Protein 4LQK (pdb70)

GO terms:
  GO:0039722 symbiont-mediated suppression of host toll-like receptor signaling pathway (P, IDA)
  GO:0140311 protein sequestering activity (F, IDA)
  GO:0031234 extrinsic component of cytoplasmic side of plasma membrane (C, IC)

InterPro domains:
  IPR022819 Poxvirus Bcl-2-like [PF06227] (22-182)
  IPR043018 Poxvirus domain superfamily [G3DSA:1.10.437.20] (79-224)

Solvent-accessible surface area: 25494 Å² total

Radius of gyration: 28.83 Å; Cα contacts (8 Å, |Δi|>4): 687; chains: 4; bounding box: 84×76×53 Å

Organism: Vaccinia virus (strain Western Reserve) (NCBI:txid10254)

Secondary structure (DSSP, 8-state):
-HHHHHHHHHHTTTT--SHHHHH--THHHHHHHHS-HHHIIIIII-TTSTTHHHHHHHHH----S-HHHHHHHHHHHHHHHHHTT-GGG--HHHHHHHHS-HHHHHHHHHHHHHHHTTS-SS-------/-HHHHHHHHHHHTTT--SHHHHH--THHHHHHHHS-HHHIIIIII-TTSTTHHHHHHHHH----S-HHHHHHHHHHHHHHHHHTT-GGG--HHHHHHHHS-HHHHHHHHHHHHHHHTTSSSS------TTT-/-HHHHHHHHHHHTTT--SHHHHH--THHHHHHHHS-HHHIIIIII-TTSTTHHHHHHHHH----S-HHHHHHHHHHHHHHHHTTT-TTT--HHHHHHHHS-HHHHHHHHHHHHHHHTTS-SS-------/-HHHHHHHHHHTTTT--SHHHHH--THHHHHHHHS-HHHIIIIII-TTSTTHHHHHHHHH----S-HHHHHHHHHHHHHHHHHTT-TTT--HHHHHHHHS-HHHHHHHHHHHHHHHTTSSSS------TTT-

Foldseek 3Di:
DLLVVLLCCLLPVQDDDDDLSVQLLLLVVLCVVPPDLCCCCVPVQNLVDPCNLVSLCVVVVVLQVAVSNVSNNSSVSCNVCVVVVNSVSSCSSNCSSVRRDPQNSQQQVVLSVCVVVVVDPHSDRDGDD/DLLVVLLCCLLPVQDDDDDLNVQLLLLVVLCVVPPDLCCCCCPVQNLVDPCNLVSLCVVPVVLAQCVSNVSNSSSVSCNVCVVVPNSVSSCSSVCSSVSRDPQQSVQQVVQSVCVSVVVDPGRDRDHPPVSD/DLLVVLLCCLLPVLDDDDDLNVQLLLLVVLCVVPPDLCCCCVPVQNLVDPCNLVSLCVVVVVLAACVSNVSNNSSVSCNVCVVVVNSVSSCSSVVSSVSRDPQQSVQQVVQSVCVVVPVDPHSDRDDPD/DLLVVLLCLLLPVQPDDDDLNVQLLLLVVLCVVPPDLCCCQCPVLNLVDPCNLVSLCVVPVVQQVAVSNVSNSSSVVNNVCVVVVNSVSSCSSNCSSVRRDPLNSVQQVVQSVCVSVPNDPHSDRDHPPPSD

Sequence (522 aa):
SFKLILAEYIRHRNTISGNIYSALTLDDLAIIKQYGDIDLLFNEKLKVDSDSGLFDFVNFVKDICCCDSRIVVALSSLVSKHWELTNKKYRCALAEHISSDSIPISELSRLRYNLSSKYLRGHTESIEDKFDYSFKLILAEYIRHRNTISGNIYSALTLDDLAIKQYGDIDLLFNEKLKVDSDSGLFDFVNNFVKDICCDSRIVVALSSLVSKHWELTNKKYRCALAEHISSDSIPISELSRLRYNLSKYLRGHTESIIEDKFDYFEDSFKLILAEYIRHRRNTISGNIYSALTLDDLAIKQYGDIDLLFNEKLKVDSDSGLFDFVNFVKDICCCDSRIVVALSSLVSKHWELTNKKYRCALAEHISDSIPIISELSSRLRYNLSKYLRRGHTESIEDKFDYSFKLILAEYIRHRRNTISGNIYSALTLDDLAIKQYGDIDLLFNEKLKVDSDSGLFDFVNNFVKDICCDSRIVVALSSLVSKHWELTNNKKYRCALAEHISSDSIPISELSRLRYNLSKYLRGHTESIEDKFDYFED

Nearest PDB structures (foldseek):
  4lqk-assembly2_A  TM=1.005E+00  e=3.841E-17  Vaccinia virus WR
  4m0s-assembly1_A  TM=9.980E-01  e=2.088E-14  Vaccinia virus Ankara
  4lqk-assembly2_A  TM=1.002E+00  e=1.478E-16  Vaccinia virus WR
  4m0s-assembly1_A  TM=9.999E-01  e=6.114E-15  Vaccinia virus Ankara
  4fp4-assembly1_B  TM=1.713E-01  e=4.931E+00  Pyrobaculum calidifontis JCM 11548

B-factor: mean 31.17, std 9.57, range [12.99, 76.85]

Structure (mmCIF, N/CA/C/O backbone):
data_4LQK
#
_entry.id   4LQK
#
_cell.length_a   107.114
_cell.length_b   107.633
_cell.length_c   137.899
_cell.angle_alpha   90.00
_cell.angle_beta   90.00
_cell.angle_gamma   90.00
#
_symmetry.space_group_name_H-M   'C 2 2 21'
#
loop_
_entity.id
_entity.type
_entity.pdbx_description
1 polymer 'Protein A46'
2 non-polymer 'SODIUM ION'
3 non-polymer 'BROMIDE ION'
4 water water
#
loop_
_atom_site.group_PDB
_atom_site.id
_atom_site.type_symbol
_atom_site.label_atom_id
_atom_site.label_alt_id
_atom_site.label_comp_id
_atom_site.label_asym_id
_atom_site.label_entity_id
_atom_site.label_seq_id
_atom_site.pdbx_PDB_ins_code
_atom_site.Cartn_x
_atom_site.Cartn_y
_atom_site.Cartn_z
_atom_site.occupancy
_atom_site.B_iso_or_equiv
_atom_site.auth_seq_id
_atom_site.auth_comp_id
_atom_site.auth_asym_id
_atom_site.auth_atom_id
_atom_site.pdbx_PDB_model_num
ATOM 1 N N . SER A 1 4 ? 42.160 28.058 47.424 1.00 44.76 90 SER C N 1
ATOM 2 C CA . SER A 1 4 ? 42.634 27.104 46.377 1.00 42.78 90 SER C CA 1
ATOM 3 C C . SER A 1 4 ? 41.615 25.985 46.180 1.00 38.62 90 SER C C 1
ATOM 4 O O . SER A 1 4 ? 41.218 25.684 45.056 1.00 37.50 90 SER C O 1
ATOM 7 N N . PHE A 1 5 ? 41.206 25.356 47.271 1.00 33.10 91 PHE C N 1
ATOM 8 C CA . PHE A 1 5 ? 40.043 24.503 47.208 1.00 32.87 91 PHE C CA 1
ATOM 9 C C . PHE A 1 5 ? 38.766 25.327 46.913 1.00 31.23 91 PHE C C 1
ATOM 10 O O . PHE A 1 5 ? 37.900 24.885 46.164 1.00 28.60 91 PHE C O 1
ATOM 18 N N . LYS A 1 6 ? 38.652 26.509 47.512 1.00 31.90 92 LYS C N 1
ATOM 19 C CA . LYS A 1 6 ? 37.589 27.455 47.167 1.00 34.68 92 LYS C CA 1
ATOM 20 C C . LYS A 1 6 ? 37.490 27.642 45.665 1.00 31.89 92 LYS C C 1
ATOM 21 O O . LYS A 1 6 ? 36.403 27.597 45.099 1.00 29.44 92 LYS C O 1
ATOM 27 N N . LEU A 1 7 ? 38.643 27.861 45.044 1.00 31.95 93 LEU C N 1
ATOM 28 C CA . LEU A 1 7 ? 38.733 28.130 43.610 1.00 33.31 93 LEU C CA 1
ATOM 29 C C . LEU A 1 7 ? 38.362 26.910 42.783 1.00 31.77 93 LEU C C 1
ATOM 30 O O . LEU A 1 7 ? 37.800 27.052 41.693 1.00 30.92 93 LEU C O 1
ATOM 35 N N . ILE A 1 8 ? 38.667 25.718 43.292 1.00 29.67 94 ILE C N 1
ATOM 36 C CA . ILE A 1 8 ? 38.241 24.472 42.638 1.00 29.84 94 ILE C CA 1
ATOM 37 C C . ILE A 1 8 ? 36.726 24.389 42.633 1.00 27.34 94 ILE C C 1
ATOM 38 O O . ILE A 1 8 ? 36.116 24.079 41.603 1.00 26.01 94 ILE C O 1
ATOM 43 N N . LEU A 1 9 ? 36.122 24.681 43.784 1.00 25.94 95 LEU C N 1
ATOM 44 C CA . LEU A 1 9 ? 34.673 24.661 43.902 1.00 24.35 95 LEU C CA 1
ATOM 45 C C . LEU A 1 9 ? 34.079 25.677 42.956 1.00 23.48 95 LEU C C 1
ATOM 46 O O . LEU A 1 9 ? 33.121 25.382 42.256 1.00 23.29 95 LEU C O 1
ATOM 51 N N . ALA A 1 10 ? 34.658 26.866 42.912 1.00 24.55 96 ALA C N 1
ATOM 52 C CA . ALA A 1 10 ? 34.124 27.931 42.053 1.00 25.29 96 ALA C CA 1
ATOM 53 C C . ALA A 1 10 ? 34.172 27.505 40.600 1.00 25.72 96 ALA C C 1
ATOM 54 O O . ALA A 1 10 ? 33.212 27.675 39.849 1.00 25.28 96 ALA C O 1
ATOM 56 N N . GLU A 1 11 ? 35.303 26.934 40.216 1.00 25.40 97 GLU C N 1
ATOM 57 C CA . GLU A 1 11 ? 35.507 26.515 38.850 1.00 27.73 97 GLU C CA 1
ATOM 58 C C . GLU A 1 11 ? 34.492 25.434 38.490 1.00 25.46 97 GLU C C 1
ATOM 59 O O . GLU A 1 11 ? 33.871 25.495 37.432 1.00 24.11 97 GLU C O 1
ATOM 65 N N . TYR A 1 12 ? 34.300 24.471 39.395 1.00 24.31 98 TYR C N 1
ATOM 66 C CA . TYR A 1 12 ? 33.311 23.407 39.200 1.00 22.33 98 TYR C CA 1
ATOM 67 C C . TYR A 1 12 ? 31.905 23.928 39.004 1.00 21.83 98 TYR C C 1
ATOM 68 O O . TYR A 1 12 ? 31.186 23.475 38.103 1.00 21.47 98 TYR C O 1
ATOM 77 N N . ILE A 1 13 ? 31.481 24.858 39.862 1.00 21.66 99 ILE C N 1
ATOM 78 C CA . ILE A 1 13 ? 30.118 25.384 39.778 1.00 21.56 99 ILE C CA 1
ATOM 79 C C . ILE A 1 13 ? 29.995 26.208 38.508 1.00 22.63 99 ILE C C 1
ATOM 80 O O . ILE A 1 13 ? 29.041 26.057 37.774 1.00 24.15 99 ILE C O 1
ATOM 85 N N . ARG A 1 14 ? 30.966 27.068 38.265 1.00 24.35 100 ARG C N 1
ATOM 86 C CA . ARG A 1 14 ? 30.951 27.963 37.104 1.00 27.39 100 ARG C CA 1
ATOM 87 C C . ARG A 1 14 ? 30.862 27.166 35.795 1.00 26.94 100 ARG C C 1
ATOM 88 O O . ARG A 1 14 ? 30.025 27.460 34.936 1.00 28.67 100 ARG C O 1
ATOM 96 N N . HIS A 1 15 ? 31.670 26.118 35.673 1.00 26.73 101 HIS C N 1
ATOM 97 C CA . HIS A 1 15 ? 31.811 25.403 34.401 1.00 27.74 101 HIS C CA 1
ATOM 98 C C . HIS A 1 15 ? 31.358 23.945 34.417 1.00 28.88 101 HIS C C 1
ATOM 99 O O . HIS A 1 15 ? 31.812 23.157 33.586 1.00 28.63 101 HIS C O 1
ATOM 106 N N . ARG A 1 16 ? 30.449 23.596 35.331 1.00 27.52 102 ARG C N 1
ATOM 107 C CA . ARG A 1 16 ? 29.920 22.235 35.441 1.00 26.83 102 ARG C CA 1
ATOM 108 C C . ARG A 1 16 ? 29.619 21.597 34.077 1.00 27.34 102 ARG C C 1
ATOM 109 O O . ARG A 1 16 ? 29.918 20.435 33.841 1.00 28.25 102 ARG C O 1
ATOM 117 N N . ASN A 1 17 ? 28.995 22.354 33.197 1.00 27.32 103 ASN C N 1
ATOM 118 C CA . ASN A 1 17 ? 28.553 21.787 31.930 1.00 30.16 103 ASN C CA 1
ATOM 119 C C . ASN A 1 17 ? 29.668 21.206 31.017 1.00 29.49 103 ASN C C 1
ATOM 120 O O . ASN A 1 17 ? 29.441 20.219 30.325 1.00 30.02 103 ASN C O 1
ATOM 125 N N . THR A 1 18 ? 30.853 21.811 31.033 1.00 29.81 104 THR C N 1
ATOM 126 C CA . THR A 1 18 ? 31.951 21.449 30.111 1.00 31.31 104 THR C CA 1
ATOM 127 C C . THR A 1 18 ? 33.235 21.002 30.793 1.00 31.53 104 THR C C 1
ATOM 128 O O . THR A 1 18 ? 34.146 20.521 30.142 1.00 33.32 104 THR C O 1
ATOM 132 N N . ILE A 1 19 ? 33.329 21.158 32.103 1.00 30.74 105 ILE C N 1
ATOM 133 C CA . ILE A 1 19 ? 34.614 21.005 32.758 1.00 31.21 105 ILE C CA 1
ATOM 134 C C . ILE A 1 19 ? 35.114 19.541 32.756 1.00 31.22 105 ILE C C 1
ATOM 135 O O . ILE A 1 19 ? 34.325 18.592 32.778 1.00 31.19 105 ILE C O 1
ATOM 140 N N . SER A 1 20 ? 36.433 19.379 32.742 1.00 30.41 106 SER C N 1
ATOM 141 C CA . SER A 1 20 ? 37.059 18.059 32.661 1.00 31.16 106 SER C CA 1
ATOM 142 C C . SER A 1 20 ? 38.129 17.902 33.699 1.00 27.78 106 SER C C 1
ATOM 143 O O . SER A 1 20 ? 38.844 18.847 33.992 1.00 28.87 106 SER C O 1
ATOM 146 N N . GLY A 1 21 ? 38.262 16.689 34.219 1.00 25.84 107 GLY C N 1
ATOM 147 C CA . GLY A 1 21 ? 39.311 16.378 35.185 1.00 24.71 107 GLY C CA 1
ATOM 148 C C . GLY A 1 21 ? 38.752 15.512 36.290 1.00 23.65 107 GLY C C 1
ATOM 149 O O . GLY A 1 21 ? 37.561 15.610 36.628 1.00 23.54 107 GLY C O 1
ATOM 150 N N . ASN A 1 22 ? 39.602 14.662 36.853 1.00 22.71 108 ASN C N 1
ATOM 151 C CA . ASN A 1 22 ? 39.133 13.700 37.829 1.00 22.65 108 ASN C CA 1
ATOM 152 C C . ASN A 1 22 ? 38.454 14.346 39.035 1.00 23.12 108 ASN C C 1
ATOM 153 O O . ASN A 1 22 ? 37.409 13.882 39.466 1.00 23.70 108 ASN C O 1
ATOM 158 N N . ILE A 1 23 ? 39.055 15.405 39.574 1.00 23.69 109 ILE C N 1
ATOM 159 C CA . ILE A 1 23 ? 38.494 16.073 40.746 1.00 24.14 109 ILE C CA 1
ATOM 160 C C . ILE A 1 23 ? 37.055 16.552 40.491 1.00 24.47 109 ILE C C 1
ATOM 161 O O . ILE A 1 23 ? 36.221 16.450 41.372 1.00 22.28 109 ILE C O 1
ATOM 166 N N . TYR A 1 24 ? 36.770 17.012 39.269 1.00 25.06 110 TYR C N 1
ATOM 167 C CA . TYR A 1 24 ? 35.436 17.458 38.890 1.00 25.82 110 TYR C CA 1
ATOM 168 C C . TYR A 1 24 ? 34.453 16.305 38.702 1.00 26.47 110 TYR C C 1
ATOM 169 O O . TYR A 1 24 ? 33.310 16.416 39.141 1.00 25.19 110 TYR C O 1
ATOM 178 N N . SER A 1 25 ? 34.877 15.213 38.060 1.00 27.32 111 SER C N 1
ATOM 179 C CA . SER A 1 25 ? 34.060 14.002 38.001 1.00 28.56 111 SER C CA 1
ATOM 180 C C . SER A 1 25 ? 33.720 13.516 39.406 1.00 25.18 111 SER C C 1
ATOM 181 O O . SER A 1 25 ? 32.608 13.123 39.658 1.00 25.30 111 SER C O 1
ATOM 184 N N . ALA A 1 26 ? 34.688 13.534 40.302 1.00 24.73 112 ALA C N 1
ATOM 185 C CA . ALA A 1 26 ? 34.432 13.191 41.699 1.00 24.94 112 ALA C CA 1
ATOM 186 C C . ALA A 1 26 ? 33.269 14.035 42.250 1.00 24.24 112 ALA C C 1
ATOM 187 O O . ALA A 1 26 ? 32.291 13.499 42.776 1.00 23.95 112 ALA C O 1
ATOM 189 N N . LEU A 1 27 ? 33.366 15.351 42.091 1.00 24.94 113 LEU C N 1
ATOM 190 C CA . LEU A 1 27 ? 32.343 16.276 42.618 1.00 24.18 113 LEU C CA 1
ATOM 191 C C . LEU A 1 27 ? 30.943 16.045 42.020 1.00 23.98 113 LEU C C 1
ATOM 192 O O . LEU A 1 27 ? 29.929 16.297 42.678 1.00 21.40 113 LEU C O 1
ATOM 205 N N . THR A 1 29 ? 29.652 13.201 41.47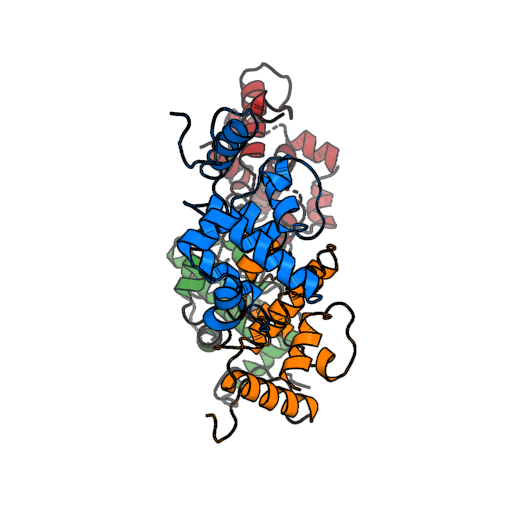2 1.00 23.07 115 THR C N 1
ATOM 206 C CA . THR A 1 29 ? 29.010 12.116 42.236 1.00 23.61 115 THR C CA 1
ATOM 207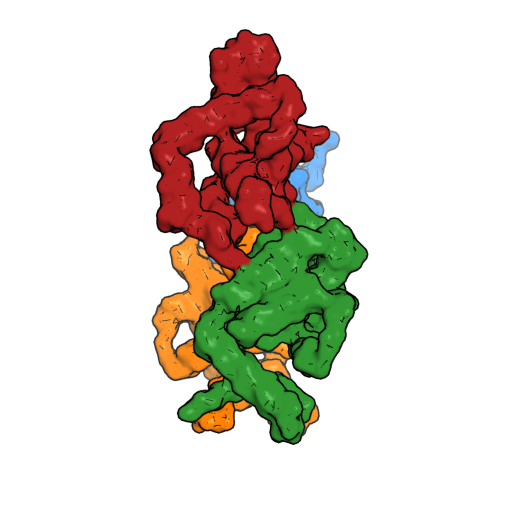 C C . THR A 1 29 ? 28.102 12.637 43.356 1.00 25.14 115 THR C C 1
ATOM 208 O O . THR A 1 29 ? 27.246 11.893 43.847 1.00 26.15 115 THR C O 1
ATOM 212 N N . LEU A 1 30 ? 28.287 13.893 43.760 1.00 24.79 116 LEU C N 1
ATOM 213 C CA . LEU A 1 30 ? 27.411 14.524 44.748 1.00 24.51 116 LEU C CA 1
ATOM 214 C C . LEU A 1 30 ? 25.976 14.704 44.256 1.00 24.73 116 LEU C C 1
ATOM 215 O O . LEU A 1 30 ? 25.068 14.841 45.077 1.00 24.74 116 LEU C O 1
ATOM 220 N N . ASP A 1 31 ? 25.757 14.706 42.937 1.00 24.96 117 ASP C N 1
ATOM 221 C CA . ASP A 1 31 ? 24.392 14.739 42.383 1.00 26.40 117 ASP C CA 1
ATOM 222 C C . ASP A 1 31 ? 23.442 13.739 43.037 1.00 27.56 117 ASP C C 1
ATOM 223 O O . ASP A 1 31 ? 22.274 14.047 43.263 1.00 26.60 117 ASP C O 1
ATOM 228 N N . ASP A 1 32 ? 23.959 12.551 43.326 1.00 30.06 118 ASP C N 1
ATOM 229 C CA . ASP A 1 32 ? 23.193 11.475 43.947 1.00 34.03 118 ASP C CA 1
ATOM 230 C C . ASP A 1 32 ? 22.573 11.881 45.274 1.00 32.63 118 ASP C C 1
ATOM 231 O O . ASP A 1 32 ? 21.453 11.474 45.595 1.00 31.85 118 ASP C O 1
ATOM 236 N N . LEU A 1 33 ? 23.294 12.688 46.047 1.00 32.92 119 LEU C N 1
ATOM 237 C CA . LEU A 1 33 ? 22.763 13.184 47.315 1.00 32.19 119 LEU C CA 1
ATOM 238 C C . LEU A 1 33 ? 21.597 14.112 47.087 1.00 30.47 119 LEU C C 1
ATOM 239 O O . LEU A 1 33 ? 20.591 14.041 47.791 1.00 31.01 119 LEU C O 1
ATOM 244 N N . ALA A 1 34 ? 21.741 15.000 46.106 1.00 29.13 120 ALA C N 1
ATOM 245 C CA . ALA A 1 34 ? 20.673 15.930 45.759 1.00 27.21 120 ALA C CA 1
ATOM 246 C C . ALA A 1 34 ? 19.449 15.190 45.235 1.00 27.10 120 ALA C C 1
ATOM 247 O O . ALA A 1 34 ? 18.324 15.551 45.564 1.00 25.92 120 ALA C O 1
ATOM 249 N N . ILE A 1 35 ? 19.677 14.163 44.415 1.00 27.82 121 ILE C N 1
ATOM 250 C CA A ILE A 1 35 ? 18.598 13.323 43.868 0.05 28.16 121 ILE C CA 1
ATOM 251 C CA B ILE A 1 35 ? 18.576 13.356 43.867 0.95 27.99 121 ILE C CA 1
ATOM 252 C C . ILE A 1 35 ? 17.839 12.627 44.995 1.00 28.25 121 ILE C C 1
ATOM 253 O O . ILE A 1 35 ? 16.614 12.653 45.049 1.00 28.79 121 ILE C O 1
ATOM 262 N N . LYS A 1 36 ? 18.585 12.006 45.899 1.00 29.35 122 LYS C N 1
ATOM 263 C CA . LYS A 1 36 ? 17.996 11.345 47.052 1.00 31.48 122 LYS C CA 1
ATOM 264 C C . LYS A 1 36 ? 17.175 12.317 47.870 1.00 30.22 122 LYS C C 1
ATOM 265 O O . LYS A 1 36 ? 16.074 12.004 48.264 1.00 29.71 122 LYS C O 1
ATOM 271 N N . GLN A 1 37 ? 17.702 13.519 48.069 1.00 30.82 123 GLN C N 1
ATOM 272 C CA . GLN A 1 37 ? 17.059 14.521 48.909 1.00 29.96 123 GLN C CA 1
ATOM 273 C C . GLN A 1 37 ? 15.782 15.088 48.300 1.00 30.41 123 GLN C C 1
ATOM 274 O O . GLN A 1 37 ? 14.778 15.225 48.989 1.00 30.15 123 GLN C O 1
ATOM 280 N N . TYR A 1 38 ? 15.818 15.453 47.021 1.00 30.22 124 TYR C N 1
ATOM 281 C CA . TYR A 1 38 ? 14.676 16.145 46.416 1.00 29.35 124 TYR C CA 1
ATOM 282 C C . TYR A 1 38 ? 13.891 15.297 45.439 1.00 31.88 124 TYR C C 1
ATOM 283 O O . TYR A 1 38 ? 12.799 15.682 45.052 1.00 33.20 124 TYR C O 1
ATOM 292 N N . GLY A 1 39 ? 14.426 14.146 45.040 1.00 34.80 125 GLY C N 1
ATOM 293 C CA . GLY A 1 39 ? 13.807 13.366 43.969 1.00 36.57 125 GLY C CA 1
ATOM 294 C C . GLY A 1 39 ? 14.090 13.966 42.603 1.00 40.45 125 GLY C C 1
ATOM 295 O O . GLY A 1 39 ? 15.198 13.838 42.079 1.00 44.17 125 GLY C O 1
ATOM 296 N N . ASP A 1 40 ? 13.100 14.639 42.030 1.00 42.71 126 ASP C N 1
ATOM 297 C CA . ASP A 1 40 ? 13.213 15.177 40.670 1.00 43.49 126 ASP C CA 1
ATOM 298 C C . ASP A 1 40 ? 13.767 16.606 40.687 1.00 39.76 126 ASP C C 1
ATOM 299 O O . ASP A 1 40 ? 13.088 17.537 41.100 1.00 39.33 126 ASP C O 1
ATOM 304 N N . ILE A 1 41 ? 14.993 16.765 40.209 1.00 38.57 127 ILE C N 1
ATOM 305 C CA . ILE A 1 41 ? 15.675 18.052 40.238 1.00 38.38 127 ILE C CA 1
ATOM 306 C C . ILE A 1 41 ? 15.025 19.031 39.247 1.00 38.04 127 ILE C C 1
ATOM 307 O O . ILE A 1 41 ? 14.888 20.212 39.543 1.00 35.71 127 ILE C O 1
ATOM 312 N N . ASP A 1 42 ? 14.604 18.536 38.087 1.00 39.18 128 ASP C N 1
ATOM 313 C CA . ASP A 1 42 ? 13.923 19.379 37.106 1.00 42.38 128 ASP C CA 1
ATOM 314 C C . ASP A 1 42 ? 12.679 20.013 37.687 1.00 39.23 128 ASP C C 1
ATOM 315 O O . ASP A 1 42 ? 12.398 21.167 37.428 1.00 38.09 128 ASP C O 1
ATOM 320 N N . LEU A 1 43 ? 11.938 19.236 38.463 1.00 38.86 129 LEU C N 1
ATOM 321 C CA . LEU A 1 43 ? 10.709 19.701 39.092 1.00 39.05 129 LEU C CA 1
ATOM 322 C C . LEU A 1 43 ? 11.037 20.778 40.121 1.00 35.99 129 LEU C C 1
ATOM 323 O O . LEU A 1 43 ? 10.391 21.826 40.176 1.00 35.03 129 LEU C O 1
ATOM 328 N N . LEU A 1 44 ? 12.044 20.514 40.943 1.00 32.34 130 LEU C N 1
ATOM 329 C CA . LEU A 1 44 ? 12.513 21.497 41.914 1.00 33.30 130 LEU C CA 1
ATOM 330 C C . LEU A 1 44 ? 12.905 22.809 41.217 1.00 30.44 130 LEU C C 1
ATOM 331 O O . LEU A 1 44 ? 12.539 23.889 41.672 1.00 32.33 130 LEU C O 1
ATOM 336 N N . PHE A 1 45 ? 13.644 22.701 40.122 1.00 28.63 131 PHE C N 1
ATOM 337 C CA . PHE A 1 45 ? 14.145 23.876 39.416 1.00 29.42 131 PHE C CA 1
ATOM 338 C C . PHE A 1 45 ? 13.040 24.580 38.648 1.00 29.56 131 PHE C C 1
ATOM 339 O O . PHE A 1 45 ? 12.898 25.790 38.744 1.00 29.70 131 PHE C O 1
ATOM 347 N N . ASN A 1 46 ? 12.253 23.825 37.892 1.00 32.51 132 ASN C N 1
ATOM 348 C CA . ASN A 1 46 ? 11.222 24.420 37.044 1.00 35.58 132 ASN C CA 1
ATOM 349 C C . ASN A 1 46 ? 9.964 24.858 37.803 1.00 38.61 132 ASN C C 1
ATOM 350 O O . ASN A 1 46 ? 9.435 25.933 37.528 1.00 40.28 132 ASN C O 1
ATOM 355 N N . GLU A 1 47 ? 9.500 24.049 38.755 1.00 40.63 133 GLU C N 1
ATOM 356 C CA . GLU A 1 47 ? 8.215 24.294 39.421 1.00 43.64 133 GLU C CA 1
ATOM 357 C C . GLU A 1 47 ? 8.323 24.987 40.774 1.00 40.99 133 GLU C C 1
ATOM 358 O O . GLU A 1 47 ? 7.514 25.858 41.074 1.00 41.99 133 GLU C O 1
ATOM 364 N N . LYS A 1 48 ? 9.294 24.598 41.599 1.00 38.81 134 LYS C N 1
ATOM 365 C CA . LYS A 1 48 ? 9.394 25.161 42.945 1.00 38.88 134 LYS C CA 1
ATOM 366 C C . LYS A 1 48 ? 10.189 26.458 42.943 1.00 34.77 134 LYS C C 1
ATOM 367 O O . LYS A 1 48 ? 9.696 27.475 43.404 1.00 35.80 134 LYS C O 1
ATOM 373 N N . LEU A 1 49 ? 11.423 26.425 42.436 1.00 30.26 135 LEU C N 1
ATOM 374 C CA . LEU A 1 49 ? 12.301 27.598 42.509 1.00 28.65 135 LEU C CA 1
ATOM 375 C C . LEU A 1 49 ? 12.137 28.571 41.338 1.00 27.95 135 LEU C C 1
ATOM 376 O O . LEU A 1 49 ? 12.491 29.742 41.462 1.00 28.68 135 LEU C O 1
ATOM 381 N N . LYS A 1 50 ? 11.578 28.088 40.233 1.00 29.41 136 LYS C N 1
ATOM 382 C CA . LYS A 1 50 ? 11.450 28.858 38.977 1.00 31.24 136 LYS C CA 1
ATOM 383 C C . LYS A 1 50 ? 12.777 29.481 38.586 1.00 28.35 136 LYS C C 1
ATOM 384 O O . LYS A 1 50 ? 12.885 30.708 38.452 1.00 29.13 136 LYS C O 1
ATOM 390 N N . VAL A 1 51 ? 13.781 28.636 38.389 1.00 27.18 137 VAL C N 1
ATOM 391 C CA . VAL A 1 51 ? 15.138 29.115 38.165 1.00 25.84 137 VAL C CA 1
ATOM 392 C C . VAL A 1 51 ? 15.285 29.870 36.847 1.00 26.42 137 VAL C C 1
ATOM 393 O O . VAL A 1 51 ? 16.217 30.631 36.700 1.00 26.08 137 VAL C O 1
ATOM 397 N N . ASP A 1 52 ? 14.390 29.652 35.892 1.00 27.47 138 ASP C N 1
ATOM 398 C CA . ASP A 1 52 ? 14.416 30.432 34.639 1.00 29.81 138 ASP C CA 1
ATOM 399 C C . ASP A 1 52 ? 13.793 31.838 34.745 1.00 28.46 138 ASP C C 1
ATOM 400 O O . ASP A 1 52 ? 13.867 32.602 33.798 1.00 30.98 138 ASP C O 1
ATOM 405 N N . SER A 1 53 ? 13.185 32.188 35.872 1.00 26.60 139 SER C N 1
ATOM 406 C CA . SER A 1 53 ? 12.604 33.512 36.029 1.00 25.22 139 SER C CA 1
ATOM 407 C C . SER A 1 53 ? 13.722 34.548 36.131 1.00 26.20 139 SER C C 1
ATOM 408 O O . SER A 1 53 ? 14.889 34.194 36.331 1.00 24.98 139 SER C O 1
ATOM 411 N N . ASP A 1 54 ? 13.354 35.824 36.021 1.00 26.23 140 ASP C N 1
ATOM 412 C CA . ASP A 1 54 ? 14.299 36.925 36.120 1.00 26.60 140 ASP C CA 1
ATOM 413 C C . ASP A 1 54 ? 14.965 37.017 37.480 1.00 26.51 140 ASP C C 1
ATOM 414 O O . ASP A 1 54 ? 16.028 37.640 37.611 1.00 23.65 140 ASP C O 1
ATOM 419 N N . SER A 1 55 ? 14.321 36.438 38.497 1.00 25.27 141 SER C N 1
ATOM 420 C CA . SER A 1 55 ? 14.889 36.420 39.844 1.00 25.66 141 SER C CA 1
ATOM 421 C C . SER A 1 55 ? 15.488 35.064 40.222 1.00 24.98 141 SER C C 1
ATOM 422 O O . SER A 1 55 ? 15.870 34.846 41.366 1.00 25.35 141 SER C O 1
ATOM 425 N N . GLY A 1 56 ? 15.616 34.174 39.242 1.00 24.98 142 GLY C N 1
ATOM 426 C CA . GLY A 1 56 ? 16.022 32.798 39.488 1.00 24.46 142 GLY C CA 1
ATOM 427 C C . GLY A 1 56 ? 17.323 32.610 40.240 1.00 23.46 142 GLY C C 1
ATOM 428 O O . GLY A 1 56 ? 17.435 31.671 41.017 1.00 22.93 142 GLY C O 1
ATOM 429 N N . LEU A 1 57 ? 18.315 33.464 39.970 1.00 21.45 143 LEU C N 1
ATOM 430 C CA . LEU A 1 57 ? 19.594 33.425 40.669 1.00 21.22 143 LEU C CA 1
ATOM 431 C C . LEU A 1 57 ? 19.427 33.717 42.153 1.00 21.19 143 LEU C C 1
ATOM 432 O O . LEU A 1 57 ? 19.976 33.010 42.993 1.00 19.71 143 LEU C O 1
ATOM 437 N N . PHE A 1 58 ? 18.659 34.751 42.456 1.00 21.09 144 PHE C N 1
ATOM 438 C CA . PHE A 1 58 ? 18.446 35.170 43.838 1.00 22.64 144 PHE C CA 1
ATOM 439 C C . PHE A 1 58 ? 17.530 34.224 44.591 1.00 21.96 144 PHE C C 1
ATOM 440 O O . PHE A 1 58 ? 17.737 33.994 45.774 1.00 22.10 144 PHE C O 1
ATOM 448 N N . ASP A 1 59 ? 16.556 33.643 43.901 1.00 22.83 145 ASP C N 1
ATOM 449 C CA . ASP A 1 59 ? 15.664 32.676 44.533 1.00 24.34 145 ASP C CA 1
ATOM 450 C C . ASP A 1 59 ? 16.382 31.347 44.797 1.00 24.98 145 ASP C C 1
ATOM 451 O O . ASP A 1 59 ? 16.097 30.659 45.799 1.00 24.72 145 ASP C O 1
ATOM 456 N N . PHE A 1 60 ? 17.333 30.999 43.923 1.00 22.12 146 PHE C N 1
ATOM 457 C CA . PHE A 1 60 ? 18.148 29.826 44.158 1.00 22.20 146 PHE C CA 1
ATOM 458 C C . PHE A 1 60 ? 19.072 29.989 45.372 1.00 21.58 146 PHE C C 1
ATOM 459 O O . PHE A 1 60 ? 19.125 29.115 46.261 1.00 20.73 146 PHE C O 1
ATOM 467 N N . VAL A 1 61 ? 19.801 31.100 45.411 1.00 21.54 147 VAL C N 1
ATOM 468 C CA . VAL A 1 61 ? 20.729 31.354 46.494 1.00 20.84 147 VAL C CA 1
ATOM 469 C C . VAL A 1 61 ? 19.935 31.466 47.812 1.00 22.91 147 VAL C C 1
ATOM 470 O O . VAL A 1 61 ? 20.385 30.979 48.848 1.00 20.27 147 VAL C O 1
ATOM 474 N N . ASN A 1 62 ? 18.753 32.084 47.760 1.00 22.45 148 ASN C N 1
ATOM 475 C CA . ASN A 1 62 ? 17.916 32.175 48.947 1.00 24.59 148 ASN C CA 1
ATOM 476 C C . ASN A 1 62 ? 17.496 30.793 49.443 1.00 23.61 148 ASN C C 1
ATOM 477 O O . ASN A 1 62 ? 17.384 30.597 50.631 1.00 25.09 148 ASN C O 1
ATOM 482 N N . PHE A 1 63 ? 17.267 29.849 48.529 1.00 23.40 149 PHE C N 1
ATOM 483 C CA . PHE A 1 63 ? 16.903 28.487 48.873 1.00 24.38 149 PHE C CA 1
ATOM 484 C C . PHE A 1 63 ? 18.027 27.749 49.600 1.00 24.97 149 PHE C C 1
ATOM 485 O O . PHE A 1 63 ? 17.762 27.040 50.576 1.00 24.15 149 PHE C O 1
ATOM 493 N N . VAL A 1 64 ? 19.264 27.911 49.125 1.00 24.22 150 VAL C N 1
ATOM 494 C CA . VAL A 1 64 ? 20.407 27.204 49.686 1.00 25.32 150 VAL C CA 1
ATOM 495 C C . VAL A 1 64 ? 21.129 27.944 50.816 1.00 25.22 150 VAL C C 1
ATOM 496 O O . VAL A 1 64 ? 21.987 27.348 51.464 1.00 23.74 150 VAL C O 1
ATOM 500 N N . LYS A 1 65 ? 20.794 29.203 51.073 1.00 25.84 151 LYS C N 1
ATOM 501 C CA . LYS A 1 65 ? 21.612 30.026 51.966 1.00 29.19 151 LYS C CA 1
ATOM 502 C C . LYS A 1 65 ? 21.777 29.473 53.392 1.00 30.75 151 LYS C C 1
ATOM 503 O O . LYS A 1 65 ? 22.817 29.659 53.992 1.00 31.40 151 LYS C O 1
ATOM 509 N N . ASP A 1 66 ? 20.746 28.837 53.940 1.00 30.92 152 ASP C N 1
ATOM 510 C CA . ASP A 1 66 ? 20.830 28.292 55.300 1.00 32.38 152 ASP C CA 1
ATOM 511 C C . ASP A 1 66 ? 21.378 26.882 55.300 1.00 32.08 152 ASP C C 1
ATOM 512 O O . ASP A 1 66 ? 22.003 26.453 56.258 1.00 32.64 152 ASP C O 1
ATOM 525 N N . ILE A 1 68 ? 23.823 25.643 53.655 1.00 37.98 154 ILE C N 1
ATOM 526 C CA . ILE A 1 68 ? 25.269 25.527 53.468 1.00 42.57 154 ILE C CA 1
ATOM 527 C C . ILE A 1 68 ? 25.958 24.871 54.657 1.00 49.97 154 ILE C C 1
ATOM 528 O O . ILE A 1 68 ? 26.691 23.881 54.508 1.00 54.20 154 ILE C O 1
ATOM 533 N N . CYS A 1 69 ? 25.729 25.447 55.835 1.00 51.07 155 CYS C N 1
ATOM 534 C CA A CYS A 1 69 ? 26.358 24.971 57.067 0.45 51.24 155 CYS C CA 1
ATOM 535 C CA B CYS A 1 69 ? 26.354 24.978 57.066 0.55 53.09 155 CYS C CA 1
ATOM 536 C C . CYS A 1 69 ? 25.796 23.624 57.517 1.00 54.22 155 CYS C C 1
ATOM 537 O O . CYS A 1 69 ? 26.414 22.936 58.319 1.00 58.41 155 CYS C O 1
ATOM 542 N N . CYS A 1 70 ? 24.613 23.249 57.018 1.00 55.47 156 CYS C N 1
ATOM 543 C CA . CYS A 1 70 ? 24.103 21.885 57.214 1.00 55.70 156 CYS C CA 1
ATOM 544 C C . CYS A 1 70 ? 24.970 20.916 56.355 1.00 53.95 156 CYS C C 1
ATOM 545 O O . CYS A 1 70 ? 25.666 20.060 56.902 1.00 52.12 156 CYS C O 1
ATOM 548 N N . ASP A 1 71 ? 24.930 21.075 55.022 1.00 47.75 157 ASP C N 1
ATOM 549 C CA . ASP A 1 71 ? 25.614 20.166 54.074 1.00 42.64 157 ASP C CA 1
ATOM 550 C C . ASP A 1 71 ? 26.057 20.911 52.803 1.00 38.32 157 ASP C C 1
ATOM 551 O O . ASP A 1 71 ? 25.271 21.101 51.886 1.00 37.42 157 ASP C O 1
ATOM 556 N N . SER A 1 72 ? 27.316 21.340 52.753 1.00 32.69 158 SER C N 1
ATOM 557 C CA . SER A 1 72 ? 27.873 21.911 51.540 1.00 31.84 158 SER C CA 1
ATOM 558 C C . SER A 1 72 ? 27.880 20.944 50.347 1.00 30.49 158 SER C C 1
ATOM 559 O O . SER A 1 72 ? 27.905 21.405 49.195 1.00 31.65 158 SER C O 1
ATOM 562 N N . ARG A 1 73 ? 27.884 19.630 50.613 1.00 26.18 159 ARG C N 1
ATOM 563 C CA . ARG A 1 73 ? 27.819 18.637 49.537 1.00 24.99 159 ARG C CA 1
ATOM 564 C C . ARG A 1 73 ? 26.573 18.875 48.713 1.00 24.35 159 ARG C C 1
ATOM 565 O O . ARG A 1 73 ? 26.620 18.900 47.492 1.00 23.86 159 ARG C O 1
ATOM 573 N N . ILE A 1 74 ? 25.455 19.073 49.403 1.00 24.85 160 ILE C N 1
ATOM 574 C CA . ILE A 1 74 ? 24.176 19.302 48.763 1.00 25.82 160 ILE C CA 1
ATOM 575 C C . ILE A 1 74 ? 24.176 20.621 47.987 1.00 24.08 160 ILE C C 1
ATOM 576 O O . ILE A 1 74 ? 23.661 20.687 46.873 1.00 22.19 160 ILE C O 1
ATOM 581 N N . VAL A 1 75 ? 24.729 21.665 48.589 1.00 21.83 161 VAL C N 1
ATOM 582 C CA . VAL A 1 75 ? 24.723 22.980 47.983 1.00 22.04 161 VAL C CA 1
ATOM 583 C C . VAL A 1 75 ? 25.640 23.020 46.763 1.00 21.32 161 VAL C C 1
ATOM 584 O O . VAL A 1 75 ? 25.297 23.628 45.759 1.00 20.80 161 VAL C O 1
ATOM 588 N N . VAL A 1 76 ? 26.808 22.401 46.874 1.00 21.48 162 VAL C N 1
ATOM 589 C CA . VAL A 1 76 ? 27.721 22.275 45.732 1.00 21.36 162 VAL C CA 1
ATOM 590 C C . VAL A 1 76 ? 27.069 21.489 44.601 1.00 21.08 162 VAL C C 1
ATOM 591 O O . VAL A 1 76 ? 27.111 21.930 43.455 1.00 21.30 162 VAL C O 1
ATOM 595 N N . ALA A 1 77 ? 26.421 20.371 44.921 1.00 19.82 163 ALA C N 1
ATOM 596 C CA . ALA A 1 77 ? 25.714 19.592 43.910 1.00 20.49 163 ALA C CA 1
ATOM 597 C C . ALA A 1 77 ? 24.606 20.405 43.249 1.00 21.06 163 ALA C C 1
ATOM 598 O O . ALA A 1 77 ? 24.579 20.529 42.015 1.00 19.56 163 ALA C O 1
ATOM 600 N N . LEU A 1 78 ? 23.707 20.983 44.056 1.00 20.54 164 LEU C N 1
ATOM 601 C CA . LEU A 1 78 ? 22.629 21.818 43.506 1.00 21.37 164 LEU C CA 1
ATOM 602 C C . LEU A 1 78 ? 23.138 23.027 42.720 1.00 20.57 164 LEU C C 1
ATOM 603 O O . LEU A 1 78 ? 22.603 23.335 41.658 1.00 21.51 164 LEU C O 1
ATOM 608 N N . SER A 1 79 ? 24.159 23.713 43.227 1.00 20.30 165 SER C N 1
ATOM 609 C CA . SER A 1 79 ? 24.689 24.883 42.525 1.00 20.44 165 SER C CA 1
ATOM 610 C C . SER A 1 79 ? 25.271 24.486 41.160 1.00 21.50 165 SER C C 1
ATOM 611 O O . SER A 1 79 ? 25.057 25.172 40.168 1.00 20.56 165 SER C O 1
ATOM 614 N N . SER A 1 80 ? 26.018 23.398 41.116 1.00 21.66 166 SER C N 1
ATOM 615 C CA . SER A 1 80 ? 26.597 22.968 39.831 1.00 24.57 166 SER C CA 1
ATOM 616 C C . SER A 1 80 ? 25.496 22.558 38.833 1.00 24.42 166 SER C C 1
ATOM 617 O O . SER A 1 80 ? 25.600 22.856 37.651 1.00 24.70 166 SER C O 1
ATOM 620 N N . LEU A 1 81 ? 24.443 21.896 39.310 1.00 23.68 167 LEU C N 1
ATOM 621 C CA . LEU A 1 81 ? 23.337 21.479 38.442 1.00 23.92 167 LEU C CA 1
ATOM 622 C C . LEU A 1 81 ? 22.503 22.641 37.907 1.00 24.49 167 LEU C C 1
ATOM 623 O O . LEU A 1 81 ? 22.064 22.601 36.751 1.00 25.84 167 LEU C O 1
ATOM 628 N N . VAL A 1 82 ? 22.255 23.660 38.738 1.00 23.21 168 VAL C N 1
ATOM 629 C CA . VAL A 1 82 ? 21.540 24.838 38.270 1.00 22.22 168 VAL C CA 1
ATOM 630 C C . VAL A 1 82 ? 22.447 25.674 37.364 1.00 22.40 168 VAL C C 1
ATOM 631 O O . VAL A 1 82 ? 21.972 26.268 36.411 1.00 22.64 168 VAL C O 1
ATOM 635 N N . SER A 1 83 ? 23.735 25.722 37.661 1.00 25.29 169 SER C N 1
ATOM 636 C CA . SER A 1 83 ? 24.687 26.371 36.767 1.00 26.73 169 SER C CA 1
ATOM 637 C C . SER A 1 83 ? 24.669 25.686 35.390 1.00 26.53 169 SER C C 1
ATOM 638 O O . SER A 1 83 ? 24.642 26.360 34.359 1.00 27.17 169 SER C O 1
ATOM 641 N N . LYS A 1 84 ? 24.663 24.362 35.371 1.00 26.96 170 LYS C N 1
ATOM 642 C CA . LYS A 1 84 ? 24.583 23.649 34.092 1.00 28.70 170 LYS C CA 1
ATOM 643 C C . LYS A 1 84 ? 23.284 23.973 33.361 1.00 29.13 170 LYS C C 1
ATOM 644 O O . LYS A 1 84 ? 23.276 24.166 32.131 1.00 29.35 170 LYS C O 1
ATOM 650 N N . HIS A 1 85 ? 22.190 24.043 34.116 1.00 27.44 171 HIS C N 1
ATOM 651 C CA . HIS A 1 85 ? 20.907 24.383 33.538 1.00 30.07 171 HIS C CA 1
ATOM 652 C C . HIS A 1 85 ? 20.942 25.775 32.912 1.00 29.19 171 HIS C C 1
ATOM 653 O O . HIS A 1 85 ? 20.503 25.958 31.786 1.00 29.51 171 HIS C O 1
ATOM 660 N N . TRP A 1 86 ? 21.488 26.743 33.639 1.00 27.97 172 TRP C N 1
ATOM 661 C CA . TRP A 1 86 ? 21.561 28.109 33.155 1.00 26.89 172 TRP C CA 1
ATOM 662 C C . TRP A 1 86 ? 22.492 28.275 31.940 1.00 28.99 172 TRP C C 1
ATOM 663 O O . TRP A 1 86 ? 22.182 29.037 31.013 1.00 29.85 172 TRP C O 1
ATOM 674 N N . GLU A 1 87 ? 23.614 27.567 31.942 1.00 30.80 173 GLU C N 1
ATOM 675 C CA . GLU A 1 87 ? 24.512 27.569 30.797 1.00 34.50 173 GLU C CA 1
ATOM 676 C C . GLU A 1 87 ? 23.810 27.019 29.566 1.00 35.48 173 GLU C C 1
ATOM 677 O O . GLU A 1 87 ? 23.959 27.563 28.487 1.00 39.94 173 GLU C O 1
ATOM 683 N N . LEU A 1 88 ? 23.037 25.952 29.739 1.00 37.00 174 LEU C N 1
ATOM 684 C CA . LEU A 1 88 ? 22.231 25.382 28.669 1.00 38.41 174 LEU C CA 1
ATOM 685 C C . LEU A 1 88 ? 20.986 26.217 28.310 1.00 42.13 174 LEU C C 1
ATOM 686 O O . LEU A 1 88 ? 20.236 25.826 27.419 1.00 42.31 174 LEU C O 1
ATOM 691 N N . THR A 1 89 ? 20.752 27.338 28.997 1.00 42.01 175 THR C N 1
ATOM 692 C CA . THR A 1 89 ? 19.697 28.281 28.595 1.00 41.32 175 THR C CA 1
ATOM 693 C C . THR A 1 89 ? 20.261 29.703 28.419 1.00 41.25 175 THR C C 1
ATOM 694 O O . THR A 1 89 ? 19.557 30.683 28.629 1.00 45.65 175 THR C O 1
ATOM 698 N N . ASN A 1 90 ? 21.526 29.801 28.006 1.00 42.64 176 ASN C N 1
ATOM 699 C CA . ASN A 1 90 ? 22.215 31.082 27.762 1.00 43.03 176 ASN C CA 1
ATOM 700 C C . ASN A 1 90 ? 22.157 32.095 28.903 1.00 40.52 176 ASN C C 1
ATOM 701 O O . ASN A 1 90 ? 21.982 33.301 28.678 1.00 36.88 176 ASN C O 1
ATOM 706 N N . LYS A 1 91 ? 22.344 31.619 30.123 1.00 35.73 177 LYS C N 1
ATOM 707 C CA . LYS A 1 91 ? 22.493 32.523 31.240 1.00 34.17 177 LYS C CA 1
ATOM 708 C C . LYS A 1 91 ? 23.800 32.236 31.953 1.00 34.47 177 LYS C C 1
ATOM 709 O O . LYS A 1 91 ? 23.837 32.084 33.179 1.00 31.94 177 LYS C O 1
ATOM 715 N N . LYS A 1 92 ? 24.885 32.197 31.178 1.00 31.13 178 LYS C N 1
ATOM 716 C CA . LYS A 1 92 ? 26.194 31.894 31.729 1.00 31.01 178 LYS C CA 1
ATOM 717 C C . LYS A 1 92 ? 26.580 32.932 32.785 1.00 28.44 178 LYS C C 1
ATOM 718 O O . LYS A 1 92 ? 27.296 32.630 33.740 1.00 26.72 178 LYS C O 1
ATOM 724 N N . TYR A 1 93 ? 26.111 34.160 32.616 1.00 25.97 179 TYR C N 1
ATOM 725 C CA . TYR A 1 93 ? 26.404 35.203 33.597 1.00 24.59 179 TYR C CA 1
ATOM 726 C C . TYR A 1 93 ? 25.947 34.803 34.998 1.00 22.12 179 TYR C C 1
ATOM 727 O O . TYR A 1 93 ? 26.576 35.173 35.965 1.00 23.84 179 TYR C O 1
ATOM 736 N N . ARG A 1 94 ? 24.865 34.049 35.088 1.00 24.16 180 ARG C N 1
ATOM 737 C CA . ARG A 1 94 ? 24.360 33.540 36.381 1.00 24.53 180 ARG C CA 1
ATOM 738 C C . ARG A 1 94 ? 25.281 32.482 36.972 1.00 23.64 180 ARG C C 1
ATOM 739 O O . ARG A 1 94 ? 25.488 32.463 38.177 1.00 23.96 180 ARG C O 1
ATOM 747 N N . CYS A 1 95 ? 25.823 31.607 36.125 1.00 23.51 181 CYS C N 1
ATOM 748 C CA . CYS A 1 95 ? 26.866 30.657 36.535 1.00 23.52 181 CYS C CA 1
ATOM 749 C C . CYS A 1 95 ? 28.071 31.301 37.193 1.00 24.86 181 CYS C C 1
ATOM 750 O O . CYS A 1 95 ? 28.624 30.764 38.187 1.00 25.30 181 CYS C O 1
ATOM 761 N N . ALA A 1 97 ? 28.150 34.469 38.476 1.00 23.16 183 ALA C N 1
ATOM 762 C CA . ALA A 1 97 ? 27.724 35.148 39.714 1.00 22.46 183 ALA C CA 1
ATOM 763 C C . ALA A 1 97 ? 27.489 34.128 40.847 1.00 22.42 183 ALA C C 1
ATOM 764 O O . ALA A 1 97 ? 27.889 34.366 41.982 1.00 22.72 183 ALA C O 1
ATOM 766 N N . LEU A 1 98 ? 26.864 32.995 40.533 1.00 21.34 184 LEU C N 1
ATOM 767 C CA . LEU A 1 98 ? 26.617 31.965 41.556 1.00 21.65 184 LEU C CA 1
ATOM 768 C C . LEU A 1 98 ? 27.906 31.364 42.125 1.00 23.43 184 LEU C C 1
ATOM 769 O O . LEU A 1 98 ? 28.054 31.239 43.350 1.00 22.01 184 LEU C O 1
ATOM 774 N N . ALA A 1 99 ? 28.836 31.005 41.234 1.00 23.83 185 ALA C N 1
ATOM 775 C CA . ALA A 1 99 ? 30.085 30.335 41.601 1.00 23.91 185 ALA C CA 1
ATOM 776 C C . ALA A 1 99 ? 30.915 31.132 42.601 1.00 25.33 185 ALA C C 1
ATOM 777 O O . ALA A 1 99 ? 31.402 30.583 43.594 1.00 25.59 185 ALA C O 1
ATOM 779 N N . GLU A 1 100 ? 31.096 32.418 42.329 1.00 25.27 186 GLU C N 1
ATOM 780 C CA . GLU A 1 100 ? 31.899 33.260 43.206 1.00 27.47 186 GLU C CA 1
ATOM 781 C C . GLU A 1 100 ? 31.254 33.416 44.585 1.00 25.90 186 GLU C C 1
ATOM 782 O O . GLU A 1 100 ? 31.953 33.418 45.597 1.00 25.08 186 GLU C O 1
ATOM 788 N N . HIS A 1 101 ? 29.932 33.522 44.625 1.00 25.27 187 HIS C N 1
ATOM 789 C CA . HIS A 1 101 ? 29.229 33.740 45.896 1.00 25.05 187 HIS C CA 1
ATOM 790 C C . HIS A 1 101 ? 29.089 32.467 46.722 1.00 24.69 187 HIS C C 1
ATOM 791 O O . HIS A 1 101 ? 29.307 32.500 47.931 1.00 23.58 187 HIS C O 1
ATOM 798 N N . ILE A 1 102 ? 28.706 31.356 46.091 1.00 24.04 188 ILE C N 1
ATOM 799 C CA . ILE A 1 102 ? 28.653 30.070 46.813 1.00 25.31 188 ILE C CA 1
ATOM 800 C C . ILE A 1 102 ? 30.025 29.679 47.377 1.00 25.83 188 ILE C C 1
ATOM 801 O O . ILE A 1 102 ? 30.142 29.338 48.561 1.00 26.40 188 ILE C O 1
ATOM 806 N N . SER A 1 103 ? 31.059 29.748 46.541 1.00 27.24 189 SER C N 1
ATOM 807 C CA A SER A 1 103 ? 32.425 29.418 46.954 0.14 28.70 189 SER C CA 1
ATOM 808 C CA B SER A 1 103 ? 32.411 29.388 46.980 0.86 28.35 189 SER C CA 1
ATOM 809 C C . SER A 1 103 ? 32.870 30.276 48.133 1.00 30.04 189 SER C C 1
ATOM 810 O O . SER A 1 103 ? 33.441 29.777 49.098 1.00 32.54 189 SER C O 1
ATOM 815 N N . ASP A 1 104 ? 32.607 31.571 48.028 1.00 29.09 190 ASP C N 1
ATOM 816 C CA . ASP A 1 104 ? 32.970 32.530 49.061 1.00 31.93 190 ASP C CA 1
ATOM 817 C C . ASP A 1 104 ? 32.147 32.397 50.336 1.00 30.50 190 ASP C C 1
ATOM 818 O O . ASP A 1 104 ? 32.574 32.858 51.377 1.00 32.46 190 ASP C O 1
ATOM 823 N N . SER A 1 105 ? 30.955 31.818 50.255 1.00 30.33 191 SER C N 1
ATOM 824 C CA . SER A 1 105 ? 30.032 31.774 51.401 1.00 30.54 191 SER C CA 1
ATOM 825 C C . SER A 1 105 ? 30.069 30.470 52.206 1.00 30.27 191 SER C C 1
ATOM 826 O O . SER A 1 105 ? 29.380 30.361 53.230 1.00 31.60 191 SER C O 1
ATOM 829 N N . ILE A 1 106 ? 30.826 29.468 51.766 1.00 27.46 192 ILE C N 1
ATOM 830 C CA . ILE A 1 106 ? 30.931 28.245 52.567 1.00 26.47 192 ILE C CA 1
ATOM 831 C C . ILE A 1 106 ? 31.842 28.545 53.757 1.00 25.10 192 ILE C C 1
ATOM 832 O O . ILE A 1 106 ? 32.983 28.916 53.560 1.00 24.30 192 ILE C O 1
ATOM 837 N N . PRO A 1 107 ? 31.354 28.374 55.002 1.00 26.14 193 PRO C N 1
ATOM 838 C CA . PRO A 1 107 ? 32.264 28.690 56.102 1.00 26.63 193 PRO C CA 1
ATOM 839 C C . PRO A 1 107 ? 33.452 27.735 56.145 1.00 28.02 193 PRO C C 1
ATOM 840 O O . PRO A 1 107 ? 33.407 26.624 55.596 1.00 26.44 193 PRO C O 1
ATOM 844 N N . ILE A 1 108 ? 34.507 28.177 56.791 1.00 27.91 194 ILE C N 1
ATOM 845 C CA . ILE A 1 108 ? 35.770 27.451 56.773 1.00 32.41 194 ILE C CA 1
ATOM 846 C C . ILE A 1 108 ? 35.662 26.021 57.347 1.00 30.02 194 ILE C C 1
ATOM 847 O O . ILE A 1 108 ? 36.302 25.102 56.851 1.00 29.47 194 ILE C O 1
ATOM 852 N N . SER A 1 109 ? 34.817 25.832 58.355 1.00 29.42 195 SER C N 1
ATOM 853 C CA . SER A 1 109 ? 34.597 24.513 58.938 1.00 31.53 195 SER C CA 1
ATOM 854 C C . SER A 1 109 ? 33.995 23.540 57.919 1.00 29.77 195 SER C C 1
ATOM 855 O O . SER A 1 109 ? 34.355 22.360 57.856 1.00 26.02 195 SER C O 1
ATOM 858 N N . GLU A 1 110 ? 33.057 24.055 57.130 1.00 28.73 196 GLU C N 1
ATOM 859 C CA . GLU A 1 110 ? 32.345 23.244 56.172 1.00 26.64 196 GLU C CA 1
ATOM 860 C C . GLU A 1 110 ? 33.245 22.993 54.956 1.00 27.09 196 GLU C C 1
ATOM 861 O O . GLU A 1 110 ? 33.240 21.899 54.374 1.00 24.17 196 GLU C O 1
ATOM 867 N N . LEU A 1 111 ? 34.041 23.996 54.608 1.00 26.59 197 LEU C N 1
ATOM 868 C CA . LEU A 1 111 ? 35.004 23.875 53.525 1.00 27.62 197 LEU C CA 1
ATOM 869 C C . LEU A 1 111 ? 36.054 22.808 53.833 1.00 29.56 197 LEU C C 1
ATOM 870 O O . LEU A 1 111 ? 36.388 21.964 52.980 1.00 28.26 197 LEU C O 1
ATOM 875 N N . SER A 1 112 ? 36.571 22.831 55.053 1.00 27.84 198 SER C N 1
ATOM 876 C CA . SER A 1 112 ? 37.527 21.809 55.479 1.00 29.24 198 SER C CA 1
ATOM 877 C C . SER A 1 112 ? 36.925 20.416 55.444 1.00 27.10 198 SER C C 1
ATOM 878 O O . SER A 1 112 ? 37.555 19.457 54.983 1.00 27.31 198 SER C O 1
ATOM 881 N N . ARG A 1 113 ? 35.713 20.313 55.961 1.00 24.34 199 ARG C N 1
ATOM 882 C CA . ARG A 1 113 ? 34.992 19.060 55.952 1.00 24.59 199 ARG C CA 1
ATOM 883 C C . ARG A 1 113 ? 34.839 18.517 54.509 1.00 24.08 199 ARG C C 1
ATOM 884 O O . ARG A 1 113 ? 35.110 17.354 54.249 1.00 22.22 199 ARG C O 1
ATOM 892 N N . LEU A 1 114 ? 34.402 19.364 53.589 1.00 23.09 200 LEU C N 1
ATOM 893 C CA . LEU A 1 114 ? 34.258 18.947 52.204 1.00 24.01 200 LEU C CA 1
ATOM 894 C C . LEU A 1 114 ? 35.613 18.493 51.627 1.00 24.07 200 LEU C C 1
ATOM 895 O O . LEU A 1 114 ? 35.691 17.420 51.026 1.00 21.84 200 LEU C O 1
ATOM 900 N N . ARG A 1 115 ? 36.665 19.286 51.831 1.00 24.79 201 ARG C N 1
ATOM 901 C CA . ARG A 1 115 ? 38.011 18.930 51.368 1.00 28.89 201 ARG C CA 1
ATOM 902 C C . ARG A 1 115 ? 38.467 17.565 51.933 1.00 28.71 201 ARG C C 1
ATOM 903 O O . ARG A 1 115 ? 39.014 16.724 51.216 1.00 26.24 201 ARG C O 1
ATOM 911 N N . TYR A 1 116 ? 38.239 17.356 53.220 1.00 26.87 202 TYR C N 1
ATOM 912 C CA . TYR A 1 116 ? 38.624 16.113 53.870 1.00 27.68 202 TYR C CA 1
ATOM 913 C C . TYR A 1 116 ? 37.946 14.882 53.245 1.00 27.43 202 TYR C C 1
ATOM 914 O O . TYR A 1 116 ? 38.595 13.884 52.936 1.00 27.02 202 TYR C O 1
ATOM 923 N N . ASN A 1 117 ? 36.637 14.966 53.065 1.00 24.40 203 ASN C N 1
ATOM 924 C CA . ASN A 1 117 ? 35.879 13.843 52.557 1.00 24.11 203 ASN C CA 1
ATOM 925 C C . ASN A 1 117 ? 36.145 13.607 51.073 1.00 23.65 203 ASN C C 1
ATOM 926 O O . ASN A 1 117 ? 36.153 12.470 50.614 1.00 23.73 203 ASN C O 1
ATOM 931 N N . LEU A 1 118 ? 36.387 14.687 50.339 1.00 23.89 204 LEU C N 1
ATOM 932 C CA . LEU A 1 118 ? 36.735 14.588 48.922 1.00 24.99 204 LEU C CA 1
ATOM 933 C C . LEU A 1 118 ? 38.100 13.892 48.790 1.00 27.09 204 LEU C C 1
ATOM 934 O O . LEU A 1 118 ? 38.256 12.978 47.986 1.00 25.98 204 LEU C O 1
ATOM 939 N N . SER A 1 119 ? 39.069 14.324 49.595 1.00 28.48 205 SER C N 1
ATOM 940 C CA A SER A 1 119 ? 40.406 13.732 49.626 0.53 29.48 205 SER C CA 1
ATOM 941 C CA B SER A 1 119 ? 40.403 13.721 49.571 0.47 29.64 205 SER C CA 1
ATOM 942 C C . SER A 1 119 ? 40.351 12.222 49.881 1.00 30.94 205 SER C C 1
ATOM 943 O O . SER A 1 119 ? 41.050 11.433 49.226 1.00 30.90 205 SER C O 1
ATOM 948 N N . LYS A 1 120 ? 39.522 11.829 50.847 1.00 30.72 206 LYS C N 1
ATOM 949 C CA . LYS A 1 120 ? 39.359 10.414 51.179 1.00 31.82 206 LYS C CA 1
ATOM 950 C C . LYS A 1 120 ? 38.822 9.654 49.979 1.00 30.35 206 LYS C C 1
ATOM 951 O O . LYS A 1 120 ? 39.281 8.565 49.687 1.00 28.74 206 LYS C O 1
ATOM 957 N N . TYR A 1 121 ? 37.846 10.231 49.293 1.00 26.82 207 TYR C N 1
ATOM 958 C CA . TYR A 1 121 ? 37.315 9.621 48.083 1.00 25.99 207 TYR C CA 1
ATOM 959 C C . TYR A 1 121 ? 38.397 9.536 47.011 1.00 26.42 207 TYR C C 1
ATOM 960 O O . TYR A 1 121 ? 38.557 8.486 46.386 1.00 26.57 207 TYR C O 1
ATOM 969 N N . LEU A 1 122 ? 39.157 10.615 46.825 1.00 25.88 208 LEU C N 1
ATOM 970 C CA . LEU A 1 122 ? 40.132 10.695 45.727 1.00 27.82 208 LEU C CA 1
ATOM 971 C C . LEU A 1 122 ? 41.332 9.747 45.892 1.00 30.61 208 LEU C C 1
ATOM 972 O O . LEU A 1 122 ? 42.017 9.452 44.920 1.00 31.54 208 LEU C O 1
ATOM 977 N N . ARG A 1 123 ? 41.569 9.281 47.113 1.00 33.03 209 ARG C N 1
ATOM 978 C CA . ARG A 1 123 ? 42.617 8.311 47.412 1.00 35.50 209 ARG C CA 1
ATOM 979 C C . ARG A 1 123 ? 42.071 6.883 47.496 1.00 35.71 209 ARG C C 1
ATOM 980 O O . ARG A 1 123 ? 42.824 5.964 47.783 1.00 35.12 209 ARG C O 1
ATOM 988 N N . GLY A 1 124 ? 40.771 6.699 47.260 1.00 35.46 210 GLY C N 1
ATOM 989 C CA . GLY A 1 124 ? 40.163 5.384 47.302 1.00 35.61 210 GLY C CA 1
ATOM 990 C C . GLY A 1 124 ? 39.905 4.855 48.700 1.00 36.60 210 GLY C C 1
ATOM 991 O O . GLY A 1 124 ? 39.646 3.667 48.861 1.00 39.18 210 GLY C O 1
ATOM 992 N N . HIS A 1 125 ? 39.943 5.720 49.718 1.00 36.40 211 HIS C N 1
ATOM 993 C CA . HIS A 1 125 ? 39.673 5.282 51.100 1.00 35.41 211 HIS C CA 1
ATOM 994 C C . HIS A 1 125 ? 38.180 5.029 51.338 1.00 33.26 211 HIS C C 1
ATOM 995 O O . HIS A 1 125 ? 37.816 4.265 52.225 1.00 32.95 211 HIS C O 1
ATOM 1002 N N . THR A 1 126 ? 37.317 5.663 50.543 1.00 30.95 212 THR C N 1
ATOM 1003 C CA . THR A 1 126 ? 35.873 5.558 50.730 1.00 27.99 212 THR C CA 1
ATOM 1004 C C . THR A 1 126 ? 35.162 5.455 49.399 1.00 28.97 212 THR C C 1
ATOM 1005 O O . THR A 1 126 ? 35.596 6.050 48.421 1.00 27.21 212 THR C O 1
ATOM 1009 N N . GLU A 1 127 ? 34.042 4.735 49.390 1.00 30.91 213 GLU C N 1
ATOM 1010 C CA . GLU A 1 127 ? 33.210 4.545 48.188 1.00 34.09 213 GLU C CA 1
ATOM 1011 C C . GLU A 1 127 ? 32.543 5.807 47.666 1.00 30.45 213 GLU C C 1
ATOM 1012 O O . GLU A 1 127 ? 32.251 5.906 46.476 1.00 28.52 213 GLU C O 1
ATOM 1018 N N . SER A 1 128 ? 32.207 6.712 48.578 1.00 28.33 214 SER C N 1
ATOM 1019 C CA . SER A 1 128 ? 31.527 7.951 48.227 1.00 27.28 214 SER C CA 1
ATOM 1020 C C . SER A 1 128 ? 32.190 9.123 48.945 1.00 25.69 214 SER C C 1
ATOM 1021 O O . SER A 1 128 ? 33.054 8.921 49.801 1.00 25.32 214 SER C O 1
ATOM 1024 N N . ILE A 1 129 ? 31.808 10.346 48.586 1.00 24.38 215 ILE C N 1
ATOM 1025 C CA . ILE A 1 129 ? 32.292 11.526 49.313 1.00 23.35 215 ILE C CA 1
ATOM 1026 C C . ILE A 1 129 ? 31.410 11.631 50.559 1.00 23.05 215 ILE C C 1
ATOM 1027 O O . ILE A 1 129 ? 30.215 11.927 50.447 1.00 21.57 215 ILE C O 1
ATOM 1032 N N . GLU A 1 130 ? 31.964 11.355 51.734 1.00 23.66 216 GLU C N 1
ATOM 1033 C CA . GLU A 1 130 ? 31.126 11.266 52.943 1.00 23.69 216 GLU C CA 1
ATOM 1034 C C . GLU A 1 130 ? 30.979 12.645 53.604 1.00 24.76 216 GLU C C 1
ATOM 1035 O O . GLU A 1 130 ? 31.262 13.686 52.967 1.00 21.89 216 GLU C O 1
ATOM 1041 N N . ASP A 1 131 ? 30.534 12.652 54.867 1.00 24.01 217 ASP C N 1
ATOM 1042 C CA . ASP A 1 131 ? 30.288 13.891 55.606 1.00 25.65 217 ASP C CA 1
ATOM 1043 C C . ASP A 1 131 ? 30.912 13.877 57.001 1.00 26.96 217 ASP C C 1
ATOM 1044 O O . ASP A 1 131 ? 30.391 14.505 57.915 1.00 26.22 217 ASP C O 1
ATOM 1049 N N . LYS A 1 132 ? 32.040 13.192 57.148 1.00 28.42 218 LYS C N 1
ATOM 1050 C CA . LYS A 1 132 ? 32.721 13.107 58.436 1.00 31.42 218 LYS C CA 1
ATOM 1051 C C . LYS A 1 132 ? 33.603 14.320 58.647 1.00 30.76 218 LYS C C 1
ATOM 1052 O O . LYS A 1 132 ? 34.140 14.907 57.694 1.00 26.57 218 LYS C O 1
ATOM 1058 N N . PHE A 1 133 ? 33.751 14.687 59.911 1.00 31.47 219 PHE C N 1
ATOM 1059 C CA . PHE A 1 133 ? 34.669 15.737 60.301 1.00 32.34 219 PHE C CA 1
ATOM 1060 C C . PHE A 1 133 ? 35.975 15.108 60.688 1.00 34.02 219 PHE C C 1
ATOM 1061 O O . PHE A 1 133 ? 35.995 14.050 61.320 1.00 32.22 219 PHE C O 1
ATOM 1069 N N . ASP A 1 134 ? 37.068 15.754 60.292 1.00 37.24 220 ASP C N 1
ATOM 1070 C CA . ASP A 1 134 ? 38.393 15.284 60.621 1.00 42.56 220 ASP C CA 1
ATOM 1071 C C . ASP A 1 134 ? 38.778 15.863 61.974 1.00 44.94 220 ASP C C 1
ATOM 1072 O O . ASP A 1 134 ? 39.401 16.921 62.046 1.00 47.61 220 ASP C O 1
ATOM 1077 N N . TYR A 1 135 ? 38.386 15.173 63.040 1.00 46.20 221 TYR C N 1
ATOM 1078 C CA . TYR A 1 135 ? 38.652 15.631 64.401 1.00 49.55 221 TYR C CA 1
ATOM 1079 C C . TYR A 1 135 ? 40.032 15.170 64.821 1.00 54.87 221 TYR C C 1
ATOM 1080 O O . TYR A 1 135 ? 40.669 15.811 65.653 1.00 61.80 221 TYR C O 1
ATOM 1089 N N . SER B 1 4 ? 8.588 47.782 26.827 1.00 37.30 90 SER D N 1
ATOM 1090 C CA . SER B 1 4 ? 8.115 47.519 28.227 1.00 36.41 90 SER D CA 1
ATOM 1091 C C . SER B 1 4 ? 8.842 48.444 29.202 1.00 32.93 90 SER D C 1
ATOM 1092 O O . SER B 1 4 ? 10.057 48.606 29.108 1.00 34.18 90 SER D O 1
ATOM 1095 N N . PHE B 1 5 ? 8.114 49.046 30.135 1.00 30.14 91 PHE D N 1
ATOM 1096 C CA . PHE B 1 5 ? 8.738 49.976 31.065 1.00 28.53 91 PHE D CA 1
ATOM 1097 C C . PHE B 1 5 ? 9.771 49.246 31.912 1.00 29.66 91 PHE D C 1
ATOM 1098 O O . PHE B 1 5 ? 10.885 49.720 32.101 1.00 27.76 91 PHE D O 1
ATOM 1106 N N . LYS B 1 6 ? 9.388 48.071 32.408 1.00 32.48 92 LYS D N 1
ATOM 1107 C CA . LYS B 1 6 ? 10.297 47.173 33.128 1.00 34.54 92 LYS D CA 1
ATOM 1108 C C . LYS B 1 6 ? 11.606 46.944 32.353 1.00 32.41 92 LYS D C 1
ATOM 1109 O O . LYS B 1 6 ? 12.691 47.066 32.907 1.00 29.44 92 LYS D O 1
ATOM 1115 N N . LEU B 1 7 ? 11.503 46.617 31.070 1.00 32.12 93 LEU D N 1
ATOM 1116 C CA . LEU B 1 7 ? 12.700 46.355 30.252 1.00 31.72 93 LEU D CA 1
ATOM 1117 C C . LEU B 1 7 ? 13.573 47.617 30.054 1.00 29.76 93 LEU D C 1
ATOM 1118 O O . LEU B 1 7 ? 14.800 47.517 29.984 1.00 28.66 93 LEU D O 1
ATOM 1123 N N . ILE B 1 8 ? 12.948 48.796 30.003 1.00 27.55 94 ILE D N 1
ATOM 1124 C CA . ILE B 1 8 ? 13.700 50.071 29.965 1.00 26.87 94 ILE D CA 1
ATOM 1125 C C . ILE B 1 8 ? 14.576 50.227 31.206 1.00 25.26 94 ILE D C 1
ATOM 1126 O O . ILE B 1 8 ? 15.730 50.646 31.114 1.00 22.02 94 ILE D O 1
ATOM 1131 N N . LEU B 1 9 ? 14.021 49.898 32.368 1.00 24.56 95 LEU D N 1
ATOM 1132 C CA . LEU B 1 9 ? 14.780 49.972 33.617 1.00 25.81 95 LEU D CA 1
ATOM 1133 C C . LEU B 1 9 ? 15.922 48.970 33.624 1.00 25.19 95 LEU D C 1
ATOM 1134 O O . LEU B 1 9 ? 17.030 49.282 34.059 1.00 25.83 95 LEU D O 1
ATOM 1139 N N . ALA B 1 10 ? 15.643 47.759 33.156 1.00 25.56 96 ALA D N 1
ATOM 1140 C CA . ALA B 1 10 ? 16.653 46.720 33.096 1.00 25.42 96 ALA D CA 1
ATOM 1141 C C . ALA B 1 10 ? 17.784 47.160 32.183 1.00 25.03 96 ALA D C 1
ATOM 1142 O O . ALA B 1 10 ? 18.957 46.977 32.508 1.00 25.70 96 ALA D O 1
ATOM 1144 N N . GLU B 1 11 ? 17.440 47.766 31.050 1.00 24.83 97 GLU D N 1
ATOM 1145 C CA . GLU B 1 11 ? 18.461 48.240 30.112 1.00 25.51 97 GLU D CA 1
ATOM 1146 C C . GLU B 1 11 ? 19.323 49.332 30.736 1.00 22.69 97 GLU D C 1
ATOM 1147 O O . GLU B 1 11 ? 20.536 49.317 30.610 1.00 22.02 97 GLU D O 1
ATOM 1153 N N . TYR B 1 12 ? 18.683 50.263 31.433 1.00 21.98 98 TYR D N 1
ATOM 1154 C CA . TYR B 1 12 ? 19.376 51.343 32.105 1.00 21.15 98 TYR D CA 1
ATOM 1155 C C . TYR B 1 12 ? 20.375 50.822 33.138 1.00 22.07 98 TYR D C 1
ATOM 1156 O O . TYR B 1 12 ? 21.549 51.236 33.167 1.00 19.90 98 TYR D O 1
ATOM 1165 N N . ILE B 1 13 ? 19.913 49.920 33.999 1.00 21.31 99 ILE D N 1
ATOM 1166 C CA . ILE B 1 13 ? 20.799 49.365 35.017 1.00 21.89 99 ILE D CA 1
ATOM 1167 C C . ILE B 1 13 ? 21.951 48.560 34.383 1.00 22.94 99 ILE D C 1
ATOM 1168 O O . ILE B 1 13 ? 23.118 48.760 34.722 1.00 22.35 99 ILE D O 1
ATOM 1173 N N . ARG B 1 14 ? 21.597 47.666 33.464 1.00 23.82 100 ARG D N 1
ATOM 1174 C CA . ARG B 1 14 ? 22.565 46.799 32.782 1.00 25.88 100 ARG D CA 1
ATOM 1175 C C . ARG B 1 14 ? 23.702 47.610 32.143 1.00 26.02 100 ARG D C 1
ATOM 1176 O O . ARG B 1 14 ? 24.880 47.323 32.354 1.00 26.45 100 ARG D O 1
ATOM 1184 N N . HIS B 1 15 ? 23.333 48.648 31.406 1.00 26.71 101 HIS D N 1
ATOM 1185 C CA . HIS B 1 15 ? 24.259 49.370 30.554 1.00 26.27 101 HIS D CA 1
ATOM 1186 C C . HIS B 1 15 ? 24.451 50.834 30.936 1.00 26.78 101 HIS D C 1
ATOM 1187 O O . HIS B 1 15 ? 24.714 51.648 30.052 1.00 27.43 101 HIS D O 1
ATOM 1194 N N . ARG B 1 16 ? 24.350 51.195 32.215 1.00 26.18 102 ARG D N 1
ATOM 1195 C CA . ARG B 1 16 ? 24.474 52.615 32.569 0.90 28.05 102 ARG D CA 1
ATOM 1196 C C . ARG B 1 16 ? 25.764 53.261 32.068 1.00 29.35 102 ARG D C 1
ATOM 1197 O O . ARG B 1 16 ? 25.756 54.424 31.687 1.00 29.55 102 ARG D O 1
ATOM 1205 N N . ASN B 1 17 ? 26.856 52.508 32.079 1.00 29.84 103 ASN D N 1
ATOM 1206 C CA . ASN B 1 17 ? 28.153 53.030 31.674 1.00 31.09 103 ASN D CA 1
ATOM 1207 C C . ASN B 1 17 ? 28.200 53.564 30.232 1.00 30.50 103 ASN D C 1
ATOM 1208 O O . ASN B 1 17 ? 28.875 54.532 29.979 1.00 31.91 103 ASN D O 1
ATOM 1213 N N . THR B 1 18 ? 27.481 52.937 29.310 1.00 29.30 104 THR D N 1
ATOM 1214 C CA . THR B 1 18 ? 27.564 53.278 27.889 1.00 31.25 104 THR D CA 1
ATOM 1215 C C . THR B 1 18 ? 26.251 53.744 27.258 1.00 30.96 104 THR D C 1
ATOM 1216 O O . THR B 1 18 ? 26.245 54.213 26.125 1.00 29.12 104 THR D O 1
ATOM 1220 N N . ILE B 1 19 ? 25.131 53.585 27.962 1.00 29.44 105 ILE D N 1
ATOM 1221 C CA . ILE B 1 19 ? 23.824 53.809 27.351 1.00 28.59 105 ILE D CA 1
ATOM 1222 C C . ILE B 1 19 ? 23.553 55.302 27.124 1.00 26.94 105 ILE D C 1
ATOM 1223 O O . ILE B 1 19 ? 23.979 56.152 27.900 1.00 25.54 105 ILE D O 1
ATOM 1228 N N . SER B 1 20 ? 22.847 55.615 26.050 1.00 27.90 106 SER D N 1
ATOM 1229 C CA . SER B 1 20 ? 22.493 57.006 25.769 1.00 29.53 106 SER D CA 1
ATOM 1230 C C . SER B 1 20 ? 21.075 57.075 25.274 1.00 27.35 106 SER D C 1
ATOM 1231 O O . SER B 1 20 ? 20.547 56.095 24.783 1.00 28.69 106 SER D O 1
ATOM 1234 N N . GLY B 1 21 ? 20.461 58.247 25.410 1.00 25.51 107 GLY D N 1
ATOM 1235 C CA . GLY B 1 21 ? 19.081 58.441 24.998 1.00 24.15 107 GLY D CA 1
ATOM 1236 C C . GLY B 1 21 ? 18.371 59.262 26.044 1.00 23.64 107 GLY D C 1
ATOM 1237 O O . GLY B 1 21 ? 18.751 59.273 27.229 1.00 23.15 107 GLY D O 1
ATOM 1238 N N . ASN B 1 22 ? 17.336 59.956 25.599 1.00 24.69 108 ASN D N 1
ATOM 1239 C CA . ASN B 1 22 ? 16.618 60.889 26.448 1.00 24.12 108 ASN D CA 1
ATOM 1240 C C . ASN B 1 22 ? 16.068 60.202 27.705 1.00 24.54 108 ASN D C 1
ATOM 1241 O O . ASN B 1 22 ? 16.202 60.743 28.805 1.00 22.37 108 ASN D O 1
ATOM 1246 N N . ILE B 1 23 ? 15.461 59.025 27.561 1.00 24.17 109 ILE D N 1
ATOM 1247 C CA . ILE B 1 23 ? 14.918 58.340 28.760 1.00 26.49 109 ILE D CA 1
ATOM 1248 C C . ILE B 1 23 ? 16.009 58.081 29.792 1.00 24.74 109 ILE D C 1
ATOM 1249 O O . ILE B 1 23 ? 15.797 58.222 31.001 1.00 23.38 109 ILE D O 1
ATOM 1254 N N . TYR B 1 24 ? 17.190 57.715 29.306 1.00 23.94 110 TYR D N 1
ATOM 1255 C CA . TYR B 1 24 ? 18.297 57.312 30.173 1.00 24.94 110 TYR D CA 1
ATOM 1256 C C . TYR B 1 24 ? 19.049 58.457 30.805 1.00 24.91 110 TYR D C 1
ATOM 1257 O O . TYR B 1 24 ? 19.452 58.354 31.962 1.00 25.77 110 TYR D O 1
ATOM 1266 N N . SER B 1 25 ? 19.251 59.550 30.072 1.00 27.26 111 SER D N 1
ATOM 1267 C CA . SER B 1 25 ? 19.881 60.714 30.680 1.00 27.71 111 SER D CA 1
ATOM 1268 C C . SER B 1 25 ? 18.947 61.257 31.757 1.00 26.52 111 SER D C 1
ATOM 1269 O O . SER B 1 25 ? 19.423 61.747 32.776 1.00 25.53 111 SER D O 1
ATOM 1272 N N . ALA B 1 26 ? 17.629 61.134 31.548 1.00 25.91 112 ALA D N 1
ATOM 1273 C CA . ALA B 1 26 ? 16.663 61.493 32.589 1.00 24.49 112 ALA D CA 1
ATOM 1274 C C . ALA B 1 26 ? 16.840 60.644 33.856 1.00 24.20 112 ALA D C 1
ATOM 1275 O O . ALA B 1 26 ? 16.880 61.177 34.967 1.00 22.91 112 ALA D O 1
ATOM 1277 N N . LEU B 1 27 ? 16.995 59.336 33.693 1.00 22.87 113 LEU D N 1
ATOM 1278 C CA . LEU B 1 27 ? 17.169 58.454 34.840 1.00 23.21 113 LEU D CA 1
ATOM 1279 C C . LEU B 1 27 ? 18.449 58.745 35.600 1.00 24.41 113 LEU D C 1
ATOM 1280 O O . LEU B 1 27 ? 18.524 58.510 36.818 1.00 24.39 113 LEU D O 1
ATOM 1293 N N . THR B 1 29 ? 19.490 61.630 36.330 1.00 24.31 115 THR D N 1
ATOM 1294 C CA . THR B 1 29 ? 19.229 62.700 37.293 1.00 24.32 115 THR D CA 1
ATOM 1295 C C . THR B 1 29 ? 18.879 62.166 38.680 1.00 26.55 115 THR D C 1
ATOM 1296 O O . THR B 1 29 ? 19.035 62.892 39.657 1.00 29.01 115 THR D O 1
ATOM 1300 N N . LEU B 1 30 ? 18.436 60.907 38.766 1.00 26.51 116 LEU D N 1
ATOM 1301 C CA . LEU B 1 30 ? 18.159 60.266 40.057 1.00 26.26 116 LEU D CA 1
ATOM 1302 C C . LEU B 1 30 ? 19.386 60.020 40.933 1.00 27.47 116 LEU D C 1
ATOM 1303 O O . LEU B 1 30 ? 19.251 59.787 42.132 1.00 27.88 116 LEU D O 1
ATOM 1308 N N . ASP B 1 31 ? 20.578 60.037 40.351 1.00 29.53 117 ASP D N 1
ATOM 1309 C CA . ASP B 1 31 ? 21.799 60.007 41.150 1.00 30.31 117 ASP D CA 1
ATOM 1310 C C . ASP B 1 31 ? 21.756 60.984 42.337 1.00 32.53 117 ASP D C 1
ATOM 1311 O O . ASP B 1 31 ? 22.130 60.621 43.456 1.00 31.86 117 ASP D O 1
ATOM 1316 N N . ASP B 1 32 ? 21.315 62.216 42.087 1.00 35.22 118 ASP D N 1
ATOM 1317 C CA . ASP B 1 32 ? 21.237 63.252 43.132 1.00 38.46 118 ASP D CA 1
ATOM 1318 C C . ASP B 1 32 ? 20.436 62.807 44.347 1.00 36.18 118 ASP D C 1
ATOM 1319 O O . ASP B 1 32 ? 20.813 63.094 45.476 1.00 34.69 118 ASP D O 1
ATOM 1324 N N . LEU B 1 33 ? 19.344 62.085 44.111 1.00 35.97 119 LEU D N 1
ATOM 1325 C CA . LEU B 1 33 ? 18.576 61.462 45.192 1.00 36.42 119 LEU D CA 1
ATOM 1326 C C . LEU B 1 33 ? 19.420 60.489 46.012 1.00 35.86 119 LEU D C 1
ATOM 1327 O O . LEU B 1 33 ? 19.368 60.496 47.241 1.00 36.76 119 LEU D O 1
ATOM 1332 N N . ALA B 1 34 ? 20.181 59.636 45.327 1.00 34.24 120 ALA D N 1
ATOM 1333 C CA . ALA B 1 34 ? 21.041 58.659 45.998 1.00 33.41 120 ALA D CA 1
ATOM 1334 C C . ALA B 1 34 ? 22.148 59.332 46.801 1.00 33.30 120 ALA D C 1
ATOM 1335 O O . ALA B 1 34 ? 22.448 58.915 47.922 1.00 30.84 120 ALA D O 1
ATOM 1337 N N . ILE B 1 35 ? 22.742 60.372 46.215 1.00 33.90 121 ILE D N 1
ATOM 1338 C CA . ILE B 1 35 ? 23.806 61.133 46.865 1.00 35.78 121 ILE D CA 1
ATOM 1339 C C . ILE B 1 35 ? 23.292 61.859 48.113 1.00 38.90 121 ILE D C 1
ATOM 1340 O O . ILE B 1 35 ? 23.968 61.854 49.134 1.00 40.11 121 ILE D O 1
ATOM 1345 N N . LYS B 1 36 ? 22.102 62.458 48.046 1.00 42.94 122 LYS D N 1
ATOM 1346 C CA . LYS B 1 36 ? 21.487 63.042 49.251 1.00 46.48 122 LYS D CA 1
ATOM 1347 C C . LYS B 1 36 ? 21.261 61.973 50.317 1.00 45.40 122 LYS D C 1
ATOM 1348 O O . LYS B 1 36 ? 21.621 62.155 51.471 1.00 48.03 122 LYS D O 1
ATOM 1354 N N . GLN B 1 37 ? 20.687 60.848 49.920 1.00 44.50 123 GLN D N 1
ATOM 1355 C CA . GLN B 1 37 ? 20.369 59.778 50.851 1.00 44.02 123 GLN D CA 1
ATOM 1356 C C . GLN B 1 37 ? 21.608 59.192 51.548 1.00 43.07 123 GLN D C 1
ATOM 1357 O O . GLN B 1 37 ? 21.585 58.961 52.752 1.00 41.02 123 GLN D O 1
ATOM 1363 N N . TYR B 1 38 ? 22.679 58.961 50.793 1.00 41.47 124 TYR D N 1
ATOM 1364 C CA . TYR B 1 38 ? 23.834 58.215 51.293 1.00 43.98 124 TYR D CA 1
ATOM 1365 C C . TYR B 1 38 ? 25.173 58.949 51.309 1.00 44.02 124 TYR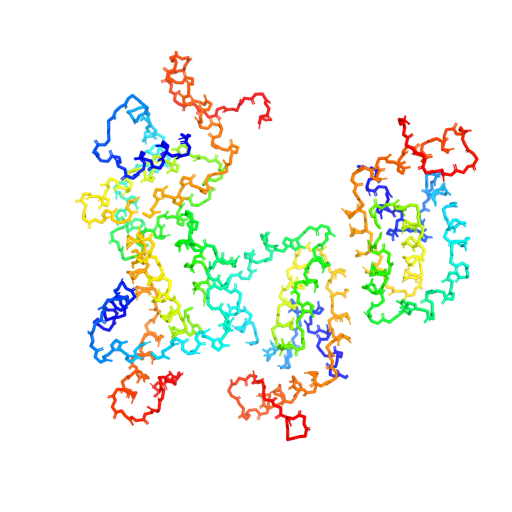 D C 1
ATOM 1366 O O . TYR B 1 38 ? 26.141 58.419 51.832 1.00 48.79 124 TYR D O 1
ATOM 1375 N N . GLY B 1 39 ? 25.255 60.142 50.740 1.00 45.46 125 GLY D N 1
ATOM 1376 C CA . GLY B 1 39 ? 26.526 60.869 50.714 1.00 47.19 125 GLY D CA 1
ATOM 1377 C C . GLY B 1 39 ? 27.462 60.358 49.633 1.00 49.86 125 GLY D C 1
ATOM 1378 O O . GLY B 1 39 ? 27.047 60.186 48.485 1.00 52.72 125 GLY D O 1
ATOM 1379 N N . ASP B 1 40 ? 28.724 60.117 49.988 1.00 49.57 126 ASP D N 1
ATOM 1380 C CA . ASP B 1 40 ? 29.719 59.643 49.016 1.00 49.97 126 ASP D CA 1
ATOM 1381 C C . ASP B 1 40 ? 29.443 58.186 48.649 1.00 46.65 126 ASP D C 1
ATOM 1382 O O . ASP B 1 40 ? 29.582 57.280 49.485 1.00 40.05 126 ASP D O 1
ATOM 1387 N N . ILE B 1 41 ? 29.066 57.978 47.389 1.00 46.32 127 ILE D N 1
ATOM 1388 C CA . ILE B 1 41 ? 28.690 56.656 46.889 1.00 45.78 127 ILE D CA 1
ATOM 1389 C C . ILE B 1 41 ? 29.908 55.721 46.872 1.00 47.83 127 ILE D C 1
ATOM 1390 O O . ILE B 1 41 ? 29.793 54.533 47.228 1.00 48.63 127 ILE D O 1
ATOM 1395 N N . ASP B 1 42 ? 31.065 56.265 46.482 1.00 47.35 128 ASP D N 1
ATOM 1396 C CA . ASP B 1 42 ? 32.320 55.507 46.462 1.00 50.18 128 ASP D CA 1
ATOM 1397 C C . ASP B 1 42 ? 32.609 54.885 47.822 1.00 48.11 128 ASP D C 1
ATOM 1398 O O . ASP B 1 42 ? 33.038 53.735 47.897 1.00 44.93 128 ASP D O 1
ATOM 1403 N N . LEU B 1 43 ? 32.370 55.641 48.890 1.00 45.43 129 LEU D N 1
ATOM 1404 C CA . LEU B 1 43 ? 32.619 55.133 50.238 1.00 46.85 129 LEU D CA 1
ATOM 1405 C C . LEU B 1 43 ? 31.619 54.049 50.612 1.00 44.14 129 LEU D C 1
ATOM 1406 O O . LEU B 1 43 ? 31.987 53.028 51.200 1.00 42.59 129 LEU D O 1
ATOM 1411 N N . LEU B 1 44 ? 30.354 54.270 50.266 1.00 42.44 130 LEU D N 1
ATOM 1412 C CA . LEU B 1 44 ? 29.318 53.266 50.484 1.00 38.70 130 LEU D CA 1
ATOM 1413 C C . LEU B 1 44 ? 29.716 51.976 49.760 1.00 36.01 130 LEU D C 1
ATOM 1414 O O . LEU B 1 44 ? 29.707 50.906 50.352 1.00 37.34 130 LEU D O 1
ATOM 1419 N N . PHE B 1 45 ? 30.089 52.098 48.489 1.00 34.54 131 PHE D N 1
ATOM 1420 C CA . PHE B 1 45 ? 30.453 50.942 47.671 1.00 35.81 131 PHE D CA 1
ATOM 1421 C C . PHE B 1 45 ? 31.746 50.237 48.141 1.00 38.69 131 PHE D C 1
ATOM 1422 O O . PHE B 1 45 ? 31.766 49.026 48.333 1.00 37.98 131 PHE D O 1
ATOM 1430 N N . ASN B 1 46 ? 32.819 50.998 48.326 1.00 44.34 132 ASN D N 1
ATOM 1431 C CA . ASN B 1 46 ? 34.125 50.415 48.633 1.00 47.70 132 ASN D CA 1
ATOM 1432 C C . ASN B 1 46 ? 34.315 50.023 50.096 1.00 49.90 132 ASN D C 1
ATOM 1433 O O . ASN B 1 46 ? 34.942 48.997 50.378 1.00 51.61 132 ASN D O 1
ATOM 1438 N N . GLU B 1 47 ? 33.772 50.810 51.021 1.00 50.71 133 GLU D N 1
ATOM 1439 C CA . GLU B 1 47 ? 34.012 50.577 52.451 1.00 53.30 133 GLU D CA 1
ATOM 1440 C C . GLU B 1 47 ? 32.845 49.885 53.146 1.00 52.28 133 GLU D C 1
ATOM 1441 O O . GLU B 1 47 ? 33.044 48.911 53.872 1.00 55.04 133 GLU D O 1
ATOM 1447 N N . LYS B 1 48 ? 31.628 50.364 52.923 1.00 51.16 134 LYS D N 1
ATOM 1448 C CA . LYS B 1 48 ? 30.471 49.802 53.616 1.00 49.82 134 LYS D CA 1
ATOM 1449 C C . LYS B 1 48 ? 30.025 48.482 52.984 1.00 48.21 134 LYS D C 1
ATOM 1450 O O . LYS B 1 48 ? 29.894 47.469 53.673 1.00 47.41 134 LYS D O 1
ATOM 1456 N N . LEU B 1 49 ? 29.783 48.481 51.680 1.00 42.59 135 LEU D N 1
ATOM 1457 C CA . LEU B 1 49 ? 29.226 47.295 51.040 1.00 40.64 135 LEU D CA 1
ATOM 1458 C C . LEU B 1 49 ? 30.297 46.355 50.477 1.00 38.91 135 LEU D C 1
ATOM 1459 O O . LEU B 1 49 ? 30.026 45.168 50.302 1.00 37.71 135 LEU D O 1
ATOM 1464 N N . LYS B 1 50 ? 31.492 46.880 50.202 1.00 37.49 136 LYS D N 1
ATOM 1465 C CA . LYS B 1 50 ? 32.586 46.091 49.614 1.00 39.42 136 LYS D CA 1
ATOM 1466 C C . LYS B 1 50 ? 32.092 45.399 48.348 1.00 37.71 136 LYS D C 1
ATOM 1467 O O . LYS B 1 50 ? 32.081 44.162 48.263 1.00 36.49 136 LYS D O 1
ATOM 1473 N N . VAL B 1 51 ? 31.674 46.199 47.369 1.00 34.47 137 VAL D N 1
ATOM 1474 C CA . VAL B 1 51 ? 31.007 45.651 46.191 1.00 33.81 137 VAL D CA 1
ATOM 1475 C C . VAL B 1 51 ? 31.938 44.842 45.286 1.00 31.76 137 VAL D C 1
ATOM 1476 O O . VAL B 1 51 ? 31.460 44.049 44.476 1.00 28.78 137 VAL D O 1
ATOM 1480 N N . ASP B 1 52 ? 33.250 45.048 45.432 1.00 34.16 138 ASP D N 1
ATOM 1481 C CA . ASP B 1 52 ? 34.256 44.299 44.664 1.00 35.26 138 ASP D CA 1
ATOM 1482 C C . ASP B 1 52 ? 34.519 42.894 45.216 1.00 33.77 138 ASP D C 1
ATOM 1483 O O . ASP B 1 52 ? 35.167 42.096 44.545 1.00 33.53 138 ASP D O 1
ATOM 1488 N N . SER B 1 53 ? 34.038 42.594 46.426 1.00 31.74 139 SER D N 1
ATOM 1489 C CA . SER B 1 53 ? 34.237 41.272 47.024 1.00 30.47 139 SER D CA 1
ATOM 1490 C C . SER B 1 53 ? 33.476 40.218 46.240 1.00 30.94 139 SER D C 1
ATOM 1491 O O . SER B 1 53 ? 32.684 40.546 45.365 1.00 31.57 139 SER D O 1
ATOM 1494 N N . ASP B 1 54 ? 33.689 38.952 46.581 1.00 30.98 140 ASP D N 1
ATOM 1495 C CA . ASP B 1 54 ? 33.074 37.841 45.839 1.00 31.30 140 ASP D CA 1
ATOM 1496 C C . ASP B 1 54 ? 31.573 37.777 46.031 1.00 28.63 140 ASP D C 1
ATOM 1497 O O . ASP B 1 54 ? 30.864 37.199 45.210 1.00 27.70 140 ASP D O 1
ATOM 1502 N N . SER B 1 55 ? 31.101 38.345 47.135 1.00 28.36 141 SER D N 1
ATOM 1503 C CA . SER B 1 55 ? 29.678 38.385 47.455 1.00 28.26 141 SER D CA 1
ATOM 1504 C C . SER B 1 55 ? 29.048 39.777 47.218 1.00 27.55 141 SER D C 1
ATOM 1505 O O . SER B 1 55 ? 27.901 40.019 47.600 1.00 27.61 141 SER D O 1
ATOM 1508 N N . GLY B 1 56 ? 29.789 40.670 46.570 1.00 27.27 142 GLY D N 1
ATOM 1509 C CA . GLY B 1 56 ? 29.354 42.064 46.349 1.00 27.96 142 GLY D CA 1
ATOM 1510 C C . GLY B 1 56 ? 27.984 42.218 45.736 1.00 26.94 142 GLY D C 1
ATOM 1511 O O . GLY B 1 56 ? 27.219 43.104 46.113 1.00 27.42 142 GLY D O 1
ATOM 1512 N N . LEU B 1 57 ? 27.668 41.340 44.790 1.00 28.50 143 LEU D N 1
ATOM 1513 C CA . LEU B 1 57 ? 26.372 41.339 44.133 1.00 26.55 143 LEU D CA 1
ATOM 1514 C C . LEU B 1 57 ? 25.261 41.138 45.155 1.00 27.82 143 LEU D C 1
ATOM 1515 O O . LEU B 1 57 ? 24.316 41.933 45.218 1.00 24.80 143 LEU D O 1
ATOM 1520 N N . PHE B 1 58 ? 25.398 40.078 45.949 1.00 27.02 144 PHE D N 1
ATOM 1521 C CA . PHE B 1 58 ? 24.369 39.691 46.904 1.00 27.57 144 PHE D CA 1
ATOM 1522 C C . PHE B 1 58 ? 24.312 40.638 48.091 1.00 27.60 144 PHE D C 1
ATOM 1523 O O . PHE B 1 58 ? 23.236 40.905 48.591 1.00 29.39 144 PHE D O 1
ATOM 1531 N N . ASP B 1 59 ? 25.461 41.163 48.518 1.00 29.57 145 ASP D N 1
ATOM 1532 C CA . ASP B 1 59 ? 25.503 42.183 49.567 1.00 29.82 145 ASP D CA 1
ATOM 1533 C C . ASP B 1 59 ? 24.897 43.519 49.117 1.00 29.66 145 ASP D C 1
ATOM 1534 O O . ASP B 1 59 ? 24.341 44.273 49.931 1.00 28.98 145 ASP D O 1
ATOM 1539 N N . PHE B 1 60 ? 25.026 43.838 47.834 1.00 27.76 146 PHE D N 1
ATOM 1540 C CA . PHE B 1 60 ? 24.403 45.046 47.312 1.00 26.36 146 PHE D CA 1
ATOM 1541 C C . PHE B 1 60 ? 22.896 44.876 47.287 1.00 26.58 146 PHE D C 1
ATOM 1542 O O . PHE B 1 60 ? 22.164 45.759 47.734 1.00 27.78 146 PHE D O 1
ATOM 1550 N N . VAL B 1 61 ? 22.433 43.768 46.712 1.00 26.65 147 VAL D N 1
ATOM 1551 C CA . VAL B 1 61 ? 21.000 43.491 46.630 1.00 26.54 147 VAL D CA 1
ATOM 1552 C C . VAL B 1 61 ? 20.366 43.461 48.028 1.00 28.47 147 VAL D C 1
ATOM 1553 O O . VAL B 1 61 ? 19.251 43.951 48.212 1.00 28.48 147 VAL D O 1
ATOM 1557 N N . ASN B 1 62 ? 21.076 42.902 49.003 1.00 29.89 148 ASN D N 1
ATOM 1558 C CA A ASN B 1 62 ? 20.592 42.878 50.386 0.41 30.76 148 ASN D CA 1
ATOM 1559 C CA B ASN B 1 62 ? 20.580 42.891 50.374 0.59 30.65 148 ASN D CA 1
ATOM 1560 C C . ASN B 1 62 ? 20.439 44.289 50.953 1.00 30.77 148 ASN D C 1
ATOM 1561 O O . ASN B 1 62 ? 19.497 44.555 51.671 1.00 33.70 148 ASN D O 1
ATOM 1570 N N . PHE B 1 63 ? 21.365 45.179 50.616 1.00 29.58 149 PHE D N 1
ATOM 1571 C CA . PHE B 1 63 ? 21.329 46.561 51.087 1.00 31.62 149 PHE D CA 1
ATOM 1572 C C . PHE B 1 63 ? 20.112 47.345 50.578 1.00 31.91 149 PHE D C 1
ATOM 1573 O O . PHE B 1 63 ? 19.531 48.114 51.322 1.00 30.42 149 PHE D O 1
ATOM 1581 N N . VAL B 1 64 ? 19.746 47.162 49.312 1.00 31.70 150 VAL D N 1
ATOM 1582 C CA . VAL B 1 64 ? 18.623 47.895 48.740 1.00 32.97 150 VAL D CA 1
ATOM 1583 C C . VAL B 1 64 ? 17.279 47.191 48.824 1.00 34.32 150 VAL D C 1
ATOM 1584 O O . VAL B 1 64 ? 16.272 47.790 48.455 1.00 34.13 150 VAL D O 1
ATOM 1588 N N . LYS B 1 65 ? 17.241 45.943 49.288 1.00 37.18 151 LYS D N 1
ATOM 1589 C CA . LYS B 1 65 ? 16.014 45.153 49.163 1.00 43.03 151 LYS D CA 1
ATOM 1590 C C . LYS B 1 65 ? 14.812 45.780 49.892 1.00 44.61 151 LYS D C 1
ATOM 1591 O O . LYS B 1 65 ? 13.685 45.640 49.436 1.00 45.25 151 LYS D O 1
ATOM 1597 N N . ASP B 1 66 ? 15.049 46.494 50.991 1.00 45.75 152 ASP D N 1
ATOM 1598 C CA . ASP B 1 66 ? 13.956 47.170 51.711 1.00 50.50 152 ASP D CA 1
ATOM 1599 C C . ASP B 1 66 ? 13.253 48.238 50.875 1.00 51.71 152 ASP D C 1
ATOM 1600 O O . ASP B 1 66 ? 12.093 48.551 51.121 1.00 53.99 152 ASP D O 1
ATOM 1613 N N . ILE B 1 68 ? 13.144 48.181 47.342 1.00 50.72 154 ILE D N 1
ATOM 1614 C CA . ILE B 1 68 ? 12.616 47.659 46.082 1.00 50.57 154 ILE D CA 1
ATOM 1615 C C . ILE B 1 68 ? 11.108 47.916 45.981 1.00 53.54 154 ILE D C 1
ATOM 1616 O O . ILE B 1 68 ? 10.596 48.242 44.903 1.00 55.55 154 ILE D O 1
ATOM 1621 N N . CYS B 1 69 ? 10.409 47.793 47.107 1.00 54.20 155 CYS D N 1
ATOM 1622 C CA . CYS B 1 69 ? 8.954 47.931 47.131 1.00 54.26 155 CYS D CA 1
ATOM 1623 C C . CYS B 1 69 ? 8.453 49.391 47.149 1.00 54.60 155 CYS D C 1
ATOM 1624 O O . CYS B 1 69 ? 7.406 49.685 46.574 1.00 59.54 155 CYS D O 1
ATOM 1627 N N . CYS B 1 70 ? 9.202 50.296 47.777 1.00 55.76 156 CYS D N 1
ATOM 1628 C CA . CYS B 1 70 ? 8.664 51.610 48.167 1.00 57.26 156 CYS D CA 1
ATOM 1629 C C . CYS B 1 70 ? 9.437 52.863 47.695 1.00 54.26 156 CYS D C 1
ATOM 1630 O O . CYS B 1 70 ? 8.996 53.996 47.944 1.00 52.97 156 CYS D O 1
ATOM 1633 N N . ASP B 1 71 ? 10.590 52.687 47.055 1.00 48.01 157 ASP D N 1
ATOM 1634 C CA . ASP B 1 71 ? 11.355 53.838 46.589 1.00 44.88 157 ASP D CA 1
ATOM 1635 C C . ASP B 1 71 ? 12.266 53.435 45.444 1.00 40.68 157 ASP D C 1
ATOM 1636 O O . ASP B 1 71 ? 13.482 53.352 45.588 1.00 41.70 157 ASP D O 1
ATOM 1641 N N . SER B 1 72 ? 11.659 53.175 44.301 1.00 35.17 158 SER D N 1
ATOM 1642 C CA . SER B 1 72 ? 12.400 52.677 43.174 1.00 34.19 158 SER D CA 1
ATOM 1643 C C . SER B 1 72 ? 13.375 53.724 42.598 1.00 32.57 158 SER D C 1
ATOM 1644 O O . SER B 1 72 ? 14.349 53.349 41.955 1.00 34.64 158 SER D O 1
ATOM 1647 N N . ARG B 1 73 ? 13.130 55.019 42.816 1.00 29.72 159 ARG D N 1
ATOM 1648 C CA . ARG B 1 73 ? 14.056 56.055 42.319 1.00 28.21 159 ARG D CA 1
ATOM 1649 C C . ARG B 1 73 ? 15.461 55.786 42.855 1.00 28.24 159 ARG D C 1
ATOM 1650 O O . ARG B 1 73 ? 16.418 55.779 42.106 1.00 25.81 159 ARG D O 1
ATOM 1658 N N . ILE B 1 74 ? 15.556 55.527 44.154 1.00 28.46 160 ILE D N 1
ATOM 1659 C CA . ILE B 1 74 ? 16.842 55.323 44.810 1.00 29.76 160 ILE D CA 1
ATOM 1660 C C . ILE B 1 74 ? 17.447 53.973 44.420 1.00 28.39 160 ILE D C 1
ATOM 1661 O O . ILE B 1 74 ? 18.647 53.872 44.185 1.00 26.75 160 ILE D O 1
ATOM 1666 N N . VAL B 1 75 ? 16.606 52.945 44.347 1.00 27.63 161 VAL D N 1
ATOM 1667 C CA . VAL B 1 75 ? 17.057 51.601 44.013 1.00 27.91 161 VAL D CA 1
ATOM 1668 C C . VAL B 1 75 ? 17.582 51.574 42.575 1.00 26.80 161 VAL D C 1
ATOM 1669 O O . VAL B 1 75 ? 18.654 51.047 42.307 1.00 25.23 161 VAL D O 1
ATOM 1673 N N . VAL B 1 76 ? 16.834 52.186 41.668 1.00 26.40 162 VAL D N 1
ATOM 1674 C CA . VAL B 1 76 ? 17.253 52.296 40.268 1.00 26.34 162 VAL D CA 1
ATOM 1675 C C . VAL B 1 76 ? 18.572 53.077 40.138 1.00 25.87 162 VAL D C 1
ATOM 1676 O O . VAL B 1 76 ? 19.502 52.618 39.484 1.00 24.95 162 VAL D O 1
ATOM 1680 N N . ALA B 1 77 ? 18.652 54.243 40.767 1.00 24.62 163 ALA D N 1
ATOM 1681 C CA . ALA B 1 77 ? 19.885 55.028 40.751 1.00 24.57 163 ALA D CA 1
ATOM 1682 C C . ALA B 1 77 ? 21.106 54.242 41.265 1.00 25.00 163 ALA D C 1
ATOM 1683 O O . ALA B 1 77 ? 22.144 54.190 40.609 1.00 23.59 163 ALA D O 1
ATOM 1685 N N . LEU B 1 78 ? 20.978 53.632 42.440 1.00 25.23 164 LEU D N 1
ATOM 1686 C CA . LEU B 1 78 ? 22.098 52.926 43.049 1.00 27.13 164 LEU D CA 1
ATOM 1687 C C . LEU B 1 78 ? 22.498 51.679 42.262 1.00 26.12 164 LEU D C 1
ATOM 1688 O O . LEU B 1 78 ? 23.679 51.373 42.145 1.00 25.56 164 LEU D O 1
ATOM 1693 N N . SER B 1 79 ? 21.504 50.945 41.778 1.00 25.13 165 SER D N 1
ATOM 1694 C CA . SER B 1 79 ? 21.746 49.765 40.957 1.00 24.75 165 SER D CA 1
ATOM 1695 C C . SER B 1 79 ? 22.532 50.164 39.684 1.00 23.91 165 SER D C 1
ATOM 1696 O O . SER B 1 79 ? 23.545 49.545 39.360 1.00 23.51 165 SER D O 1
ATOM 1699 N N . SER B 1 80 ? 22.079 51.216 39.010 1.00 23.18 166 SER D N 1
ATOM 1700 C CA . SER B 1 80 ? 22.753 51.718 37.810 1.00 23.44 166 SER D CA 1
ATOM 1701 C C . SER B 1 80 ? 24.189 52.130 38.118 1.00 23.59 166 SER D C 1
ATOM 1702 O O . SER B 1 80 ? 25.080 51.855 37.319 1.00 23.58 166 SER D O 1
ATOM 1705 N N . LEU B 1 81 ? 24.401 52.755 39.284 1.00 23.42 167 LEU D N 1
ATOM 1706 C CA . LEU B 1 81 ? 25.720 53.218 39.696 1.00 24.98 167 LEU D CA 1
ATOM 1707 C C . LEU B 1 81 ? 26.664 52.081 40.050 1.00 26.20 167 LEU D C 1
ATOM 1708 O O . LEU B 1 81 ? 27.850 52.146 39.707 1.00 26.17 167 LEU D O 1
ATOM 1713 N N . VAL B 1 82 ? 26.161 51.051 40.733 1.00 25.35 168 VAL D N 1
ATOM 1714 C CA . VAL B 1 82 ? 26.991 49.893 41.034 1.00 25.64 168 VAL D CA 1
ATOM 1715 C C . VAL B 1 82 ? 27.215 49.047 39.777 1.00 26.64 168 VAL D C 1
ATOM 1716 O O . VAL B 1 82 ? 28.290 48.461 39.615 1.00 26.53 168 VAL D O 1
ATOM 1720 N N . SER B 1 83 ? 26.225 48.999 38.882 1.00 26.93 169 SER D N 1
ATOM 1721 C CA . SER B 1 83 ? 26.424 48.354 37.599 1.00 27.12 169 SER D CA 1
ATOM 1722 C C . SER B 1 83 ? 27.578 49.018 36.859 1.00 29.17 169 SER D C 1
ATOM 1723 O O . SER B 1 83 ? 28.478 48.329 36.379 1.00 28.27 169 SER D O 1
ATOM 1726 N N . LYS B 1 84 ? 27.568 50.350 36.796 1.00 31.09 170 LYS D N 1
ATOM 1727 C CA . LYS B 1 84 ? 28.649 51.083 36.130 1.00 33.47 170 LYS D CA 1
ATOM 1728 C C . LYS B 1 84 ? 30.011 50.706 36.700 1.00 32.96 170 LYS D C 1
ATOM 1729 O O . LYS B 1 84 ? 30.956 50.420 35.951 1.00 33.02 170 LYS D O 1
ATOM 1735 N N . HIS B 1 85 ? 30.096 50.719 38.024 1.00 32.86 171 HIS D N 1
ATOM 1736 C CA . HIS B 1 85 ? 31.300 50.342 38.735 1.00 33.86 171 HIS D CA 1
ATOM 1737 C C . HIS B 1 85 ? 31.796 48.937 38.383 1.00 33.44 171 HIS D C 1
ATOM 1738 O O . HIS B 1 85 ? 32.999 48.737 38.213 1.00 33.99 171 HIS D O 1
ATOM 1745 N N . TRP B 1 86 ? 30.877 47.976 38.275 1.00 33.29 172 TRP D N 1
ATOM 1746 C CA . TRP B 1 86 ? 31.232 46.598 37.954 1.00 29.98 172 TRP D CA 1
ATOM 1747 C C . TRP B 1 86 ? 31.630 46.433 36.492 1.00 31.29 172 TRP D C 1
ATOM 1748 O O . TRP B 1 86 ? 32.468 45.593 36.162 1.00 32.50 172 TRP D O 1
ATOM 1759 N N . GLU B 1 87 ? 31.011 47.197 35.606 1.00 30.64 173 GLU D N 1
ATOM 1760 C CA . GLU B 1 87 ? 31.426 47.158 34.220 1.00 32.50 173 GLU D CA 1
ATOM 1761 C C . GLU B 1 87 ? 32.875 47.659 34.092 1.00 32.25 173 GLU D C 1
ATOM 1762 O O . GLU B 1 87 ? 33.662 47.061 33.388 1.00 32.81 173 GLU D O 1
ATOM 1768 N N . LEU B 1 88 ? 33.212 48.723 34.814 1.00 34.51 174 LEU D N 1
ATOM 1769 C CA . LEU B 1 88 ? 34.533 49.337 34.758 1.00 36.28 174 LEU D CA 1
ATOM 1770 C C . LEU B 1 88 ? 35.612 48.541 35.499 1.00 38.71 174 LEU D C 1
ATOM 1771 O O . LEU B 1 88 ? 36.794 48.775 35.288 1.00 37.95 174 LEU D O 1
ATOM 1776 N N . THR B 1 89 ? 35.216 47.626 36.380 1.00 40.04 175 THR D N 1
ATOM 1777 C CA . THR B 1 89 ? 36.174 46.776 37.071 1.00 39.05 175 THR D CA 1
ATOM 1778 C C . THR B 1 89 ? 36.051 45.333 36.599 1.00 39.44 175 THR D C 1
ATOM 1779 O O . THR B 1 89 ? 36.317 44.418 37.358 1.00 43.75 175 THR D O 1
ATOM 1783 N N . ASN B 1 90 ? 35.646 45.143 35.344 1.00 39.66 176 ASN D N 1
ATOM 1784 C CA . ASN B 1 90 ? 35.601 43.824 34.688 1.00 43.51 176 ASN D CA 1
ATOM 1785 C C . ASN B 1 90 ? 34.707 42.766 35.329 1.00 43.37 176 ASN D C 1
ATOM 1786 O O . ASN B 1 90 ? 35.107 41.605 35.460 1.00 41.89 176 ASN D O 1
ATOM 1791 N N . LYS B 1 91 ? 33.485 43.155 35.685 1.00 40.81 177 LYS D N 1
ATOM 1792 C CA . LYS B 1 91 ? 32.508 42.219 36.226 1.00 38.42 177 LYS D CA 1
ATOM 1793 C C . LYS B 1 91 ? 31.150 42.460 35.584 1.00 38.61 177 LYS D C 1
ATOM 1794 O O . LYS B 1 91 ? 30.138 42.584 36.267 1.00 35.62 177 LYS D O 1
ATOM 1800 N N . LYS B 1 92 ? 31.134 42.522 34.257 1.00 36.53 178 LYS D N 1
ATOM 1801 C CA . LYS B 1 92 ? 29.906 42.794 33.527 1.00 35.71 178 LYS D CA 1
ATOM 1802 C C . LYS B 1 92 ? 28.800 41.781 33.797 1.00 31.77 178 LYS D C 1
ATOM 1803 O O . LYS B 1 92 ? 27.619 42.107 33.694 1.00 25.98 178 LYS D O 1
ATOM 1809 N N . TYR B 1 93 ? 29.194 40.539 34.066 1.00 29.43 179 TYR D N 1
ATOM 1810 C CA . TYR B 1 93 ? 28.240 39.486 34.393 1.00 29.24 179 TYR D CA 1
ATOM 1811 C C . TYR B 1 93 ? 27.348 39.890 35.598 1.00 27.42 179 TYR D C 1
ATOM 1812 O O . TYR B 1 93 ? 26.162 39.555 35.642 1.00 30.20 179 TYR D O 1
ATOM 1821 N N . ARG B 1 94 ? 27.915 40.643 36.537 1.00 26.97 180 ARG D N 1
ATOM 1822 C CA . ARG B 1 94 ? 27.147 41.192 37.668 1.00 27.65 180 ARG D CA 1
ATOM 1823 C C . ARG B 1 94 ? 26.116 42.248 37.238 1.00 28.66 180 ARG D C 1
ATOM 1824 O O . ARG B 1 94 ? 25.008 42.292 37.756 1.00 26.51 180 ARG D O 1
ATOM 1832 N N . CYS B 1 95 ? 26.479 43.090 36.271 1.00 27.91 181 CYS D N 1
ATOM 1833 C CA . CYS B 1 95 ? 25.524 44.046 35.700 1.00 26.23 181 CYS D CA 1
ATOM 1834 C C . CYS B 1 95 ? 24.264 43.354 35.198 1.00 25.82 181 CYS D C 1
ATOM 1835 O O . CYS B 1 95 ? 23.152 43.823 35.434 1.00 25.19 181 CYS D O 1
ATOM 1851 N N . ALA B 1 97 ? 23.135 40.184 35.947 1.00 23.66 183 ALA D N 1
ATOM 1852 C CA . ALA B 1 97 ? 22.394 39.540 37.033 1.00 23.57 183 ALA D CA 1
ATOM 1853 C C . ALA B 1 97 ? 21.583 40.577 37.838 1.00 24.01 183 ALA D C 1
ATOM 1854 O O . ALA B 1 97 ? 20.412 40.362 38.130 1.00 26.03 183 ALA D O 1
ATOM 1856 N N . LEU B 1 98 ? 22.196 41.710 38.157 1.00 24.73 184 LEU D N 1
ATOM 1857 C CA . LEU B 1 98 ? 21.505 42.779 38.883 1.00 25.14 184 LEU D CA 1
ATOM 1858 C C . LEU B 1 98 ? 20.277 43.361 38.146 1.00 26.11 184 LEU D C 1
ATOM 1859 O O . LEU B 1 98 ? 19.188 43.519 38.737 1.00 24.23 184 LEU D O 1
ATOM 1864 N N . ALA B 1 99 ? 20.466 43.681 36.865 1.00 24.05 185 ALA D N 1
ATOM 1865 C CA . ALA B 1 99 ? 19.441 44.356 36.073 1.00 24.16 185 ALA D CA 1
ATOM 1866 C C . ALA B 1 99 ? 18.139 43.556 35.988 1.00 24.89 185 ALA D C 1
ATOM 1867 O O . ALA B 1 99 ? 17.060 44.115 36.161 1.00 25.42 185 ALA D O 1
ATOM 1869 N N . GLU B 1 100 ? 18.239 42.259 35.696 1.00 25.55 186 GLU D N 1
ATOM 1870 C CA . GLU B 1 100 ? 17.057 41.407 35.561 1.00 26.55 186 GLU D CA 1
ATOM 1871 C C . GLU B 1 100 ? 16.338 41.267 36.901 1.00 26.89 186 GLU D C 1
ATOM 1872 O O . GLU B 1 100 ? 15.108 41.272 36.958 1.00 26.42 186 GLU D O 1
ATOM 1878 N N . HIS B 1 101 ? 17.100 41.183 37.984 1.00 25.94 187 HIS D N 1
ATOM 1879 C CA . HIS B 1 101 ? 16.490 40.945 39.281 1.00 25.49 187 HIS D CA 1
ATOM 1880 C C . HIS B 1 101 ? 15.797 42.202 39.807 1.00 25.40 187 HIS D C 1
ATOM 1881 O O . HIS B 1 101 ? 14.631 42.152 40.177 1.00 25.50 187 HIS D O 1
ATOM 1888 N N . ILE B 1 102 ? 16.521 43.318 39.853 1.00 25.83 188 ILE D N 1
ATOM 1889 C CA . ILE B 1 102 ? 15.960 44.570 40.347 1.00 27.72 188 ILE D CA 1
ATOM 1890 C C . ILE B 1 102 ? 14.720 44.977 39.557 1.00 29.75 188 ILE D C 1
ATOM 1891 O O . ILE B 1 102 ? 13.683 45.321 40.145 1.00 28.35 188 ILE D O 1
ATOM 1896 N N . SER B 1 103 ? 14.817 44.915 38.232 1.00 30.49 189 SER D N 1
ATOM 1897 C CA A SER B 1 103 ? 13.716 45.325 37.372 0.25 32.00 189 SER D CA 1
ATOM 1898 C CA B SER B 1 103 ? 13.710 45.344 37.390 0.75 31.34 189 SER D CA 1
ATOM 1899 C C . SER B 1 103 ? 12.462 44.499 37.642 1.00 33.02 189 SER D C 1
ATOM 1900 O O . SER B 1 103 ? 11.357 45.034 37.696 1.00 34.95 189 SER D O 1
ATOM 1905 N N . ASP B 1 104 ? 12.642 43.195 37.813 1.00 33.71 190 ASP D N 1
ATOM 1906 C CA . ASP B 1 104 ? 11.520 42.289 38.033 1.00 35.74 190 ASP D CA 1
ATOM 1907 C C . ASP B 1 104 ? 11.021 42.215 39.482 1.00 35.68 190 ASP D C 1
ATOM 1908 O O . ASP B 1 104 ? 9.957 41.664 39.721 1.00 34.86 190 ASP D O 1
ATOM 1913 N N . SER B 1 105 ? 11.787 42.746 40.435 1.00 33.29 191 SER D N 1
ATOM 1914 C CA . SER B 1 105 ? 11.415 42.694 41.841 1.00 33.52 191 SER D CA 1
ATOM 1915 C C . SER B 1 105 ? 10.686 43.949 42.327 1.00 35.35 191 SER D C 1
ATOM 1916 O O . SER B 1 105 ? 10.118 43.934 43.419 1.00 37.37 191 SER D O 1
ATOM 1919 N N . ILE B 1 106 ? 10.710 45.030 41.547 1.00 33.68 192 ILE D N 1
ATOM 1920 C CA . ILE B 1 106 ? 9.942 46.229 41.885 1.00 31.14 192 ILE D CA 1
ATOM 1921 C C . ILE B 1 106 ? 8.453 45.920 41.699 1.00 30.64 192 ILE D C 1
ATOM 1922 O O . ILE B 1 106 ? 8.049 45.418 40.644 1.00 28.41 192 ILE D O 1
ATOM 1927 N N . PRO B 1 107 ? 7.626 46.206 42.727 1.00 31.59 193 PRO D N 1
ATOM 1928 C CA . PRO B 1 107 ? 6.194 45.936 42.606 1.00 32.46 193 PRO D CA 1
ATOM 1929 C C . PRO B 1 107 ? 5.543 46.758 41.505 1.00 33.44 193 PRO D C 1
ATOM 1930 O O . PRO B 1 107 ? 5.937 47.918 41.282 1.00 32.84 193 PRO D O 1
ATOM 1934 N N . ILE B 1 108 ? 4.548 46.169 40.847 1.00 35.03 194 ILE D N 1
ATOM 1935 C CA . ILE B 1 108 ? 3.795 46.850 39.790 1.00 38.14 194 ILE D CA 1
ATOM 1936 C C . ILE B 1 108 ? 3.345 48.265 40.188 1.00 35.33 194 ILE D C 1
ATOM 1937 O O . ILE B 1 108 ? 3.404 49.177 39.383 1.00 36.62 194 ILE D O 1
ATOM 1942 N N . SER B 1 109 ? 2.922 48.458 41.424 1.00 34.81 195 SER D N 1
ATOM 1943 C CA . SER B 1 109 ? 2.455 49.778 41.858 1.00 35.24 195 SER D CA 1
ATOM 1944 C C . SER B 1 109 ? 3.590 50.805 41.893 1.00 33.06 195 SER D C 1
ATOM 1945 O O . SER B 1 109 ? 3.399 51.964 41.555 1.00 33.17 195 SER D O 1
ATOM 1948 N N . GLU B 1 110 ? 4.760 50.376 42.339 1.00 31.83 196 GLU D N 1
ATOM 1949 C CA . GLU B 1 110 ? 5.937 51.246 42.371 1.00 32.32 196 GLU D CA 1
ATOM 1950 C C . GLU B 1 110 ? 6.463 51.474 40.950 1.00 29.81 196 GLU D C 1
ATOM 1951 O O . GLU B 1 110 ? 6.964 52.526 40.642 1.00 30.72 196 GLU D O 1
ATOM 1957 N N . LEU B 1 111 ? 6.303 50.492 40.080 1.00 31.21 197 LEU D N 1
ATOM 1958 C CA . LEU B 1 111 ? 6.650 50.643 38.682 1.00 32.38 197 LEU D CA 1
ATOM 1959 C C . LEU B 1 111 ? 5.830 51.736 38.034 1.00 32.82 197 LEU D C 1
ATOM 1960 O O . LEU B 1 111 ? 6.367 52.610 37.364 1.00 33.02 197 LEU D O 1
ATOM 1965 N N . SER B 1 112 ? 4.515 51.653 38.220 1.00 31.77 198 SER D N 1
ATOM 1966 C CA . SER B 1 112 ? 3.579 52.616 37.660 0.99 30.89 198 SER D CA 1
ATOM 1967 C C . SER B 1 112 ? 3.816 54.007 38.218 1.00 28.83 198 SER D C 1
ATOM 1968 O O . SER B 1 112 ? 3.699 54.992 37.508 1.00 30.01 198 SER D O 1
ATOM 1971 N N . ARG B 1 113 ? 4.153 54.073 39.493 1.00 26.43 199 ARG D N 1
ATOM 1972 C CA . ARG B 1 113 ? 4.547 55.316 40.098 1.00 26.27 199 ARG D CA 1
ATOM 1973 C C . ARG B 1 113 ? 5.791 55.928 39.415 1.00 26.26 199 ARG D C 1
ATOM 1974 O O . ARG B 1 113 ? 5.779 57.100 39.047 1.00 24.98 199 ARG D O 1
ATOM 1982 N N . LEU B 1 114 ? 6.855 55.143 39.259 1.00 26.08 200 LEU D N 1
ATOM 1983 C CA . LEU B 1 114 ? 8.071 55.655 38.635 1.00 25.83 200 LEU D CA 1
ATOM 1984 C C . LEU B 1 114 ? 7.773 56.116 37.214 1.00 25.14 200 LEU D C 1
ATOM 1985 O O . LEU B 1 114 ? 8.196 57.197 36.791 1.00 25.30 200 LEU D O 1
ATOM 1990 N N . ARG B 1 115 ? 7.010 55.310 36.495 1.00 25.03 201 ARG D N 1
ATOM 1991 C CA . ARG B 1 115 ? 6.605 55.646 35.152 1.00 25.50 201 ARG D CA 1
ATOM 1992 C C . ARG B 1 115 ? 5.797 56.950 35.113 1.00 26.60 201 ARG D C 1
ATOM 1993 O O . ARG B 1 115 ? 5.996 57.797 34.246 1.00 25.30 201 ARG D O 1
ATOM 2001 N N . TYR B 1 116 ? 4.867 57.077 36.051 1.00 25.37 202 TYR D N 1
ATOM 2002 C CA . TYR B 1 116 ? 4.022 58.249 36.172 1.00 24.87 202 TYR D CA 1
ATOM 2003 C C . TYR B 1 116 ? 4.872 59.509 36.340 1.00 23.62 202 TYR D C 1
ATOM 2004 O O . TYR B 1 116 ? 4.751 60.463 35.569 1.00 24.15 202 TYR D O 1
ATOM 2013 N N . ASN B 1 117 ? 5.747 59.505 37.328 1.00 22.62 203 ASN D N 1
ATOM 2014 C CA . ASN B 1 117 ? 6.600 60.667 37.564 1.00 23.36 203 ASN D CA 1
ATOM 2015 C C . ASN B 1 117 ? 7.635 60.913 36.450 1.00 22.93 203 ASN D C 1
ATOM 2016 O O . ASN B 1 117 ? 7.897 62.052 36.096 1.00 23.08 203 ASN D O 1
ATOM 2021 N N . LEU B 1 118 ? 8.195 59.844 35.884 1.00 23.96 204 LEU D N 1
ATOM 2022 C CA . LEU B 1 118 ? 9.167 59.979 34.811 1.00 23.44 204 LEU D CA 1
ATOM 2023 C C . LEU B 1 118 ? 8.527 60.593 33.550 1.00 22.85 204 LEU D C 1
ATOM 2024 O O . LEU B 1 118 ? 9.112 61.470 32.914 1.00 22.63 204 LEU D O 1
ATOM 2029 N N . SER B 1 119 ? 7.332 60.150 33.197 1.00 22.69 205 SER D N 1
ATOM 2030 C CA . SER B 1 119 ? 6.629 60.696 32.032 1.00 22.23 205 SER D CA 1
ATOM 2031 C C . SER B 1 119 ? 6.404 62.190 32.210 1.00 23.59 205 SER D C 1
ATOM 2032 O O . SER B 1 119 ? 6.605 62.967 31.270 1.00 22.51 205 SER D O 1
ATOM 2035 N N . LYS B 1 120 ? 6.027 62.595 33.424 1.00 23.80 206 LYS D N 1
ATOM 2036 C CA . LYS B 1 120 ? 5.816 64.011 33.715 1.00 25.93 206 LYS D CA 1
ATOM 2037 C C . LYS B 1 120 ? 7.086 64.827 33.513 1.00 25.99 206 LYS D C 1
ATOM 2038 O O . LYS B 1 120 ? 7.054 65.921 32.932 1.00 24.34 206 LYS D O 1
ATOM 2044 N N . TYR B 1 121 ? 8.199 64.281 33.988 1.00 23.86 207 TYR D N 1
ATOM 2045 C CA . TYR B 1 121 ? 9.490 64.919 33.818 1.00 24.01 207 TYR D CA 1
ATOM 2046 C C . TYR B 1 121 ? 9.803 65.035 32.333 1.00 24.30 207 TYR D C 1
ATOM 2047 O O . TYR B 1 121 ? 10.123 66.115 31.853 1.00 24.07 207 TYR D O 1
ATOM 2056 N N . LEU B 1 122 ? 9.665 63.935 31.600 1.00 25.30 208 LEU D N 1
ATOM 2057 C CA . LEU B 1 122 ? 10.013 63.918 30.173 1.00 25.91 208 LEU D CA 1
ATOM 2058 C C . LEU B 1 122 ? 9.108 64.804 29.334 1.00 27.19 208 LEU D C 1
ATOM 2059 O O . LEU B 1 122 ? 9.512 65.273 28.268 1.00 28.30 208 LEU D O 1
ATOM 2064 N N . ARG B 1 123 ? 7.884 65.025 29.801 1.00 27.85 209 ARG D N 1
ATOM 2065 C CA . ARG B 1 123 ? 6.957 65.949 29.144 0.87 28.63 209 ARG D CA 1
ATOM 2066 C C . ARG B 1 123 ? 7.172 67.409 29.588 1.00 29.60 209 ARG D C 1
ATOM 2067 O O . ARG B 1 123 ? 6.496 68.314 29.103 1.00 30.80 209 ARG D O 1
ATOM 2075 N N . GLY B 1 124 ? 8.100 67.652 30.502 1.00 29.52 210 GLY D N 1
ATOM 2076 C CA . GLY B 1 124 ? 8.391 69.013 30.921 1.00 30.78 210 GLY D CA 1
ATOM 2077 C C . GLY B 1 124 ? 7.384 69.595 31.901 1.00 31.65 210 GLY D C 1
ATOM 2078 O O . GLY B 1 124 ? 7.348 70.806 32.087 1.00 32.47 210 GLY D O 1
ATOM 2079 N N . HIS B 1 125 ? 6.575 68.747 32.533 1.00 30.23 211 HIS D N 1
ATOM 2080 C CA . HIS B 1 125 ? 5.578 69.213 33.504 1.00 29.92 211 HIS D CA 1
ATOM 2081 C C . HIS B 1 125 ? 6.184 69.434 34.875 1.00 29.57 211 HIS D C 1
ATOM 2082 O O . HIS B 1 125 ? 5.634 70.183 35.672 1.00 29.56 211 HIS D O 1
ATOM 2089 N N . THR B 1 126 ? 7.286 68.755 35.179 1.00 27.53 212 THR D N 1
ATOM 2090 C CA . THR B 1 126 ? 7.954 68.938 36.451 1.00 26.42 212 THR D CA 1
ATOM 2091 C C . THR B 1 126 ? 9.432 69.171 36.212 1.00 27.91 212 THR D C 1
ATOM 2092 O O . THR B 1 126 ? 9.980 68.732 35.186 1.00 28.06 212 THR D O 1
ATOM 2096 N N . GLU B 1 127 ? 10.066 69.829 37.178 1.00 29.11 213 GLU D N 1
ATOM 2097 C CA . GLU B 1 127 ? 11.491 70.166 37.141 1.00 31.26 213 GLU D CA 1
ATOM 2098 C C . GLU B 1 127 ? 12.376 68.965 37.365 1.00 30.44 213 GLU D C 1
ATOM 2099 O O . GLU B 1 127 ? 13.504 68.946 36.910 1.00 29.98 213 GLU D O 1
ATOM 2105 N N . SER B 1 128 ? 11.896 68.025 38.174 1.00 29.63 214 SER D N 1
ATOM 2106 C CA . SER B 1 128 ? 12.626 66.814 38.488 1.00 28.50 214 SER D CA 1
ATOM 2107 C C . SER B 1 128 ? 11.676 65.628 38.441 1.00 26.77 214 SER D C 1
ATOM 2108 O O . SER B 1 128 ? 10.482 65.793 38.247 1.00 26.82 214 SER D O 1
ATOM 2111 N N . ILE B 1 129 ? 12.241 64.436 38.588 1.00 26.61 215 ILE D N 1
ATOM 2112 C CA A ILE B 1 129 ? 11.492 63.186 38.670 0.13 25.71 215 ILE D CA 1
ATOM 2113 C CA B ILE B 1 129 ? 11.452 63.215 38.649 0.87 24.89 215 ILE D CA 1
ATOM 2114 C C . ILE B 1 129 ? 10.892 63.092 40.064 1.00 25.30 215 ILE D C 1
ATOM 2115 O O . ILE B 1 129 ? 11.611 62.814 41.011 1.00 24.43 215 ILE D O 1
ATOM 2124 N N . GLU B 1 130 ? 9.593 63.321 40.195 1.00 26.09 216 GLU D N 1
ATOM 2125 C CA . GLU B 1 130 ? 8.967 63.371 41.529 1.00 28.78 216 GLU D CA 1
ATOM 2126 C C . GLU B 1 130 ? 8.612 61.988 42.045 1.00 28.48 216 GLU D C 1
ATOM 2127 O O . GLU B 1 130 ? 9.008 60.976 41.448 1.00 25.29 216 GLU D O 1
ATOM 2133 N N . ASP B 1 131 ? 7.890 61.948 43.169 1.00 28.07 217 ASP D N 1
ATOM 2134 C CA . ASP B 1 131 ? 7.456 60.694 43.770 1.00 29.09 217 ASP D CA 1
ATOM 2135 C C . ASP B 1 131 ? 5.951 60.658 44.096 1.00 29.36 217 ASP D C 1
ATOM 2136 O O . ASP B 1 131 ? 5.533 60.039 45.077 1.00 29.20 217 ASP D O 1
ATOM 2141 N N . LYS B 1 132 ? 5.142 61.301 43.263 1.00 29.63 218 LYS D N 1
ATOM 2142 C CA . LYS B 1 132 ? 3.697 61.351 43.498 1.00 30.36 218 LYS D CA 1
ATOM 2143 C C . LYS B 1 132 ? 3.037 60.100 42.961 1.00 29.29 218 LYS D C 1
ATOM 2144 O O . LYS B 1 132 ? 3.655 59.332 42.215 1.00 26.96 218 LYS D O 1
ATOM 2150 N N . PHE B 1 133 ? 1.795 59.876 43.374 1.00 28.16 219 PHE D N 1
ATOM 2151 C CA . PHE B 1 133 ? 0.969 58.806 42.832 1.00 28.61 219 PHE D CA 1
ATOM 2152 C C . PHE B 1 133 ? -0.144 59.457 42.055 1.00 27.90 219 PHE D C 1
ATOM 2153 O O . PHE B 1 133 ? -0.492 60.613 42.301 1.00 30.11 219 PHE D O 1
ATOM 2161 N N . ASP B 1 134 ? -0.701 58.740 41.098 1.00 27.72 220 ASP D N 1
ATOM 2162 C CA . ASP B 1 134 ? -1.893 59.232 40.435 1.00 27.32 220 ASP D CA 1
ATOM 2163 C C . ASP B 1 134 ? -3.098 58.979 41.363 1.00 26.84 220 ASP D C 1
ATOM 2164 O O . ASP B 1 134 ? -2.950 58.437 42.479 1.00 24.08 220 ASP D O 1
ATOM 2169 N N . TYR B 1 135 ? -4.276 59.386 40.912 1.00 26.98 221 TYR D N 1
ATOM 2170 C CA . TYR B 1 135 ? -5.473 59.340 41.748 1.00 28.63 221 TYR D CA 1
ATOM 2171 C C . TYR B 1 135 ? -5.747 57.964 42.362 1.00 29.57 221 TYR D C 1
ATOM 2172 O O . TYR B 1 135 ? -6.112 57.859 43.521 1.00 30.27 221 TYR D O 1
ATOM 2181 N N . PHE B 1 136 ? -5.541 56.913 41.588 1.00 31.77 222 PHE D N 1
ATOM 2182 C CA . PHE B 1 136 ? -5.914 55.563 42.013 1.00 35.61 222 PHE D CA 1
ATOM 2183 C C . PHE B 1 136 ? -4.933 54.812 42.917 1.00 40.77 222 PHE D C 1
ATOM 2184 O O . PHE B 1 136 ? -5.327 53.835 43.541 1.00 45.87 222 PHE D O 1
ATOM 2192 N N . GLU B 1 137 ? -3.680 55.251 43.005 1.00 47.82 223 GLU D N 1
ATOM 2193 C CA . GLU B 1 137 ? -2.685 54.573 43.859 1.00 53.20 223 GLU D CA 1
ATOM 2194 C C . GLU B 1 137 ? -2.431 55.314 45.164 1.00 56.03 223 GLU D C 1
ATOM 2195 O O . GLU B 1 137 ? -1.817 54.766 46.083 1.00 59.43 223 GLU D O 1
ATOM 2201 N N . ASP B 1 138 ? -2.901 56.555 45.243 1.00 57.34 224 ASP D N 1
ATOM 2202 C CA . ASP B 1 138 ? -2.564 57.441 46.349 1.00 61.75 224 ASP D CA 1
ATOM 2203 C C . ASP B 1 138 ? -3.273 57.023 47.635 1.00 63.65 224 ASP D C 1
ATOM 2204 O O . ASP B 1 138 ? -4.389 56.513 47.596 1.00 65.37 224 ASP D O 1
ATOM 2209 N N . SER C 1 4 ? -17.449 43.283 56.158 1.00 42.46 90 SER A N 1
ATOM 2210 C CA . SER C 1 4 ? -18.269 43.438 57.379 1.00 41.89 90 SER A CA 1
ATOM 2211 C C . SER C 1 4 ? -19.297 42.307 57.476 1.00 37.16 90 SER A C 1
ATOM 2212 O O . SER C 1 4 ? -19.493 41.755 58.559 1.00 33.95 90 SER A O 1
ATOM 2215 N N . PHE C 1 5 ? -19.935 41.941 56.364 1.00 32.27 91 PHE A N 1
ATOM 2216 C CA . PHE C 1 5 ? -20.819 40.780 56.407 1.00 32.36 91 PHE A CA 1
ATOM 2217 C C . PHE C 1 5 ? -20.035 39.491 56.658 1.00 31.55 91 PHE A C 1
ATOM 2218 O O . PHE C 1 5 ? -20.487 38.622 57.403 1.00 27.76 91 PHE A O 1
ATOM 2226 N N . LYS C 1 6 ? -18.855 39.386 56.061 1.00 30.27 92 LYS A N 1
ATOM 2227 C CA . LYS C 1 6 ? -17.929 38.307 56.399 1.00 31.63 92 LYS A CA 1
ATOM 2228 C C . LYS C 1 6 ? -17.642 38.235 57.917 1.00 28.87 92 LYS A C 1
ATOM 2229 O O . LYS C 1 6 ? -17.593 37.161 58.498 1.00 26.32 92 LYS A O 1
ATOM 2235 N N . LEU C 1 7 ? -17.448 39.390 58.536 1.00 27.94 93 LEU A N 1
ATOM 2236 C CA . LEU C 1 7 ? -17.132 39.460 59.957 1.00 30.14 93 LEU A CA 1
ATOM 2237 C C . LEU C 1 7 ? -18.338 39.105 60.828 1.00 27.57 93 LEU A C 1
ATOM 2238 O O . LEU C 1 7 ? -18.186 38.528 61.878 1.00 28.21 93 LEU A O 1
ATOM 2243 N N . ILE C 1 8 ? -19.536 39.437 60.370 1.00 26.52 94 ILE A N 1
ATOM 2244 C CA . ILE C 1 8 ? -20.770 39.053 61.050 1.00 25.26 94 ILE A CA 1
ATOM 2245 C C . ILE C 1 8 ? -20.926 37.533 61.058 1.00 23.93 94 ILE A C 1
ATOM 2246 O O . ILE C 1 8 ? -21.252 36.939 62.092 1.00 20.59 94 ILE A O 1
ATOM 2251 N N . LEU C 1 9 ? -20.725 36.924 59.892 1.00 21.51 95 LEU A N 1
ATOM 2252 C CA . LEU C 1 9 ? -20.767 35.485 59.769 1.00 22.73 95 LEU A CA 1
ATOM 2253 C C . LEU C 1 9 ? -19.721 34.802 60.663 1.00 22.40 95 LEU A C 1
ATOM 2254 O O . LEU C 1 9 ? -20.026 33.813 61.326 1.00 21.74 95 LEU A O 1
ATOM 2259 N N . ALA C 1 10 ? -18.507 35.346 60.665 1.00 22.29 96 ALA A N 1
ATOM 2260 C CA . ALA C 1 10 ? -17.431 34.848 61.502 1.00 21.63 96 ALA A CA 1
ATOM 2261 C C . ALA C 1 10 ? -17.806 34.922 62.973 1.00 21.71 96 ALA A C 1
ATOM 2262 O O . ALA C 1 10 ? -17.571 33.971 63.703 1.00 20.78 96 ALA A O 1
ATOM 2264 N N . GLU C 1 11 ? -18.366 36.050 63.404 1.00 22.31 97 GLU A N 1
ATOM 2265 C CA . GLU C 1 11 ? -18.816 36.191 64.795 1.00 23.84 97 GLU A CA 1
ATOM 2266 C C . GLU C 1 11 ? -19.897 35.174 65.141 1.00 21.66 97 GLU A C 1
ATOM 2267 O O . GLU C 1 11 ? -19.884 34.584 66.226 1.00 20.97 97 GLU A O 1
ATOM 2273 N N . TYR C 1 12 ? -20.828 34.980 64.219 1.00 20.99 98 TYR A N 1
ATOM 2274 C CA . TYR C 1 12 ? -21.923 34.037 64.410 1.00 20.70 98 TYR A CA 1
ATOM 2275 C C . TYR C 1 12 ? -21.428 32.613 64.597 1.00 20.35 98 TYR A C 1
ATOM 2276 O O . TYR C 1 12 ? -21.854 31.891 65.530 1.00 19.28 98 TYR A O 1
ATOM 2285 N N . ILE C 1 13 ? -20.537 32.197 63.713 1.00 19.64 99 ILE A N 1
ATOM 2286 C CA . ILE C 1 13 ? -19.960 30.874 63.817 1.00 21.25 99 ILE A CA 1
ATOM 2287 C C . ILE C 1 13 ? -19.131 30.756 65.091 1.00 21.37 99 ILE A C 1
ATOM 2288 O O . ILE C 1 13 ? -19.286 29.819 65.866 1.00 23.64 99 ILE A O 1
ATOM 2293 N N . ARG C 1 14 ? -18.252 31.717 65.300 1.00 22.72 100 ARG A N 1
ATOM 2294 C CA . ARG C 1 14 ? -17.323 31.696 66.437 1.00 23.58 100 ARG A CA 1
ATOM 2295 C C . ARG C 1 14 ? -18.049 31.599 67.782 1.00 23.12 100 ARG A C 1
ATOM 2296 O O . ARG C 1 14 ? -17.671 30.783 68.636 1.00 23.83 100 ARG A O 1
ATOM 2304 N N . HIS C 1 15 ? -19.099 32.409 67.944 1.00 20.99 101 HIS A N 1
ATOM 2305 C CA . HIS C 1 15 ? -19.740 32.605 69.235 1.00 21.18 101 HIS A CA 1
ATOM 2306 C C . HIS C 1 15 ? -21.224 32.234 69.243 1.00 20.75 101 HIS A C 1
ATOM 2307 O O . HIS C 1 15 ? -21.986 32.814 70.020 1.00 20.49 101 HIS A O 1
ATOM 2314 N N . ARG C 1 16 ? -21.619 31.271 68.412 1.00 19.56 102 ARG A N 1
ATOM 2315 C CA A ARG C 1 16 ? -23.023 30.862 68.261 0.79 20.79 102 ARG A CA 1
ATOM 2316 C CA B ARG C 1 16 ? -23.024 30.941 68.281 0.21 20.90 102 ARG A CA 1
ATOM 2317 C C . ARG C 1 16 ? -23.679 30.620 69.621 1.00 21.46 102 ARG A C 1
ATOM 2318 O O . ARG C 1 16 ? -24.793 31.036 69.864 1.00 21.60 102 ARG A O 1
ATOM 2333 N N . ASN C 1 17 ? -22.974 29.893 70.479 1.00 22.05 103 ASN A N 1
ATOM 2334 C CA . ASN C 1 17 ? -23.499 29.527 71.786 1.00 22.37 103 ASN A CA 1
ATOM 2335 C C . ASN C 1 17 ? -23.970 30.709 72.637 1.00 22.87 103 ASN A C 1
ATOM 2336 O O . ASN C 1 17 ? -24.934 30.576 73.372 1.00 23.32 103 ASN A O 1
ATOM 2341 N N . THR C 1 18 ? -23.310 31.860 72.519 1.00 22.88 104 THR A N 1
ATOM 2342 C CA . THR C 1 18 ? -23.582 32.998 73.394 1.00 23.87 104 THR A CA 1
ATOM 2343 C C . THR C 1 18 ? -24.058 34.261 72.689 1.00 23.33 104 THR A C 1
ATOM 2344 O O . THR C 1 18 ? -24.602 35.139 73.337 1.00 24.27 104 THR A O 1
ATOM 2348 N N . ILE C 1 19 ? -23.895 34.372 71.375 1.00 22.09 105 ILE A N 1
ATOM 2349 C CA . ILE C 1 19 ? -24.110 35.665 70.739 1.00 21.49 105 ILE A CA 1
ATOM 2350 C C . ILE C 1 19 ? -25.603 36.116 70.739 1.00 21.79 105 ILE A C 1
ATOM 2351 O O . ILE C 1 19 ? -26.518 35.289 70.726 1.00 20.32 105 ILE A O 1
ATOM 2356 N N . SER C 1 20 ? -25.827 37.433 70.803 1.00 23.20 106 SER A N 1
ATOM 2357 C CA . SER C 1 20 ? -27.172 38.017 70.922 1.00 23.98 106 SER A CA 1
ATOM 2358 C C . SER C 1 20 ? -27.434 39.028 69.825 1.00 22.81 106 SER A C 1
ATOM 2359 O O . SER C 1 20 ? -26.539 39.753 69.422 1.00 23.51 106 SER A O 1
ATOM 2362 N N . GLY C 1 21 ? -28.679 39.107 69.372 1.00 21.81 107 GLY A N 1
ATOM 2363 C CA . GLY C 1 21 ? -29.068 40.134 68.396 1.00 21.13 107 GLY A CA 1
ATOM 2364 C C . GLY C 1 21 ? -29.919 39.523 67.305 1.00 20.50 107 GLY A C 1
ATOM 2365 O O . GLY C 1 21 ? -29.765 38.341 66.970 1.00 20.16 107 GLY A O 1
ATOM 2366 N N . ASN C 1 22 ? -30.825 40.327 66.756 1.00 20.50 108 ASN A N 1
ATOM 2367 C CA . ASN C 1 22 ? -31.767 39.819 65.791 1.00 20.53 108 ASN A CA 1
ATOM 2368 C C . ASN C 1 22 ? -31.081 39.200 64.573 1.00 19.92 108 ASN A C 1
ATOM 2369 O O . ASN C 1 22 ? -31.551 38.195 64.054 1.00 18.75 108 ASN A O 1
ATOM 2374 N N . ILE C 1 23 ? -29.981 39.787 64.115 1.00 19.89 109 ILE A N 1
ATOM 2375 C CA . ILE C 1 23 ? -29.342 39.228 62.924 1.00 20.72 109 ILE A CA 1
ATOM 2376 C C . ILE C 1 23 ? -28.887 37.790 63.192 1.00 20.94 109 ILE A C 1
ATOM 2377 O O . ILE C 1 23 ? -28.973 36.930 62.314 1.00 19.92 109 ILE A O 1
ATOM 2382 N N . TYR C 1 24 ? -28.460 37.526 64.429 1.00 19.15 110 TYR A N 1
ATOM 2383 C CA . TYR C 1 24 ? -28.009 36.207 64.792 1.00 20.83 110 TYR A CA 1
ATOM 2384 C C . TYR C 1 24 ? -29.170 35.230 64.970 1.00 21.03 110 TYR A C 1
ATOM 2385 O O . TYR C 1 24 ? -29.070 34.099 64.500 1.00 20.69 110 TYR A O 1
ATOM 2394 N N . SER C 1 25 ? -30.278 35.658 65.586 1.00 21.93 111 SER A N 1
ATOM 2395 C CA . SER C 1 25 ? -31.430 34.764 65.704 1.00 23.73 111 SER A CA 1
ATOM 2396 C C . SER C 1 25 ? -32.028 34.515 64.332 1.00 22.13 111 SER A C 1
ATOM 2397 O O . SER C 1 25 ? -32.578 33.446 64.088 1.00 21.71 111 SER A O 1
ATOM 2400 N N . ALA C 1 26 ? -31.861 35.466 63.412 1.00 20.73 112 ALA A N 1
ATOM 2401 C CA . ALA C 1 26 ? -32.266 35.227 62.032 1.00 20.18 112 ALA A CA 1
ATOM 2402 C C . ALA C 1 26 ? -31.434 34.108 61.425 1.00 19.04 112 ALA A C 1
ATOM 2403 O O . ALA C 1 26 ? -31.966 33.154 60.861 1.00 20.57 112 ALA A O 1
ATOM 2405 N N . LEU C 1 27 ? -30.124 34.206 61.564 1.00 19.48 113 LEU A N 1
ATOM 2406 C CA . LEU C 1 27 ? -29.214 33.157 61.074 1.00 18.81 113 LEU A CA 1
ATOM 2407 C C . LEU C 1 27 ? -29.487 31.769 61.678 1.00 19.54 113 LEU A C 1
ATOM 2408 O O . LEU C 1 27 ? -29.351 30.739 61.002 1.00 18.55 113 LEU A O 1
ATOM 2421 N N . THR C 1 29 ? -32.296 30.445 62.194 1.00 22.14 115 THR A N 1
ATOM 2422 C CA . THR C 1 29 ? -33.368 29.780 61.443 1.00 22.13 115 THR A CA 1
ATOM 2423 C C . THR C 1 29 ? -32.839 28.902 60.314 1.00 21.40 115 THR A C 1
ATOM 2424 O O . THR C 1 29 ? -33.562 28.067 59.813 1.00 20.53 115 THR A O 1
ATOM 2428 N N . LEU C 1 30 ? -31.585 29.078 59.927 1.00 21.42 116 LEU A N 1
ATOM 2429 C CA . LEU C 1 30 ? -30.969 28.202 58.919 1.00 21.70 116 LEU A CA 1
ATOM 2430 C C . LEU C 1 30 ? -30.781 26.772 59.443 1.00 23.90 116 LEU A C 1
ATOM 2431 O O . LEU C 1 30 ? -30.621 25.852 58.642 1.00 22.85 116 LEU A O 1
ATOM 2436 N N . ASP C 1 31 ? -30.800 26.571 60.770 1.00 23.33 117 ASP A N 1
ATOM 2437 C CA . ASP C 1 31 ? -30.754 25.206 61.318 1.00 25.13 117 ASP A CA 1
ATOM 2438 C C . ASP C 1 31 ? -31.748 24.276 60.633 1.00 26.67 117 ASP A C 1
ATOM 2439 O O . ASP C 1 31 ? -31.407 23.135 60.326 1.00 24.57 117 ASP A O 1
ATOM 2444 N N . ASP C 1 32 ? -32.969 24.772 60.422 1.00 29.44 118 ASP A N 1
ATOM 2445 C CA . ASP C 1 32 ? -34.047 24.008 59.779 1.00 33.60 118 ASP A CA 1
ATOM 2446 C C . ASP C 1 32 ? -33.680 23.478 58.400 1.00 32.79 118 ASP A C 1
ATOM 2447 O O . ASP C 1 32 ? -34.111 22.392 58.044 1.00 33.16 118 ASP A O 1
ATOM 2452 N N . LEU C 1 33 ? -32.903 24.250 57.635 1.00 32.10 119 LEU A N 1
ATOM 2453 C CA . LEU C 1 33 ? -32.399 23.800 56.343 1.00 33.89 119 LEU A CA 1
ATOM 2454 C C . LEU C 1 33 ? -31.449 22.642 56.519 1.00 33.21 119 LEU A C 1
ATOM 2455 O O . LEU C 1 33 ? -31.496 21.656 55.768 1.00 30.85 119 LEU A O 1
ATOM 2460 N N . ALA C 1 34 ? -30.558 22.787 57.492 1.00 31.76 120 ALA A N 1
ATOM 2461 C CA . ALA C 1 34 ? -29.593 21.744 57.788 1.00 33.28 120 ALA A CA 1
ATOM 2462 C C . ALA C 1 34 ? -30.323 20.466 58.207 1.00 32.85 120 ALA A C 1
ATOM 2463 O O . ALA C 1 34 ? -29.986 19.389 57.756 1.00 33.16 120 ALA A O 1
ATOM 2465 N N . ILE C 1 35 ? -31.332 20.598 59.049 1.00 33.61 121 ILE A N 1
ATOM 2466 C CA . ILE C 1 35 ? -32.064 19.432 59.531 1.00 37.38 121 ILE A CA 1
ATOM 2467 C C . ILE C 1 35 ? -32.827 18.736 58.395 1.00 38.33 121 ILE A C 1
ATOM 2468 O O . ILE C 1 35 ? -32.735 17.528 58.261 1.00 38.09 121 ILE A O 1
ATOM 2473 N N . LYS C 1 36 ? -33.548 19.485 57.565 1.00 40.90 122 LYS A N 1
ATOM 2474 C CA . LYS C 1 36 ? -34.211 18.884 56.391 1.00 44.06 122 LYS A CA 1
ATOM 2475 C C . LYS C 1 36 ? -33.241 18.158 55.466 1.00 43.13 122 LYS A C 1
ATOM 2476 O O . LYS C 1 36 ? -33.600 17.170 54.846 1.00 44.59 122 LYS A O 1
ATOM 2482 N N . GLN C 1 37 ? -32.016 18.653 55.371 1.00 43.88 123 GLN A N 1
ATOM 2483 C CA . GLN C 1 37 ? -31.003 18.074 54.493 1.00 44.45 123 GLN A CA 1
ATOM 2484 C C . GLN C 1 37 ? -30.350 16.811 55.076 1.00 45.12 123 GLN A C 1
ATOM 2485 O O . GLN C 1 37 ? -30.089 15.862 54.342 1.00 44.97 123 GLN A O 1
ATOM 2491 N N . TYR C 1 38 ? -30.079 16.803 56.384 1.00 44.39 124 TYR A N 1
ATOM 2492 C CA . TYR C 1 38 ? -29.298 15.723 57.019 1.00 42.70 124 TYR A CA 1
ATOM 2493 C C . TYR C 1 38 ? -30.001 14.983 58.143 1.00 41.67 124 TYR A C 1
ATOM 2494 O O . TYR C 1 38 ? -29.436 14.053 58.690 1.00 45.57 124 TYR A O 1
ATOM 2503 N N . GLY C 1 39 ? -31.204 15.393 58.511 1.00 41.61 125 GLY A N 1
ATOM 2504 C CA . GLY C 1 39 ? -31.917 14.758 59.611 1.00 42.23 125 GLY A CA 1
ATOM 2505 C C . GLY C 1 39 ? -31.356 15.137 60.975 1.00 46.00 125 GLY A C 1
ATOM 2506 O O . GLY C 1 39 ? -31.158 16.321 61.273 1.00 46.27 125 GLY A O 1
ATOM 2507 N N . ASP C 1 40 ? -31.108 14.130 61.807 1.00 45.38 126 ASP A N 1
ATOM 2508 C CA . ASP C 1 40 ? -30.629 14.339 63.169 1.00 47.41 126 ASP A CA 1
ATOM 2509 C C . ASP C 1 40 ? -29.179 14.826 63.126 1.00 46.05 126 ASP A C 1
ATOM 2510 O O . ASP C 1 40 ? -28.284 14.071 62.745 1.00 45.65 126 ASP A O 1
ATOM 2515 N N . ILE C 1 41 ? -28.956 16.087 63.499 1.00 44.44 127 ILE A N 1
ATOM 2516 C CA . ILE C 1 41 ? -27.613 16.695 63.448 1.00 44.56 127 ILE A CA 1
ATOM 2517 C C . ILE C 1 41 ? -26.670 16.065 64.486 1.00 43.16 127 ILE A C 1
ATOM 2518 O O . ILE C 1 41 ? -25.490 15.840 64.211 1.00 40.96 127 ILE A O 1
ATOM 2523 N N . ASP C 1 42 ? -27.211 15.790 65.670 1.00 46.23 128 ASP A N 1
ATOM 2524 C CA . ASP C 1 42 ? -26.512 15.049 66.723 1.00 47.57 128 ASP A CA 1
ATOM 2525 C C . ASP C 1 42 ? -25.929 13.742 66.211 1.00 46.72 128 ASP A C 1
ATOM 2526 O O . ASP C 1 42 ? -24.794 13.396 66.531 1.00 44.17 128 ASP A O 1
ATOM 2531 N N . LEU C 1 43 ? -26.713 13.023 65.413 1.00 45.92 129 LEU A N 1
ATOM 2532 C CA . LEU C 1 43 ? -26.282 11.741 64.867 1.00 47.65 129 LEU A CA 1
ATOM 2533 C C . LEU C 1 43 ? -25.197 11.937 63.805 1.00 44.51 129 LEU A C 1
ATOM 2534 O O . LEU C 1 43 ? -24.225 11.183 63.750 1.00 43.39 129 LEU A O 1
ATOM 2539 N N . LEU C 1 44 ? -25.367 12.951 62.964 1.00 41.04 130 LEU A N 1
ATOM 2540 C CA . LEU C 1 44 ? -24.365 13.303 61.964 1.00 38.62 130 LEU A CA 1
ATOM 2541 C C . LEU C 1 44 ? -23.030 13.685 62.612 1.00 36.68 130 LEU A C 1
ATOM 2542 O O . LEU C 1 44 ? -21.966 13.278 62.151 1.00 35.81 130 LEU A O 1
ATOM 2547 N N . PHE C 1 45 ? -23.097 14.477 63.672 1.00 35.09 131 PHE A N 1
ATOM 2548 C CA . PHE C 1 45 ? -21.895 14.942 64.355 1.00 36.16 131 PHE A CA 1
ATOM 2549 C C . PHE C 1 45 ? -21.217 13.832 65.149 1.00 39.23 131 PHE A C 1
ATOM 2550 O O . PHE C 1 45 ? -20.001 13.660 65.067 1.00 37.96 131 PHE A O 1
ATOM 2558 N N . ASN C 1 46 ? -22.010 13.111 65.938 1.00 44.71 132 ASN A N 1
ATOM 2559 C CA . ASN C 1 46 ? -21.485 12.085 66.838 1.00 48.54 132 ASN A CA 1
ATOM 2560 C C . ASN C 1 46 ? -21.118 10.755 66.183 1.00 49.76 132 ASN A C 1
ATOM 2561 O O . ASN C 1 46 ? -20.294 10.038 66.727 1.00 54.61 132 ASN A O 1
ATOM 2566 N N . GLU C 1 47 ? -21.706 10.414 65.039 1.00 51.32 133 GLU A N 1
ATOM 2567 C CA . GLU C 1 47 ? -21.480 9.082 64.446 1.00 52.97 133 GLU A CA 1
ATOM 2568 C C . GLU C 1 47 ? -20.812 9.094 63.077 1.00 51.03 133 GLU A C 1
ATOM 2569 O O . GLU C 1 47 ? -19.886 8.329 62.861 1.00 56.20 133 GLU A O 1
ATOM 2575 N N . LYS C 1 48 ? -21.253 9.956 62.163 1.00 49.02 134 LYS A N 1
ATOM 2576 C CA . LYS C 1 48 ? -20.662 10.013 60.818 1.00 47.75 134 LYS A CA 1
ATOM 2577 C C . LYS C 1 48 ? -19.374 10.847 60.748 1.00 45.90 134 LYS A C 1
ATOM 2578 O O . LYS C 1 48 ? -18.418 10.484 60.040 1.00 42.80 134 LYS A O 1
ATOM 2584 N N . LEU C 1 49 ? -19.360 11.986 61.436 1.00 41.52 135 LEU A N 1
ATOM 2585 C CA . LEU C 1 49 ? -18.202 12.874 61.394 1.00 38.70 135 LEU A CA 1
ATOM 2586 C C . LEU C 1 49 ? -17.283 12.681 62.587 1.00 37.10 135 LEU A C 1
ATOM 2587 O O . LEU C 1 49 ? -16.103 12.936 62.477 1.00 36.89 135 LEU A O 1
ATOM 2592 N N . LYS C 1 50 ? -17.832 12.257 63.722 1.00 37.97 136 LYS A N 1
ATOM 2593 C CA . LYS C 1 50 ? -17.065 12.107 64.966 1.00 40.44 136 LYS A CA 1
ATOM 2594 C C . LYS C 1 50 ? -16.315 13.403 65.305 1.00 37.88 136 LYS A C 1
ATOM 2595 O O . LYS C 1 50 ? -15.077 13.442 65.361 1.00 39.08 136 LYS A O 1
ATOM 2601 N N . VAL C 1 51 ? -17.093 14.463 65.509 1.00 35.55 137 VAL A N 1
ATOM 2602 C CA . VAL C 1 51 ? -16.546 15.810 65.706 1.00 32.14 137 VAL A CA 1
ATOM 2603 C C . VAL C 1 51 ? -15.762 15.932 67.016 1.00 31.63 137 VAL A C 1
ATOM 2604 O O . VAL C 1 51 ? -14.932 16.806 67.143 1.00 29.93 137 VAL A O 1
ATOM 2608 N N . ASP C 1 52 ? -15.991 15.036 67.972 1.00 32.66 138 ASP A N 1
ATOM 2609 C CA . ASP C 1 52 ? -15.191 15.028 69.200 1.00 34.18 138 ASP A CA 1
ATOM 2610 C C . ASP C 1 52 ? -13.788 14.438 69.050 1.00 33.46 138 ASP A C 1
ATOM 2611 O O . ASP C 1 52 ? -12.987 14.572 69.964 1.00 35.59 138 ASP A O 1
ATOM 2616 N N . SER C 1 53 ? -13.473 13.824 67.909 1.00 32.34 139 SER A N 1
ATOM 2617 C CA . SER C 1 53 ? -12.166 13.211 67.714 1.00 31.27 139 SER A CA 1
ATOM 2618 C C . SER C 1 53 ? -11.086 14.275 67.573 1.00 32.46 139 SER A C 1
ATOM 2619 O O . SER C 1 53 ? -11.394 15.456 67.388 1.00 33.55 139 SER A O 1
ATOM 2622 N N . ASP C 1 54 ? -9.822 13.852 67.629 1.00 30.01 140 ASP A N 1
ATOM 2623 C CA . ASP C 1 54 ? -8.713 14.778 67.536 1.00 30.84 140 ASP A CA 1
ATOM 2624 C C . ASP C 1 54 ? -8.674 15.448 66.171 1.00 29.62 140 ASP A C 1
ATOM 2625 O O . ASP C 1 54 ? -8.076 16.517 66.018 1.00 28.13 140 ASP A O 1
ATOM 2630 N N . SER C 1 55 ? -9.312 14.818 65.187 1.00 27.77 141 SER A N 1
ATOM 2631 C CA . SER C 1 55 ? -9.343 15.326 63.820 1.00 27.58 141 SER A CA 1
ATOM 2632 C C . SER C 1 55 ? -10.698 15.942 63.439 1.00 27.10 141 SER A C 1
ATOM 2633 O O . SER C 1 55 ? -10.934 16.253 62.266 1.00 27.27 141 SER A O 1
ATOM 2636 N N . GLY C 1 56 ? -11.562 16.145 64.433 1.00 27.26 142 GLY A N 1
ATOM 2637 C CA . GLY C 1 56 ? -12.941 16.557 64.189 1.00 27.06 142 GLY A CA 1
ATOM 2638 C C . GLY C 1 56 ? -13.079 17.885 63.464 1.00 27.47 142 GLY A C 1
ATOM 2639 O O . GLY C 1 56 ? -14.018 18.077 62.678 1.00 27.71 142 GLY A O 1
ATOM 2640 N N . LEU C 1 57 ? -12.161 18.811 63.724 1.00 27.19 143 LEU A N 1
ATOM 2641 C CA . LEU C 1 57 ? -12.191 20.095 63.047 1.00 25.66 143 LEU A CA 1
ATOM 2642 C C . LEU C 1 57 ? -11.968 19.882 61.566 1.00 25.15 143 LEU A C 1
ATOM 2643 O O . LEU C 1 57 ? -12.707 20.409 60.724 1.00 24.73 143 LEU A O 1
ATOM 2648 N N . PHE C 1 58 ? -10.950 19.110 61.231 1.00 26.19 144 PHE A N 1
ATOM 2649 C CA . PHE C 1 58 ? -10.587 18.953 59.832 1.00 25.81 144 PHE A CA 1
ATOM 2650 C C . PHE C 1 58 ? -11.565 18.052 59.095 1.00 26.66 144 PHE A C 1
ATOM 2651 O O . PHE C 1 58 ? -11.822 18.253 57.912 1.00 27.12 144 PHE A O 1
ATOM 2659 N N . ASP C 1 59 ? -12.136 17.083 59.801 1.00 26.75 145 ASP A N 1
ATOM 2660 C CA . ASP C 1 59 ? -13.121 16.194 59.198 1.00 28.91 145 ASP A CA 1
ATOM 2661 C C . ASP C 1 59 ? -14.434 16.921 58.959 1.00 27.81 145 ASP A C 1
ATOM 2662 O O . ASP C 1 59 ? -15.139 16.639 57.969 1.00 27.63 145 ASP A O 1
ATOM 2667 N N . PHE C 1 60 ? -14.756 17.870 59.843 1.00 26.70 146 PHE A N 1
ATOM 2668 C CA . PHE C 1 60 ? -15.913 18.715 59.635 1.00 24.86 146 PHE A CA 1
ATOM 2669 C C . PHE C 1 60 ? -15.727 19.572 58.398 1.00 25.33 146 PHE A C 1
ATOM 2670 O O . PHE C 1 60 ? -16.621 19.675 57.551 1.00 25.04 146 PHE A O 1
ATOM 2678 N N . VAL C 1 61 ? -14.572 20.208 58.313 1.00 25.63 147 VAL A N 1
ATOM 2679 C CA . VAL C 1 61 ? -14.295 21.113 57.213 1.00 26.44 147 VAL A CA 1
ATOM 2680 C C . VAL C 1 61 ? -14.281 20.359 55.897 1.00 29.79 147 VAL A C 1
ATOM 2681 O O . VAL C 1 61 ? -14.735 20.882 54.879 1.00 31.08 147 VAL A O 1
ATOM 2685 N N . ASN C 1 62 ? -13.783 19.129 55.917 1.00 32.19 148 ASN A N 1
ATOM 2686 C CA . ASN C 1 62 ? -13.753 18.313 54.707 1.00 33.89 148 ASN A CA 1
ATOM 2687 C C . ASN C 1 62 ? -15.134 17.890 54.280 1.00 31.02 148 ASN A C 1
ATOM 2688 O O . ASN C 1 62 ? -15.388 17.786 53.093 1.00 31.01 148 ASN A O 1
ATOM 2693 N N . PHE C 1 63 ? -16.023 17.676 55.244 1.00 30.61 149 PHE A N 1
ATOM 2694 C CA . PHE C 1 63 ? -17.417 17.377 54.951 1.00 31.55 149 PHE A CA 1
ATOM 2695 C C . PHE C 1 63 ? -18.200 18.527 54.295 1.00 33.33 149 PHE A C 1
ATOM 2696 O O . PHE C 1 63 ? -19.021 18.276 53.414 1.00 32.55 149 PHE A O 1
ATOM 2704 N N . VAL C 1 64 ? -17.985 19.773 54.725 1.00 33.66 150 VAL A N 1
ATOM 2705 C CA . VAL C 1 64 ? -18.731 20.918 54.151 1.00 33.28 150 VAL A CA 1
ATOM 2706 C C . VAL C 1 64 ? -18.010 21.576 52.984 1.00 35.38 150 VAL A C 1
ATOM 2707 O O . VAL C 1 64 ? -18.545 22.483 52.351 1.00 36.70 150 VAL A O 1
ATOM 2711 N N . LYS C 1 65 ? -16.810 21.102 52.691 1.00 37.78 151 LYS A N 1
ATOM 2712 C CA . LYS C 1 65 ? -15.886 21.790 51.792 1.00 41.45 151 LYS A CA 1
ATOM 2713 C C . LYS C 1 65 ? -16.452 22.079 50.398 1.00 42.52 151 LYS A C 1
ATOM 2714 O O . LYS C 1 65 ? -16.220 23.157 49.860 1.00 42.18 151 LYS A O 1
ATOM 2720 N N . ASP C 1 66 ? -17.201 21.136 49.835 1.00 46.43 152 ASP A N 1
ATOM 2721 C CA . ASP C 1 66 ? -17.777 21.300 48.487 1.00 50.79 152 ASP A CA 1
ATOM 2722 C C . ASP C 1 66 ? -19.034 22.175 48.453 1.00 49.13 152 ASP A C 1
ATOM 2723 O O . ASP C 1 66 ? -19.567 22.433 47.377 1.00 50.78 152 ASP A O 1
ATOM 2741 N N . ILE C 1 68 ? -19.098 25.131 50.378 1.00 42.91 154 ILE A N 1
ATOM 2742 C CA . ILE C 1 68 ? -18.630 26.475 50.734 1.00 43.25 154 ILE A CA 1
ATOM 2743 C C . ILE C 1 68 ? -18.927 27.459 49.603 1.00 46.52 154 ILE A C 1
ATOM 2744 O O . ILE C 1 68 ? -19.379 28.589 49.841 1.00 45.74 154 ILE A O 1
ATOM 2749 N N . CYS C 1 69 ? -18.682 27.002 48.375 1.00 45.78 155 CYS A N 1
ATOM 2750 C CA . CYS C 1 69 ? -18.846 27.807 47.171 1.00 46.54 155 CYS A CA 1
ATOM 2751 C C . CYS C 1 69 ? -20.291 28.167 46.875 1.00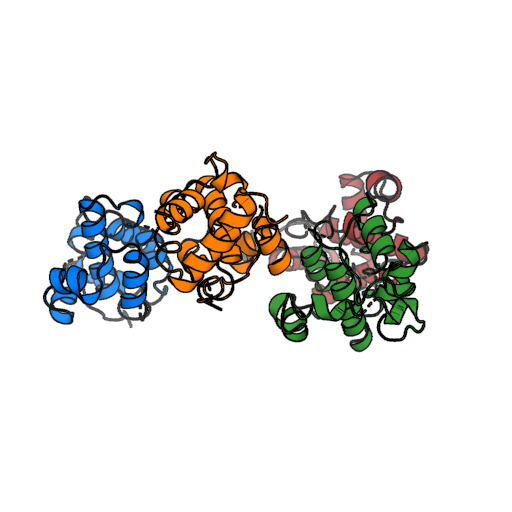 43.73 155 CYS A C 1
ATOM 2752 O O . CYS C 1 69 ? -20.577 29.282 46.463 1.00 45.35 155 CYS A O 1
ATOM 2755 N N . CYS C 1 70 ? -21.190 27.224 47.130 1.00 43.34 156 CYS A N 1
ATOM 2756 C CA A CYS C 1 70 ? -22.467 27.195 46.460 0.33 44.40 156 CYS A CA 1
ATOM 2757 C CA B CYS C 1 70 ? -22.501 27.205 46.465 0.67 45.79 156 CYS A CA 1
ATOM 2758 C C . CYS C 1 70 ? -23.710 27.161 47.388 1.00 45.09 156 CYS A C 1
ATOM 2759 O O . CYS C 1 70 ? -24.833 27.437 46.946 1.00 41.25 156 CYS A O 1
ATOM 2764 N N . ASP C 1 71 ? -23.512 26.828 48.663 1.00 40.44 157 ASP A N 1
ATOM 2765 C CA . ASP C 1 71 ? -24.640 26.652 49.567 1.00 39.74 157 ASP A CA 1
ATOM 2766 C C . ASP C 1 71 ? -24.263 27.125 50.965 1.00 35.78 157 ASP A C 1
ATOM 2767 O O . ASP C 1 71 ? -24.240 26.335 51.915 1.00 34.54 157 ASP A O 1
ATOM 2772 N N . SER C 1 72 ? -23.946 28.411 51.078 1.00 30.28 158 SER A N 1
ATOM 2773 C CA . SER C 1 72 ? -23.483 28.951 52.342 1.00 29.06 158 SER A CA 1
ATOM 2774 C C . SER C 1 72 ? -24.515 28.862 53.472 1.00 26.72 158 SER A C 1
ATOM 2775 O O . SER C 1 72 ? -24.139 28.858 54.630 1.00 27.88 158 SER A O 1
ATOM 2778 N N . ARG C 1 73 ? -25.803 28.802 53.154 1.00 25.21 159 ARG A N 1
ATOM 2779 C CA . ARG C 1 73 ? -26.821 28.688 54.199 1.00 25.57 159 ARG A CA 1
ATOM 2780 C C . ARG C 1 73 ? -26.587 27.426 55.033 1.00 26.02 159 ARG A C 1
ATOM 2781 O O . ARG C 1 73 ? -26.641 27.460 56.259 1.00 26.21 159 ARG A O 1
ATOM 2789 N N . ILE C 1 74 ? -26.311 26.325 54.346 1.00 26.52 160 ILE A N 1
ATOM 2790 C CA . ILE C 1 74 ? -26.069 25.037 54.983 1.00 28.43 160 ILE A CA 1
ATOM 2791 C C . ILE C 1 74 ? -24.736 25.020 55.706 1.00 26.35 160 ILE A C 1
ATOM 2792 O O . ILE C 1 74 ? -24.633 24.500 56.815 1.00 25.86 160 ILE A O 1
ATOM 2797 N N . VAL C 1 75 ? -23.720 25.570 55.058 1.00 24.45 161 VAL A N 1
ATOM 2798 C CA . VAL C 1 75 ? -22.388 25.602 55.621 1.00 24.36 161 VAL A CA 1
ATOM 2799 C C . VAL C 1 75 ? -22.392 26.460 56.883 1.00 23.15 161 VAL A C 1
ATOM 2800 O O . VAL C 1 75 ? -21.812 26.083 57.901 1.00 23.73 161 VAL A O 1
ATOM 2804 N N . VAL C 1 76 ? -23.029 27.611 56.820 1.00 21.80 162 VAL A N 1
ATOM 2805 C CA . VAL C 1 76 ? -23.076 28.493 57.990 1.00 21.26 162 VAL A CA 1
ATOM 2806 C C . VAL C 1 76 ? -23.856 27.861 59.147 1.00 20.98 162 VAL A C 1
ATOM 2807 O O . VAL C 1 76 ? -23.439 27.943 60.296 1.00 20.58 162 VAL A O 1
ATOM 2811 N N . ALA C 1 77 ? -24.980 27.237 58.838 1.00 20.73 163 ALA A N 1
ATOM 2812 C CA . ALA C 1 77 ? -25.815 26.630 59.864 1.00 21.69 163 ALA A CA 1
ATOM 2813 C C . ALA C 1 77 ? -25.043 25.507 60.535 1.00 22.09 163 ALA A C 1
ATOM 2814 O O . ALA C 1 77 ? -24.920 25.472 61.755 1.00 22.31 163 ALA A O 1
ATOM 2816 N N . LEU C 1 78 ? -24.498 24.606 59.730 1.00 23.26 164 LEU A N 1
ATOM 2817 C CA . LEU C 1 78 ? -23.727 23.491 60.285 1.00 25.40 164 LEU A CA 1
ATOM 2818 C C . LEU C 1 78 ? -22.495 23.951 61.046 1.00 23.17 164 LEU A C 1
ATOM 2819 O O . LEU C 1 78 ? -22.212 23.400 62.111 1.00 21.24 164 LEU A O 1
ATOM 2824 N N . SER C 1 79 ? -21.777 24.945 60.514 1.00 20.14 165 SER A N 1
ATOM 2825 C CA . SER C 1 79 ? -20.572 25.461 61.191 1.00 20.81 165 SER A CA 1
ATOM 2826 C C . SER C 1 79 ? -20.892 26.068 62.554 1.00 20.66 165 SER A C 1
ATOM 2827 O O . SER C 1 79 ? -20.174 25.841 63.537 1.00 23.07 165 SER A O 1
ATOM 2830 N N . SER C 1 80 ? -21.981 26.816 62.614 1.00 19.69 166 SER A N 1
ATOM 2831 C CA . SER C 1 80 ? -22.361 27.475 63.837 1.00 20.41 166 SER A CA 1
ATOM 2832 C C . SER C 1 80 ? -22.781 26.411 64.868 1.00 20.81 166 SER A C 1
ATOM 2833 O O . SER C 1 80 ? -22.477 26.545 66.049 1.00 20.82 166 SER A O 1
ATOM 2836 N N . LEU C 1 81 ? -23.449 25.356 64.400 1.00 21.51 167 LEU A N 1
ATOM 2837 C CA . LEU C 1 81 ? -23.898 24.254 65.260 1.00 22.68 167 LEU A CA 1
ATOM 2838 C C . LEU C 1 81 ? -22.754 23.391 65.815 1.00 23.94 167 LEU A C 1
ATOM 2839 O O . LEU C 1 81 ? -22.769 23.010 67.004 1.00 24.55 167 LEU A O 1
ATOM 2844 N N . VAL C 1 82 ? -21.769 23.069 64.985 1.00 22.03 168 VAL A N 1
ATOM 2845 C CA . VAL C 1 82 ? -20.621 22.327 65.498 1.00 22.84 168 VAL A CA 1
ATOM 2846 C C . VAL C 1 82 ? -19.762 23.211 66.429 1.00 23.68 168 VAL A C 1
ATOM 2847 O O . VAL C 1 82 ? -19.179 22.724 67.424 1.00 22.39 168 VAL A O 1
ATOM 2851 N N . SER C 1 83 ? -19.697 24.505 66.122 1.00 21.76 169 SER A N 1
ATOM 2852 C CA . SER C 1 83 ? -19.009 25.448 66.985 1.00 22.63 169 SER A CA 1
ATOM 2853 C C . SER C 1 83 ? -19.640 25.455 68.369 1.00 23.14 169 SER A C 1
ATOM 2854 O O . SER C 1 83 ? -18.932 25.401 69.359 1.00 21.53 169 SER A O 1
ATOM 2857 N N . LYS C 1 84 ? -20.967 25.543 68.422 1.00 24.97 170 LYS A N 1
ATOM 2858 C CA . LYS C 1 84 ? -21.690 25.490 69.693 1.00 26.13 170 LYS A CA 1
ATOM 2859 C C . LYS C 1 84 ? -21.338 24.234 70.484 1.00 26.29 170 LYS A C 1
ATOM 2860 O O . LYS C 1 84 ? -21.076 24.323 71.680 1.00 24.55 170 LYS A O 1
ATOM 2866 N N . HIS C 1 85 ? -21.347 23.087 69.800 1.00 28.35 171 HIS A N 1
ATOM 2867 C CA . HIS C 1 85 ? -20.960 21.792 70.374 1.00 29.51 171 HIS A CA 1
ATOM 2868 C C . HIS C 1 85 ? -19.518 21.750 70.883 1.00 27.57 171 HIS A C 1
ATOM 2869 O O . HIS C 1 85 ? -19.272 21.270 71.990 1.00 26.02 171 HIS A O 1
ATOM 2876 N N . TRP C 1 86 ? -18.568 22.247 70.097 1.00 25.79 172 TRP A N 1
ATOM 2877 C CA . TRP C 1 86 ? -17.175 22.332 70.569 1.00 25.30 172 TRP A CA 1
ATOM 2878 C C . TRP C 1 86 ? -17.017 23.278 71.772 1.00 25.27 172 TRP A C 1
ATOM 2879 O O . TRP C 1 86 ? -16.273 22.972 72.720 1.00 26.42 172 TRP A O 1
ATOM 2890 N N . GLU C 1 87 ? -17.703 24.413 71.737 1.00 24.92 173 GLU A N 1
ATOM 2891 C CA . GLU C 1 87 ? -17.688 25.344 72.863 1.00 26.76 173 GLU A CA 1
ATOM 2892 C C . GLU C 1 87 ? -18.221 24.672 74.150 1.00 28.70 173 GLU A C 1
ATOM 2893 O O . GLU C 1 87 ? -17.653 24.848 75.233 1.00 28.89 173 GLU A O 1
ATOM 2899 N N . LEU C 1 88 ? -19.318 23.934 74.017 1.00 30.13 174 LEU A N 1
ATOM 2900 C CA . LEU C 1 88 ? -19.928 23.241 75.153 1.00 33.30 174 LEU A CA 1
ATOM 2901 C C . LEU C 1 88 ? -19.022 22.139 75.690 1.00 33.22 174 LEU A C 1
ATOM 2902 O O . LEU C 1 88 ? -19.069 21.810 76.875 1.00 35.17 174 LEU A O 1
ATOM 2907 N N . THR C 1 89 ? -18.195 21.569 74.823 1.00 32.19 175 THR A N 1
ATOM 2908 C CA . THR C 1 89 ? -17.313 20.497 75.232 1.00 32.00 175 THR A CA 1
ATOM 2909 C C . THR C 1 89 ? -15.886 20.999 75.433 1.00 31.02 175 THR A C 1
ATOM 2910 O O . THR C 1 89 ? -14.936 20.244 75.337 1.00 33.01 175 THR A O 1
ATOM 2914 N N . ASN C 1 90 ? -15.747 22.288 75.716 1.00 30.54 176 ASN A N 1
ATOM 2915 C CA . ASN C 1 90 ? -14.468 22.881 76.074 1.00 31.83 176 ASN A CA 1
ATOM 2916 C C . ASN C 1 90 ? -13.380 22.805 74.992 1.00 31.13 176 ASN A C 1
ATOM 2917 O O . ASN C 1 90 ? -12.205 22.572 75.293 1.00 29.96 176 ASN A O 1
ATOM 2922 N N . LYS C 1 91 ? -13.771 23.030 73.740 1.00 30.32 177 LYS A N 1
ATOM 2923 C CA . LYS C 1 91 ? -12.823 23.111 72.620 1.00 29.80 177 LYS A CA 1
ATOM 2924 C C . LYS C 1 91 ? -13.038 24.416 71.830 1.00 28.67 177 LYS A C 1
ATOM 2925 O O . LYS C 1 91 ? -13.195 24.422 70.598 1.00 26.15 177 LYS A O 1
ATOM 2931 N N . LYS C 1 92 ? -13.033 25.528 72.561 1.00 27.02 178 LYS A N 1
ATOM 2932 C CA . LYS C 1 92 ? -13.284 26.838 71.969 1.00 26.11 178 LYS A CA 1
ATOM 2933 C C . LYS C 1 92 ? -12.265 27.169 70.868 1.00 24.03 178 LYS A C 1
ATOM 2934 O O . LYS C 1 92 ? -12.597 27.851 69.891 1.00 22.67 178 LYS A O 1
ATOM 2940 N N . TYR C 1 93 ? -11.033 26.692 71.022 1.00 22.98 179 TYR A N 1
ATOM 2941 C CA . TYR C 1 93 ? -9.998 26.913 70.005 1.00 22.59 179 TYR A CA 1
ATOM 2942 C C . TYR C 1 93 ? -10.459 26.456 68.607 1.00 22.63 179 TYR A C 1
ATOM 2943 O O . TYR C 1 93 ? -10.143 27.111 67.590 1.00 20.54 179 TYR A O 1
ATOM 2952 N N . ARG C 1 94 ? -11.233 25.372 68.555 1.00 20.91 180 ARG A N 1
ATOM 2953 C CA . ARG C 1 94 ? -11.797 24.897 67.289 1.00 22.85 180 ARG A CA 1
ATOM 2954 C C . ARG C 1 94 ? -12.835 25.872 66.697 1.00 21.71 180 ARG A C 1
ATOM 2955 O O . ARG C 1 94 ? -12.920 26.014 65.485 1.00 21.62 180 ARG A O 1
ATOM 2963 N N . CYS C 1 95 ? -13.633 26.503 67.557 1.00 21.87 181 CYS A N 1
ATOM 2964 C CA . CYS C 1 95 ? -14.612 27.509 67.150 1.00 21.85 181 CYS A CA 1
ATOM 2965 C C . CYS C 1 95 ? -13.901 28.685 66.456 1.00 21.90 181 CYS A C 1
ATOM 2966 O O . CYS C 1 95 ? -14.337 29.135 65.403 1.00 20.05 181 CYS A O 1
ATOM 2982 N N . ALA C 1 97 ? -10.801 28.639 65.127 1.00 22.05 183 ALA A N 1
ATOM 2983 C CA . ALA C 1 97 ? -10.207 28.135 63.877 1.00 21.88 183 ALA A CA 1
ATOM 2984 C C . ALA C 1 97 ? -11.247 27.914 62.773 1.00 20.82 183 ALA A C 1
ATOM 2985 O O . ALA C 1 97 ? -11.036 28.263 61.605 1.00 20.86 183 ALA A O 1
ATOM 2987 N N . LEU C 1 98 ? -12.397 27.372 63.142 1.00 19.79 184 LEU A N 1
ATOM 2988 C CA . LEU C 1 98 ? -13.437 27.175 62.162 1.00 20.85 184 LEU A CA 1
ATOM 2989 C C . LEU C 1 98 ? -13.984 28.504 61.594 1.00 20.95 184 LEU A C 1
ATOM 2990 O O . LEU C 1 98 ? -14.112 28.658 60.372 1.00 19.22 184 LEU A O 1
ATOM 2995 N N . ALA C 1 99 ? -14.300 29.447 62.481 1.00 20.31 185 ALA A N 1
ATOM 2996 C CA . ALA C 1 99 ? -14.958 30.697 62.084 1.00 20.56 185 ALA A CA 1
ATOM 2997 C C . ALA C 1 99 ? -14.125 31.502 61.082 1.00 21.48 185 ALA A C 1
ATOM 2998 O O . ALA C 1 99 ? -14.653 31.999 60.085 1.00 20.66 185 ALA 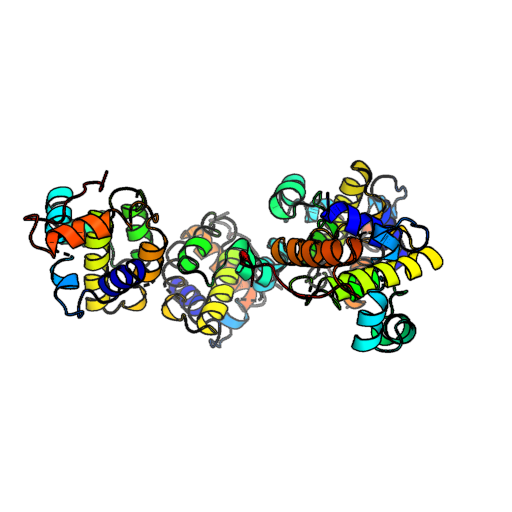A O 1
ATOM 3000 N N . GLU C 1 100 ? -12.839 31.672 61.371 1.00 21.36 186 GLU A N 1
ATOM 3001 C CA . GLU C 1 100 ? -11.959 32.442 60.492 1.00 22.91 186 GLU A CA 1
ATOM 3002 C C . GLU C 1 100 ? -11.840 31.806 59.096 1.00 23.79 186 GLU A C 1
ATOM 3003 O O . GLU C 1 100 ? -11.893 32.505 58.068 1.00 23.48 186 GLU A O 1
ATOM 3009 N N . HIS C 1 101 ? -11.720 30.483 59.052 1.00 23.96 187 HIS A N 1
ATOM 3010 C CA . HIS C 1 101 ? -11.547 29.780 57.786 1.00 24.48 187 HIS A CA 1
ATOM 3011 C C . HIS C 1 101 ? -12.817 29.722 56.936 1.00 24.85 187 HIS A C 1
ATOM 3012 O O . HIS C 1 101 ? -12.767 29.959 55.732 1.00 22.39 187 HIS A O 1
ATOM 3019 N N . ILE C 1 102 ? -13.946 29.394 57.556 1.00 25.31 188 ILE A N 1
ATOM 3020 C CA . ILE C 1 102 ? -15.210 29.281 56.820 1.00 25.93 188 ILE A CA 1
ATOM 3021 C C . ILE C 1 102 ? -15.615 30.643 56.256 1.00 26.42 188 ILE A C 1
ATOM 3022 O O . ILE C 1 102 ? -15.976 30.749 55.075 1.00 27.55 188 ILE A O 1
ATOM 3027 N N . SER C 1 103 ? -15.536 31.672 57.095 1.00 25.82 189 SER A N 1
ATOM 3028 C CA . SER C 1 103 ? -15.889 33.022 56.694 1.00 27.37 189 SER A CA 1
ATOM 3029 C C . SER C 1 103 ? -14.984 33.532 55.563 1.00 29.77 189 SER A C 1
ATOM 3030 O O . SER C 1 103 ? -15.459 34.234 54.695 1.00 30.42 189 SER A O 1
ATOM 3033 N N . ASP C 1 104 ? -13.699 33.191 55.604 1.00 29.94 190 ASP A N 1
ATOM 3034 C CA . ASP C 1 104 ? -12.736 33.564 54.562 1.00 32.28 190 ASP A CA 1
ATOM 3035 C C . ASP C 1 104 ? -12.877 32.764 53.256 1.00 32.11 190 ASP A C 1
ATOM 3036 O O . ASP C 1 104 ? -12.486 33.263 52.207 1.00 34.44 190 ASP A O 1
ATOM 3041 N N . SER C 1 105 ? -13.413 31.545 53.311 1.00 31.23 191 SER A N 1
ATOM 3042 C CA . SER C 1 105 ? -13.518 30.671 52.127 1.00 32.67 191 SER A CA 1
ATOM 3043 C C . SER C 1 105 ? -14.822 30.792 51.313 1.00 31.68 191 SER A C 1
ATOM 3044 O O . SER C 1 105 ? -14.918 30.235 50.202 1.00 27.78 191 SER A O 1
ATOM 3047 N N . ILE C 1 106 ? -15.842 31.462 51.857 1.00 28.41 192 ILE A N 1
ATOM 3048 C CA . ILE C 1 106 ? -17.076 31.666 51.088 1.00 27.02 192 ILE A CA 1
ATOM 3049 C C . ILE C 1 106 ? -16.752 32.678 49.974 1.00 24.50 192 ILE A C 1
ATOM 3050 O O . ILE C 1 106 ? -16.272 33.763 50.263 1.00 23.55 192 ILE A O 1
ATOM 3055 N N . PRO C 1 107 ? -16.984 32.314 48.699 1.00 25.20 193 PRO A N 1
ATOM 3056 C CA . PRO C 1 107 ? -16.767 33.286 47.605 1.00 27.01 193 PRO A CA 1
ATOM 3057 C C . PRO C 1 107 ? -17.589 34.560 47.771 1.00 27.72 193 PRO A C 1
ATOM 3058 O O . PRO C 1 107 ? -18.706 34.498 48.269 1.00 28.62 193 PRO A O 1
ATOM 3062 N N A ILE C 1 108 ? -17.068 35.705 47.343 0.10 27.43 194 ILE A N 1
ATOM 3063 N N B ILE C 1 108 ? -17.046 35.689 47.325 0.90 28.13 194 ILE A N 1
ATOM 3064 C CA A ILE C 1 108 ? -17.789 36.964 47.546 0.10 27.32 194 ILE A CA 1
ATOM 3065 C CA B ILE C 1 108 ? -17.723 36.972 47.454 0.90 29.37 194 ILE A CA 1
ATOM 3066 C C A ILE C 1 108 ? -19.129 37.013 46.790 0.10 27.01 194 ILE A C 1
ATOM 3067 C C B ILE C 1 108 ? -19.148 36.903 46.870 0.90 28.19 194 ILE A C 1
ATOM 3068 O O A ILE C 1 108 ? -19.986 37.836 47.115 0.10 26.62 194 ILE A O 1
ATOM 3069 O O B ILE C 1 108 ? -20.080 37.488 47.409 0.90 24.19 194 ILE A O 1
ATOM 3078 N N . SER C 1 109 ? -19.308 36.142 45.793 1.00 26.40 195 SER A N 1
ATOM 3079 C CA . SER C 1 109 ? -20.599 35.996 45.125 1.00 26.44 195 SER A CA 1
ATOM 3080 C C . SER C 1 109 ? -21.627 35.291 46.019 1.00 25.67 195 SER A C 1
ATOM 3081 O O . SER C 1 109 ? -22.795 35.659 46.044 1.00 24.60 195 SER A O 1
ATOM 3084 N N . GLU C 1 110 ? -21.185 34.272 46.740 1.00 25.17 196 GLU A N 1
ATOM 3085 C CA . GLU C 1 110 ? -22.057 33.527 47.631 1.00 27.36 196 GLU A CA 1
ATOM 3086 C C . GLU C 1 110 ? -22.333 34.339 48.906 1.00 27.77 196 GLU A C 1
ATOM 3087 O O . GLU C 1 110 ? -23.438 34.324 49.451 1.00 28.04 196 GLU A O 1
ATOM 3093 N N . LEU C 1 111 ? -21.313 35.052 49.348 1.00 27.91 197 LEU A N 1
ATOM 3094 C CA . LEU C 1 111 ? -21.396 35.988 50.460 1.00 29.53 197 LEU A CA 1
ATOM 3095 C C . LEU C 1 111 ? -22.444 37.075 50.194 1.00 29.73 197 LEU A C 1
ATOM 3096 O O . LEU C 1 111 ? -23.326 37.315 51.029 1.00 31.08 197 LEU A O 1
ATOM 3101 N N . SER C 1 112 ? -22.355 37.707 49.024 1.00 26.48 198 SER A N 1
ATOM 3102 C CA A SER C 1 112 ? -23.340 38.694 48.605 0.51 25.93 198 SER A CA 1
ATOM 3103 C CA B SER C 1 112 ? -23.351 38.693 48.574 0.49 26.16 198 SER A CA 1
ATOM 3104 C C . SER C 1 112 ? -24.748 38.096 48.501 1.00 25.37 198 SER A C 1
ATOM 3105 O O . SER C 1 112 ? -25.744 38.723 48.895 1.00 24.21 198 SER A O 1
ATOM 3110 N N . ARG C 1 113 ? -24.831 36.891 47.966 1.00 23.38 199 ARG A N 1
ATOM 3111 C CA . ARG C 1 113 ? -26.096 36.211 47.841 1.00 24.11 199 ARG A CA 1
ATOM 3112 C C . ARG C 1 113 ? -26.768 35.958 49.211 1.00 23.51 199 ARG A C 1
ATOM 3113 O O . ARG C 1 113 ? -27.966 36.183 49.383 1.00 20.58 199 ARG A O 1
ATOM 3121 N N . LEU C 1 114 ? -25.991 35.452 50.155 1.00 23.09 200 LEU A N 1
ATOM 3122 C CA . LEU C 1 114 ? -26.500 35.180 51.491 1.00 22.69 200 LEU A CA 1
ATOM 3123 C C . LEU C 1 114 ? -26.975 36.491 52.114 1.00 23.24 200 LEU A C 1
ATOM 3124 O O . LEU C 1 114 ? -28.075 36.559 52.647 1.00 22.67 200 LEU A O 1
ATOM 3129 N N . ARG C 1 115 ? -26.148 37.522 51.996 1.00 25.03 201 ARG A N 1
ATOM 3130 C CA . ARG C 1 115 ? -26.447 38.881 52.457 1.00 28.11 201 ARG A CA 1
ATOM 3131 C C . ARG C 1 115 ? -27.771 39.409 51.900 1.00 25.95 201 ARG A C 1
ATOM 3132 O O . ARG C 1 115 ? -28.576 39.982 52.630 1.00 24.34 201 ARG A O 1
ATOM 3140 N N . TYR C 1 116 ? -27.993 39.211 50.608 1.00 24.81 202 TYR A N 1
ATOM 3141 C CA . TYR C 1 116 ? -29.240 39.621 49.959 1.00 24.34 202 TYR A CA 1
ATOM 3142 C C . TYR C 1 116 ? -30.473 38.908 50.533 1.00 24.52 202 TYR A C 1
ATOM 3143 O O . TYR C 1 116 ? -31.503 39.532 50.843 1.00 22.50 202 TYR A O 1
ATOM 3152 N N . ASN C 1 117 ? -30.382 37.592 50.651 1.00 23.52 203 ASN A N 1
ATOM 3153 C CA . ASN C 1 117 ? -31.519 36.832 51.164 1.00 22.81 203 ASN A CA 1
ATOM 3154 C C . ASN C 1 117 ? -31.725 37.056 52.667 1.00 21.51 203 ASN A C 1
ATOM 3155 O O . ASN C 1 117 ? -32.855 37.106 53.126 1.00 20.07 203 ASN A O 1
ATOM 3160 N N . LEU C 1 118 ? -30.644 37.212 53.416 1.00 20.62 204 LEU A N 1
ATOM 3161 C CA . LEU C 1 118 ? -30.785 37.529 54.828 1.00 21.81 204 LEU A CA 1
ATOM 3162 C C . LEU C 1 118 ? -31.511 38.872 54.963 1.00 22.85 204 LEU A C 1
ATOM 3163 O O . LEU C 1 118 ? -32.481 38.984 55.716 1.00 21.31 204 LEU A O 1
ATOM 3168 N N . SER C 1 119 ? -31.067 39.865 54.189 1.00 23.16 205 SER A N 1
ATOM 3169 C CA . SER C 1 119 ? -31.642 41.202 54.249 1.00 24.89 205 SER A CA 1
ATOM 3170 C C . SER C 1 119 ? -33.138 41.181 53.919 1.00 24.45 205 SER A C 1
ATOM 3171 O O . SER C 1 119 ? -33.943 41.820 54.607 1.00 23.54 205 SER A O 1
ATOM 3174 N N . LYS C 1 120 ? -33.526 40.432 52.896 1.00 23.20 206 LYS A N 1
ATOM 3175 C CA . LYS C 1 120 ? -34.941 40.272 52.578 1.00 24.90 206 LYS A CA 1
ATOM 3176 C C . LYS C 1 120 ? -35.745 39.709 53.772 1.00 24.59 206 LYS A C 1
ATOM 3177 O O . LYS C 1 120 ? -36.858 40.181 54.093 1.00 23.58 206 LYS A O 1
ATOM 3183 N N . TYR C 1 121 ? -35.191 38.668 54.391 1.00 21.71 207 TYR A N 1
ATOM 3184 C CA . TYR C 1 121 ? -35.779 38.090 55.585 1.00 21.93 207 TYR A CA 1
ATOM 3185 C C . TYR C 1 121 ? -35.897 39.144 56.676 1.00 21.94 207 TYR A C 1
ATOM 3186 O O . TYR C 1 121 ? -36.961 39.319 57.243 1.00 23.50 207 TYR A O 1
ATOM 3195 N N . LEU C 1 122 ? -34.819 39.868 56.941 1.00 23.40 208 LEU A N 1
ATOM 3196 C CA . LEU C 1 122 ? -34.795 40.848 58.028 1.00 23.79 208 LEU A CA 1
ATOM 3197 C C . LEU C 1 122 ? -35.677 42.071 57.801 1.00 27.11 208 LEU A C 1
ATOM 3198 O O . LEU C 1 122 ? -35.982 42.791 58.751 1.00 28.25 208 LEU A O 1
ATOM 3203 N N . ARG C 1 123 ? -36.030 42.348 56.548 1.00 27.74 209 ARG A N 1
ATOM 3204 C CA A ARG C 1 123 ? -36.932 43.451 56.223 0.52 28.43 209 ARG A CA 1
ATOM 3205 C CA B ARG C 1 123 ? -36.932 43.452 56.224 0.48 28.45 209 ARG A CA 1
ATOM 3206 C C . ARG C 1 123 ? -38.377 42.961 56.141 1.00 28.80 209 ARG A C 1
ATOM 3207 O O . ARG C 1 123 ? -39.297 43.759 55.938 1.00 29.88 209 ARG A O 1
ATOM 3222 N N . GLY C 1 124 ? -38.575 41.652 56.294 1.00 27.40 210 GLY A N 1
ATOM 3223 C CA . GLY C 1 124 ? -39.914 41.059 56.307 1.00 28.92 210 GLY A CA 1
ATOM 3224 C C . GLY C 1 124 ? -40.497 40.692 54.951 1.00 31.18 210 GLY A C 1
ATOM 3225 O O . GLY C 1 124 ? -41.667 40.332 54.862 1.00 32.45 210 GLY A O 1
ATOM 3226 N N . HIS C 1 125 ? -39.696 40.775 53.887 1.00 32.55 211 HIS A N 1
ATOM 3227 C CA . HIS C 1 125 ? -40.182 40.453 52.540 1.00 32.69 211 HIS A CA 1
ATOM 3228 C C . HIS C 1 125 ? -40.402 38.972 52.323 1.00 30.54 211 HIS A C 1
ATOM 3229 O O . HIS C 1 125 ? -41.211 38.590 51.472 1.00 33.40 211 HIS A O 1
ATOM 3236 N N . THR C 1 126 ? -39.681 38.124 53.048 1.00 28.46 212 THR A N 1
ATOM 3237 C CA . THR C 1 126 ? -39.825 36.676 52.876 1.00 28.47 212 THR A CA 1
ATOM 3238 C C . THR C 1 126 ? -39.964 35.977 54.216 1.00 28.11 212 THR A C 1
ATOM 3239 O O . THR C 1 126 ? -39.434 36.438 55.209 1.00 25.58 212 THR A O 1
ATOM 3243 N N . GLU C 1 127 ? -40.644 34.844 54.204 1.00 27.94 213 GLU A N 1
ATOM 3244 C CA . GLU C 1 127 ? -40.878 34.042 55.406 1.00 31.05 213 GLU A CA 1
ATOM 3245 C C . GLU C 1 127 ? -39.671 33.250 55.886 1.00 28.30 213 GLU A C 1
ATOM 3246 O O . GLU C 1 127 ? -39.635 32.816 57.032 1.00 28.64 213 GLU A O 1
ATOM 3252 N N . SER C 1 128 ? -38.729 32.989 54.986 1.00 27.16 214 SER A N 1
ATOM 3253 C CA . SER C 1 128 ? -37.492 32.308 55.326 1.00 27.71 214 SER A CA 1
ATOM 3254 C C . SER C 1 128 ? -36.317 33.001 54.645 1.00 25.77 214 SER A C 1
ATOM 3255 O O . SER C 1 128 ? -36.495 33.847 53.768 1.00 26.71 214 SER A O 1
ATOM 3258 N N . ILE C 1 129 ? -35.108 32.649 55.052 1.00 25.50 215 ILE A N 1
ATOM 3259 C CA . ILE C 1 129 ? -33.927 33.093 54.337 1.00 23.07 215 ILE A CA 1
ATOM 3260 C C . ILE C 1 129 ? -33.801 32.189 53.110 1.00 23.86 215 ILE A C 1
ATOM 3261 O O . ILE C 1 129 ? -33.511 31.013 53.224 1.00 23.19 215 ILE A O 1
ATOM 3266 N N . GLU C 1 130 ? -34.039 32.770 51.945 1.00 25.27 216 GLU A N 1
ATOM 3267 C CA . GLU C 1 130 ? -34.076 32.056 50.685 1.00 26.75 216 GLU A CA 1
ATOM 3268 C C . GLU C 1 130 ? -32.691 32.000 50.039 1.00 27.75 216 GLU A C 1
ATOM 3269 O O . GLU C 1 130 ? -31.684 32.372 50.661 1.00 26.50 216 GLU A O 1
ATOM 3275 N N . ASP C 1 131 ? -32.637 31.519 48.795 1.00 29.36 217 ASP A N 1
ATOM 3276 C CA . ASP C 1 131 ? -31.372 31.360 48.072 1.00 30.57 217 ASP A CA 1
ATOM 3277 C C . ASP C 1 131 ? -31.339 32.070 46.695 1.00 31.13 217 ASP A C 1
ATOM 3278 O O . ASP C 1 131 ? -30.566 31.690 45.816 1.00 27.36 217 ASP A O 1
ATOM 3283 N N . LYS C 1 132 ? -32.143 33.118 46.540 1.00 30.51 218 LYS A N 1
ATOM 3284 C CA . LYS C 1 132 ? -32.308 33.775 45.248 1.00 31.94 218 LYS A CA 1
ATOM 3285 C C . LYS C 1 132 ? -31.123 34.666 44.954 1.00 30.24 218 LYS A C 1
ATOM 3286 O O . LYS C 1 132 ? -30.376 35.055 45.847 1.00 28.95 218 LYS A O 1
ATOM 3292 N N . PHE C 1 133 ? -30.974 35.025 43.690 1.00 30.18 219 PHE A N 1
ATOM 3293 C CA . PHE C 1 133 ? -30.033 36.054 43.308 1.00 30.88 219 PHE A CA 1
ATOM 3294 C C . PHE C 1 133 ? -30.817 37.318 43.016 1.00 31.71 219 PHE A C 1
ATOM 3295 O O . PHE C 1 133 ? -31.955 37.248 42.541 1.00 31.85 219 PHE A O 1
ATOM 3303 N N . ASP C 1 134 ? -30.203 38.461 43.284 1.00 31.88 220 ASP A N 1
ATOM 3304 C CA . ASP C 1 134 ? -30.855 39.748 43.093 1.00 36.24 220 ASP A CA 1
ATOM 3305 C C . ASP C 1 134 ? -31.173 40.090 41.630 1.00 37.31 220 ASP A C 1
ATOM 3306 O O . ASP C 1 134 ? -31.916 41.029 41.381 1.00 37.64 220 ASP A O 1
ATOM 3311 N N . TYR C 1 135 ? -30.652 39.311 40.677 1.00 36.35 221 TYR A N 1
ATOM 3312 C CA . TYR C 1 135 ? -30.886 39.567 39.253 1.00 34.99 221 TYR A CA 1
ATOM 3313 C C . TYR C 1 135 ? -31.889 38.617 38.618 1.00 34.69 221 TYR A C 1
ATOM 3314 O O . TYR C 1 135 ? -32.459 37.757 39.298 1.00 40.73 221 TYR A O 1
ATOM 3323 N N . SER D 1 4 ? 1.554 9.093 76.524 1.00 33.81 90 SER B N 1
ATOM 3324 C CA . SER D 1 4 ? 1.624 8.319 75.241 1.00 32.60 90 SER B CA 1
ATOM 3325 C C . SER D 1 4 ? 2.510 9.082 74.272 1.00 29.95 90 SER B C 1
ATOM 3326 O O . SER D 1 4 ? 2.717 10.276 74.442 1.00 29.39 90 SER B O 1
ATOM 3329 N N . PHE D 1 5 ? 3.012 8.385 73.264 1.00 28.74 91 PHE B N 1
ATOM 3330 C CA . PHE D 1 5 ? 3.950 8.961 72.329 1.00 27.68 91 PHE B CA 1
ATOM 3331 C C . PHE D 1 5 ? 3.241 10.005 71.469 1.00 27.75 91 PHE B C 1
ATOM 3332 O O . PHE D 1 5 ? 3.784 11.069 71.194 1.00 26.73 91 PHE B O 1
ATOM 3340 N N . LYS D 1 6 ? 2.009 9.708 71.087 1.00 29.57 92 LYS B N 1
ATOM 3341 C CA . LYS D 1 6 ? 1.144 10.653 70.382 1.00 30.99 92 LYS B CA 1
ATOM 3342 C C . LYS D 1 6 ? 1.010 11.973 71.151 1.00 29.03 92 LYS B C 1
ATOM 3343 O O . LYS D 1 6 ? 1.157 13.052 70.590 1.00 28.77 92 LYS B O 1
ATOM 3349 N N . LEU D 1 7 ? 0.738 11.869 72.441 1.00 27.35 93 LEU B N 1
ATOM 3350 C CA . LEU D 1 7 ? 0.545 13.025 73.305 1.00 28.70 93 LEU B CA 1
ATOM 3351 C C . LEU D 1 7 ? 1.812 13.866 73.428 1.00 26.11 93 LEU B C 1
ATOM 3352 O O . LEU D 1 7 ? 1.738 15.082 73.508 1.00 24.66 93 LEU B O 1
ATOM 3357 N N . ILE D 1 8 ? 2.966 13.205 73.439 1.00 24.66 94 ILE B N 1
ATOM 3358 C CA . ILE D 1 8 ? 4.260 13.893 73.456 1.00 24.28 94 ILE B CA 1
ATOM 3359 C C . ILE D 1 8 ? 4.443 14.721 72.185 1.00 22.74 94 ILE B C 1
ATOM 3360 O O . ILE D 1 8 ? 4.802 15.883 72.254 1.00 21.23 94 ILE B O 1
ATOM 3365 N N . LEU D 1 9 ? 4.200 14.133 71.026 1.00 23.69 95 LEU B N 1
ATOM 3366 C CA . LEU D 1 9 ? 4.302 14.890 69.771 1.00 24.60 95 LEU B CA 1
ATOM 3367 C C . LEU D 1 9 ? 3.321 16.071 69.778 1.00 23.73 95 LEU B C 1
ATOM 3368 O O . LEU D 1 9 ? 3.671 17.186 69.407 1.00 25.42 95 LEU B O 1
ATOM 3373 N N . ALA D 1 10 ? 2.106 15.831 70.249 1.00 24.84 96 ALA B N 1
ATOM 3374 C CA . ALA D 1 10 ? 1.095 16.883 70.345 1.00 24.22 96 ALA B CA 1
ATOM 3375 C C . ALA D 1 10 ? 1.562 18.035 71.213 1.00 24.17 96 ALA B C 1
ATOM 3376 O O . ALA D 1 10 ? 1.438 19.201 70.827 1.00 22.31 96 ALA B O 1
ATOM 3378 N N . GLU D 1 11 ? 2.119 17.706 72.377 1.00 24.10 97 GLU B N 1
ATOM 3379 C CA . GLU D 1 11 ? 2.638 18.714 73.290 1.00 25.34 97 GLU B CA 1
ATOM 3380 C C . GLU D 1 11 ? 3.746 19.536 72.662 1.00 23.69 97 GLU B C 1
ATOM 3381 O O . GLU D 1 11 ? 3.823 20.756 72.864 1.00 22.05 97 GLU B O 1
ATOM 3387 N N . TYR D 1 12 ? 4.620 18.850 71.931 1.00 21.87 98 TYR B N 1
ATOM 3388 C CA . TYR D 1 12 ? 5.757 19.481 71.304 1.00 20.94 98 TYR B CA 1
ATOM 3389 C C . TYR D 1 12 ? 5.274 20.499 70.276 1.00 20.83 98 TYR B C 1
ATOM 3390 O O . TYR D 1 12 ? 5.743 21.632 70.238 1.00 21.66 98 TYR B O 1
ATOM 3399 N N . ILE D 1 13 ? 4.312 20.094 69.459 1.00 21.22 99 ILE B N 1
ATOM 3400 C CA . ILE D 1 13 ? 3.777 20.975 68.426 1.00 21.53 99 ILE B CA 1
ATOM 3401 C C . ILE D 1 13 ? 3.031 22.148 69.062 1.00 22.23 99 ILE B C 1
ATOM 3402 O O . ILE D 1 13 ? 3.258 23.287 68.716 1.00 22.14 99 ILE B O 1
ATOM 3407 N N . ARG D 1 14 ? 2.161 21.844 70.008 1.00 23.21 100 ARG B N 1
ATOM 3408 C CA . ARG D 1 14 ? 1.339 22.835 70.689 1.00 23.83 100 ARG B CA 1
ATOM 3409 C C . ARG D 1 14 ? 2.208 23.915 71.348 1.00 23.84 100 ARG B C 1
ATOM 3410 O O . ARG D 1 14 ? 1.989 25.109 71.126 1.00 24.10 100 ARG B O 1
ATOM 3418 N N . HIS D 1 15 ? 3.231 23.485 72.088 1.00 22.99 101 HIS B N 1
ATOM 3419 C CA . HIS D 1 15 ? 3.998 24.360 72.980 1.00 23.42 101 HIS B CA 1
ATOM 3420 C C . HIS D 1 15 ? 5.467 24.567 72.601 1.00 24.18 101 HIS B C 1
ATOM 3421 O O . HIS D 1 15 ? 6.288 24.911 73.456 1.00 22.71 101 HIS B O 1
ATOM 3428 N N . ARG D 1 16 ? 5.796 24.349 71.330 1.00 24.51 102 ARG B N 1
ATOM 3429 C CA A ARG D 1 16 ? 7.172 24.500 70.835 0.49 25.27 102 ARG B CA 1
ATOM 3430 C CA B ARG D 1 16 ? 7.168 24.496 70.831 0.51 25.10 102 ARG B CA 1
ATOM 3431 C C . ARG D 1 16 ? 7.861 25.740 71.394 1.00 25.65 102 ARG B C 1
ATOM 3432 O O . ARG D 1 16 ? 9.031 25.684 71.792 1.00 25.09 102 ARG B O 1
ATOM 3447 N N . ASN D 1 17 ? 7.140 26.856 71.398 1.00 25.54 103 ASN B N 1
ATOM 3448 C CA . ASN D 1 17 ? 7.701 28.137 71.807 1.00 27.17 103 ASN B CA 1
ATOM 3449 C C . ASN D 1 17 ? 8.269 28.163 73.207 1.00 26.32 103 ASN B C 1
ATOM 3450 O O . ASN D 1 17 ? 9.242 28.856 73.435 1.00 28.80 103 ASN B O 1
ATOM 3455 N N . THR D 1 18 ? 7.664 27.420 74.131 1.00 27.42 104 THR B N 1
ATOM 3456 C CA . THR D 1 18 ? 8.038 27.476 75.557 1.00 28.42 104 THR B CA 1
ATOM 3457 C C . THR D 1 18 ? 8.449 26.157 76.188 1.00 27.63 104 THR B C 1
ATOM 3458 O O . THR D 1 18 ? 9.002 26.170 77.272 1.00 29.59 104 THR B O 1
ATOM 3462 N N . ILE D 1 19 ? 8.190 25.028 75.531 1.00 27.61 105 ILE B N 1
ATOM 3463 C CA . ILE D 1 19 ? 8.373 23.722 76.151 1.00 26.91 105 ILE B CA 1
ATOM 3464 C C . ILE D 1 19 ? 9.851 23.389 76.431 1.00 26.76 105 ILE B C 1
ATOM 3465 O O . ILE D 1 19 ? 10.731 23.776 75.675 1.00 26.19 105 ILE B O 1
ATOM 3470 N N . SER D 1 20 ? 10.098 22.711 77.551 1.00 27.03 106 SER B N 1
ATOM 3471 C CA . SER D 1 20 ? 11.429 22.276 77.966 1.00 26.54 106 SER B CA 1
ATOM 3472 C C . SER D 1 20 ? 11.421 20.806 78.257 1.00 24.61 106 SER B C 1
ATOM 3473 O O . SER D 1 20 ? 10.432 20.253 78.746 1.00 26.09 106 SER B O 1
ATOM 3476 N N . GLY D 1 21 ? 12.556 20.186 78.005 1.00 21.94 107 GLY B N 1
ATOM 3477 C CA . GLY D 1 21 ? 12.752 18.800 78.332 1.00 22.32 107 GLY B CA 1
ATOM 3478 C C . GLY D 1 21 ? 13.550 18.106 77.256 1.00 21.28 107 GLY B C 1
ATOM 3479 O O . GLY D 1 21 ? 13.528 18.514 76.086 1.00 20.08 107 GLY B O 1
ATOM 3480 N N . ASN D 1 22 ? 14.230 17.048 77.669 1.00 21.59 108 ASN B N 1
ATOM 3481 C CA . ASN D 1 22 ? 15.123 16.295 76.800 1.00 22.77 108 ASN B CA 1
ATOM 3482 C C . ASN D 1 22 ? 14.465 15.823 75.480 1.00 23.37 108 ASN B C 1
ATOM 3483 O O . ASN D 1 22 ? 15.037 16.022 74.390 1.00 22.05 108 ASN B O 1
ATOM 3488 N N . ILE D 1 23 ? 13.281 15.213 75.574 1.00 21.30 109 ILE B N 1
ATOM 3489 C CA . ILE D 1 23 ? 12.553 14.770 74.367 1.00 22.00 109 ILE B CA 1
ATOM 3490 C C . ILE D 1 23 ? 12.369 15.944 73.384 1.00 21.24 109 ILE B C 1
ATOM 3491 O O . ILE D 1 23 ? 12.530 15.811 72.153 1.00 18.77 109 ILE B O 1
ATOM 3496 N N . TYR D 1 24 ? 12.054 17.105 73.943 1.00 20.41 110 TYR B N 1
ATOM 3497 C CA . TYR D 1 24 ? 11.671 18.254 73.148 1.00 21.25 110 TYR B CA 1
ATOM 3498 C C . TYR D 1 24 ? 12.887 18.967 72.556 1.00 21.44 110 TYR B C 1
ATOM 3499 O O . TYR D 1 24 ? 12.856 19.373 71.398 1.00 21.40 110 TYR B O 1
ATOM 3508 N N . SER D 1 25 ? 13.979 19.060 73.304 1.00 23.44 111 SER B N 1
ATOM 3509 C CA . SER D 1 25 ? 15.243 19.556 72.724 1.00 24.45 111 SER B CA 1
ATOM 3510 C C . SER D 1 25 ? 15.770 18.598 71.641 1.00 24.11 111 SER B C 1
ATOM 3511 O O . SER D 1 25 ? 16.319 19.042 70.629 1.00 23.11 111 SER B O 1
ATOM 3514 N N . ALA D 1 26 ? 15.589 17.292 71.829 1.00 22.35 112 ALA B N 1
ATOM 3515 C CA . ALA D 1 26 ? 15.914 16.333 70.773 1.00 22.09 112 ALA B CA 1
ATOM 3516 C C . ALA D 1 26 ? 15.076 16.613 69.520 1.00 21.77 112 ALA B C 1
ATOM 3517 O O . ALA D 1 26 ? 15.618 16.702 68.430 1.00 23.04 112 ALA B O 1
ATOM 3519 N N . LEU D 1 27 ? 13.772 16.813 69.697 1.00 20.86 113 LEU B N 1
ATOM 3520 C CA . LEU D 1 27 ? 12.855 17.003 68.580 1.00 20.28 113 LEU B CA 1
ATOM 3521 C C . LEU D 1 27 ? 13.178 18.262 67.780 1.00 21.16 113 LEU B C 1
ATOM 3522 O O . LEU D 1 27 ? 12.960 18.306 66.555 1.00 20.10 113 LEU B O 1
ATOM 3535 N N . THR D 1 29 ? 16.119 19.339 66.982 1.00 23.03 115 THR B N 1
ATOM 3536 C CA . THR D 1 29 ? 17.145 19.002 65.983 1.00 21.84 115 THR B CA 1
ATOM 3537 C C . THR D 1 29 ? 16.577 18.608 64.613 1.00 21.35 115 THR B C 1
ATOM 3538 O O . THR D 1 29 ? 17.311 18.636 63.640 1.00 22.60 115 THR B O 1
ATOM 3542 N N . LEU D 1 30 ? 15.296 18.244 64.545 1.00 21.12 116 LEU B N 1
ATOM 3543 C CA . LEU D 1 30 ? 14.640 17.926 63.264 1.00 21.31 116 LEU B CA 1
ATOM 3544 C C . LEU D 1 30 ? 14.453 19.140 62.338 1.00 21.79 116 LEU B C 1
ATOM 3545 O O . LEU D 1 30 ? 14.196 18.971 61.131 1.00 21.29 116 LEU B O 1
ATOM 3550 N N . ASP D 1 31 ? 14.546 20.342 62.912 1.00 22.16 117 ASP B N 1
ATOM 3551 C CA . ASP D 1 31 ? 14.504 21.598 62.161 1.00 23.42 117 ASP B CA 1
ATOM 3552 C C . ASP D 1 31 ? 15.430 21.585 60.952 1.00 24.96 117 ASP B C 1
ATOM 3553 O O . ASP D 1 31 ? 15.053 22.033 59.875 1.00 26.00 117 ASP B O 1
ATOM 3558 N N . ASP D 1 32 ? 16.641 21.076 61.148 1.00 27.02 118 ASP B N 1
ATOM 3559 C CA . ASP D 1 32 ? 17.623 20.910 60.070 1.00 28.76 118 ASP B CA 1
ATOM 3560 C C . ASP D 1 32 ? 17.087 20.172 58.844 1.00 26.62 118 ASP B C 1
ATOM 3561 O O . ASP D 1 32 ? 17.475 20.496 57.717 1.00 24.38 118 ASP B O 1
ATOM 3566 N N . LEU D 1 33 ? 16.219 19.181 59.061 1.00 25.32 119 LEU B N 1
ATOM 3567 C CA . LEU D 1 33 ? 15.617 18.426 57.951 1.00 24.67 119 LEU B CA 1
ATOM 3568 C C . LEU D 1 33 ? 14.610 19.276 57.197 1.00 24.83 119 LEU B C 1
ATOM 3569 O O . LEU D 1 33 ? 14.516 19.187 55.960 1.00 24.91 119 LEU B O 1
ATOM 3574 N N . ALA D 1 34 ? 13.847 20.097 57.925 1.00 22.92 120 ALA B N 1
ATOM 3575 C CA . ALA D 1 34 ? 12.906 21.021 57.268 1.00 22.18 120 ALA B CA 1
ATOM 3576 C C . ALA D 1 34 ? 13.668 22.060 56.424 1.00 21.87 120 ALA B C 1
ATOM 3577 O O . ALA D 1 34 ? 13.262 22.398 55.314 1.00 21.89 120 ALA B O 1
ATOM 3579 N N . ILE D 1 35 ? 14.756 22.575 56.977 1.00 21.59 121 ILE B N 1
ATOM 3580 C CA . ILE D 1 35 ? 15.616 23.526 56.281 1.00 23.00 121 ILE B CA 1
ATOM 3581 C C . ILE D 1 35 ? 16.194 22.929 54.996 1.00 23.96 121 ILE B C 1
ATOM 3582 O O . ILE D 1 35 ? 16.138 23.575 53.948 1.00 22.91 121 ILE B O 1
ATOM 3587 N N . LYS D 1 36 ? 16.735 21.709 55.084 1.00 25.48 122 LYS B N 1
ATOM 3588 C CA . LYS D 1 36 ? 17.268 20.997 53.906 1.00 28.07 122 LYS B CA 1
ATOM 3589 C C . LYS D 1 36 ? 16.192 20.774 52.839 1.00 27.32 122 LYS B C 1
ATOM 3590 O O . LYS D 1 36 ? 16.443 20.958 51.652 1.00 26.87 122 LYS B O 1
ATOM 3596 N N . GLN D 1 37 ? 14.984 20.425 53.277 1.00 25.17 123 GLN B N 1
ATOM 3597 C CA . GLN D 1 37 ? 13.890 20.160 52.362 1.00 24.62 123 GLN B CA 1
ATOM 3598 C C . GLN D 1 37 ? 13.332 21.419 51.693 1.00 24.17 123 GLN B C 1
ATOM 3599 O O . GLN D 1 37 ? 13.101 21.409 50.494 1.00 22.26 123 GLN B O 1
ATOM 3605 N N . TYR D 1 38 ? 13.105 22.482 52.462 1.00 22.32 124 TYR B N 1
ATOM 3606 C CA . TYR D 1 38 ? 12.388 23.652 51.956 1.00 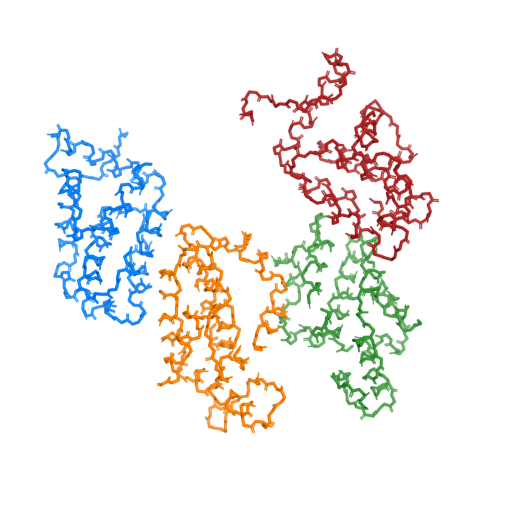23.65 124 TYR B CA 1
ATOM 3607 C C . TYR D 1 38 ? 13.199 24.932 51.823 1.00 24.41 124 TYR B C 1
ATOM 3608 O O . TYR D 1 38 ? 12.702 25.882 51.241 1.00 25.07 124 TYR B O 1
ATOM 3617 N N . GLY D 1 39 ? 14.420 24.952 52.348 1.00 25.01 125 GLY B N 1
ATOM 3618 C CA . GLY D 1 39 ? 15.324 26.072 52.192 1.00 26.78 125 GLY B CA 1
ATOM 3619 C C . GLY D 1 39 ? 15.043 27.180 53.186 1.00 28.84 125 GLY B C 1
ATOM 3620 O O . GLY D 1 39 ? 15.562 27.163 54.286 1.00 30.98 125 GLY B O 1
ATOM 3621 N N . ASP D 1 40 ? 14.211 28.139 52.783 1.00 29.64 126 ASP B N 1
ATOM 3622 C CA . ASP D 1 40 ? 13.868 29.295 53.606 1.00 31.30 126 ASP B CA 1
ATOM 3623 C C . ASP D 1 40 ? 12.475 29.077 54.192 1.00 29.45 126 ASP B C 1
ATOM 3624 O O . ASP D 1 40 ? 11.479 29.218 53.491 1.00 28.21 126 ASP B O 1
ATOM 3629 N N . ILE D 1 41 ? 12.419 28.719 55.470 1.00 28.87 127 ILE B N 1
ATOM 3630 C CA . ILE D 1 41 ? 11.147 28.402 56.139 1.00 28.53 127 ILE B CA 1
ATOM 3631 C C . ILE D 1 41 ? 10.264 29.657 56.240 1.00 27.50 127 ILE B C 1
ATOM 3632 O O . ILE D 1 41 ? 9.065 29.589 56.023 1.00 26.84 127 ILE B O 1
ATOM 3637 N N . ASP D 1 42 ? 10.875 30.782 56.584 1.00 26.89 128 ASP B N 1
ATOM 3638 C CA . ASP D 1 42 ? 10.170 32.059 56.686 1.00 30.93 128 ASP B CA 1
ATOM 3639 C C . ASP D 1 42 ? 9.511 32.448 55.390 1.00 30.73 128 ASP B C 1
ATOM 3640 O O . ASP D 1 42 ? 8.390 32.928 55.387 1.00 29.53 128 ASP B O 1
ATOM 3645 N N . LEU D 1 43 ? 10.208 32.236 54.283 1.00 31.12 129 LEU B N 1
ATOM 3646 C CA . LEU D 1 43 ? 9.654 32.535 52.982 1.00 31.62 129 LEU B CA 1
ATOM 3647 C C . LEU D 1 43 ? 8.494 31.613 52.700 1.00 31.27 129 LEU B C 1
ATOM 3648 O O . LEU D 1 43 ? 7.466 32.036 52.178 1.00 31.63 129 LEU B O 1
ATOM 3653 N N . LEU D 1 44 ? 8.669 30.338 53.032 1.00 29.09 130 LEU B N 1
ATOM 3654 C CA . LEU D 1 44 ? 7.613 29.348 52.839 1.00 28.96 130 LEU B CA 1
ATOM 3655 C C . LEU D 1 44 ? 6.347 29.731 53.619 1.00 28.47 130 LEU B C 1
ATOM 3656 O O . LEU D 1 44 ? 5.229 29.616 53.107 1.00 29.35 130 LEU B O 1
ATOM 3661 N N . PHE D 1 45 ? 6.536 30.171 54.858 1.00 28.04 131 PHE B N 1
ATOM 3662 C CA . PHE D 1 45 ? 5.404 30.511 55.720 1.00 28.93 131 PHE B CA 1
ATOM 3663 C C . PHE D 1 45 ? 4.776 31.834 55.283 1.00 30.27 131 PHE B C 1
ATOM 3664 O O . PHE D 1 45 ? 3.571 31.906 55.102 1.00 29.78 131 PHE B O 1
ATOM 3672 N N . ASN D 1 46 ? 5.596 32.866 55.137 1.00 32.57 132 ASN B N 1
ATOM 3673 C CA . ASN D 1 46 ? 5.104 34.208 54.877 1.00 36.56 132 ASN B CA 1
ATOM 3674 C C . ASN D 1 46 ? 4.585 34.417 53.466 1.00 39.36 132 ASN B C 1
ATOM 3675 O O . ASN D 1 46 ? 3.634 35.172 53.281 1.00 41.18 132 ASN B O 1
ATOM 3680 N N . GLU D 1 47 ? 5.175 33.751 52.476 1.00 39.64 133 GLU B N 1
ATOM 3681 C CA . GLU D 1 47 ? 4.821 34.040 51.085 1.00 40.73 133 GLU B CA 1
ATOM 3682 C C . GLU D 1 47 ? 4.080 32.929 50.363 1.00 38.97 133 GLU B C 1
ATOM 3683 O O . GLU D 1 47 ? 3.153 33.203 49.613 1.00 40.76 133 GLU B O 1
ATOM 3689 N N . LYS D 1 48 ? 4.474 31.681 50.579 1.00 37.50 134 LYS B N 1
ATOM 3690 C CA . LYS D 1 48 ? 3.912 30.573 49.816 1.00 37.46 134 LYS B CA 1
ATOM 3691 C C . LYS D 1 48 ? 2.651 30.026 50.457 1.00 35.98 134 LYS B C 1
ATOM 3692 O O . LYS D 1 48 ? 1.712 29.676 49.769 1.00 35.21 134 LYS B O 1
ATOM 3698 N N . LEU D 1 49 ? 2.664 29.876 51.778 1.00 32.16 135 LEU B N 1
ATOM 3699 C CA . LEU D 1 49 ? 1.509 29.333 52.463 1.00 30.21 135 LEU B CA 1
ATOM 3700 C C . LEU D 1 49 ? 0.705 30.448 53.085 1.00 27.96 135 LEU B C 1
ATOM 3701 O O . LEU D 1 49 ? -0.465 30.256 53.373 1.00 26.21 135 LEU B O 1
ATOM 3706 N N . LYS D 1 50 ? 1.348 31.594 53.308 1.00 27.60 136 LYS B N 1
ATOM 3707 C CA . LYS D 1 50 ? 0.714 32.763 53.903 1.00 29.33 136 LYS B CA 1
ATOM 3708 C C . LYS D 1 50 ? -0.001 32.369 55.198 1.00 28.32 136 LYS B C 1
ATOM 3709 O O . LYS D 1 50 ? -1.212 32.543 55.341 1.00 26.98 136 LYS B O 1
ATOM 3715 N N . VAL D 1 51 ? 0.781 31.837 56.132 1.00 26.09 137 VAL B N 1
ATOM 3716 C CA . VAL D 1 51 ? 0.244 31.244 57.344 1.00 25.68 137 VAL B CA 1
ATOM 3717 C C . VAL D 1 51 ? -0.508 32.239 58.254 1.00 26.53 137 VAL B C 1
ATOM 3718 O O . VAL D 1 51 ? -1.280 31.807 59.116 1.00 27.53 137 VAL B O 1
ATOM 3722 N N . ASP D 1 52 ? -0.286 33.546 58.079 1.00 26.32 138 ASP B N 1
ATOM 3723 C CA . ASP D 1 52 ? -1.013 34.585 58.847 1.00 27.47 138 ASP B CA 1
ATOM 3724 C C . ASP D 1 52 ? -2.399 34.885 58.297 1.00 26.52 138 ASP B C 1
ATOM 3725 O O . ASP D 1 52 ? -3.147 35.655 58.902 1.00 26.22 138 ASP B O 1
ATOM 3730 N N . SER D 1 53 ? -2.742 34.307 57.151 1.00 24.57 139 SER B N 1
ATOM 3731 C CA . SER D 1 53 ? -4.043 34.531 56.567 1.00 23.70 139 SER B CA 1
ATOM 3732 C C . SER D 1 53 ? -5.114 33.836 57.405 1.00 24.57 139 SER B C 1
ATOM 3733 O O . SER D 1 53 ? -4.813 32.995 58.273 1.00 21.14 139 SER B O 1
ATOM 3736 N N . ASP D 1 54 ? -6.366 34.177 57.122 1.00 23.76 140 ASP B N 1
ATOM 3737 C CA . ASP D 1 54 ? -7.482 33.573 57.838 1.00 25.08 140 ASP B CA 1
ATOM 3738 C C . ASP D 1 54 ? -7.581 32.075 57.598 1.00 24.35 140 ASP B C 1
ATOM 3739 O O . ASP D 1 54 ? -8.199 31.365 58.389 1.00 23.51 140 ASP B O 1
ATOM 3744 N N . SER D 1 55 ? -7.001 31.605 56.496 1.00 24.01 141 SER B N 1
ATOM 3745 C CA . SER D 1 55 ? -6.989 30.190 56.154 1.00 24.29 141 SER B CA 1
ATOM 3746 C C . SER D 1 55 ? -5.627 29.515 56.386 1.00 22.74 141 SER B C 1
ATOM 3747 O O . SER D 1 55 ? -5.407 28.390 55.963 1.00 23.56 141 SER B O 1
ATOM 3750 N N . GLY D 1 56 ? -4.750 30.188 57.102 1.00 23.09 142 GLY B N 1
ATOM 3751 C CA . GLY D 1 56 ? -3.379 29.749 57.272 1.00 23.58 142 GLY B CA 1
ATOM 3752 C C . GLY D 1 56 ? -3.231 28.397 57.921 1.00 23.85 142 GLY B C 1
ATOM 3753 O O . GLY D 1 56 ? -2.315 27.648 57.581 1.00 22.98 142 GLY B O 1
ATOM 3754 N N . LEU D 1 57 ? -4.118 28.073 58.860 1.00 24.16 143 LEU B N 1
ATOM 3755 C CA . LEU D 1 57 ? -4.084 26.745 59.491 1.00 24.40 143 LEU B CA 1
ATOM 3756 C C . LEU D 1 57 ? -4.374 25.663 58.472 1.00 24.10 143 LEU B C 1
ATOM 3757 O O . LEU D 1 57 ? -3.672 24.645 58.400 1.00 22.52 143 LEU B O 1
ATOM 3762 N N . PHE D 1 58 ? -5.416 25.877 57.684 1.00 23.86 144 PHE B N 1
ATOM 3763 C CA . PHE D 1 58 ? -5.844 24.858 56.731 1.00 24.44 144 PHE B CA 1
ATOM 3764 C C . PHE D 1 58 ? -4.927 24.723 55.537 1.00 23.75 144 PHE B C 1
ATOM 3765 O O . PHE D 1 58 ? -4.720 23.618 55.045 1.00 25.93 144 PHE B O 1
ATOM 3773 N N . ASP D 1 59 ? -4.380 25.842 55.087 1.00 24.52 145 ASP B N 1
ATOM 3774 C CA . ASP D 1 59 ? -3.393 25.845 54.011 1.00 24.79 145 ASP B CA 1
ATOM 3775 C C . ASP D 1 59 ? -2.079 25.164 54.455 1.00 24.70 145 ASP B C 1
ATOM 3776 O O . ASP D 1 59 ? -1.468 24.414 53.687 1.00 23.80 145 ASP B O 1
ATOM 3781 N N . PHE D 1 60 ? -1.657 25.417 55.689 1.00 23.71 146 PHE B N 1
ATOM 3782 C CA . PHE D 1 60 ? -0.508 24.700 56.240 1.00 23.08 146 PHE B CA 1
ATOM 3783 C C . PHE D 1 60 ? -0.756 23.180 56.231 1.00 22.99 146 PHE B C 1
ATOM 3784 O O . PHE D 1 60 ? 0.081 22.411 55.778 1.00 21.98 146 PHE B O 1
ATOM 3792 N N . VAL D 1 61 ? -1.922 22.754 56.707 1.00 22.77 147 VAL B N 1
ATOM 3793 C CA . VAL D 1 61 ? -2.191 21.340 56.840 1.00 24.28 147 VAL B CA 1
ATOM 3794 C C . VAL D 1 61 ? -2.272 20.699 55.450 1.00 26.34 147 VAL B C 1
ATOM 3795 O O . VAL D 1 61 ? -1.739 19.610 55.241 1.00 24.46 147 VAL B O 1
ATOM 3799 N N . ASN D 1 62 ? -2.899 21.400 54.501 1.00 28.05 148 ASN B N 1
ATOM 3800 C CA A ASN D 1 62 ? -2.948 20.933 53.120 0.46 28.21 148 ASN B CA 1
ATOM 3801 C CA B ASN D 1 62 ? -2.946 20.939 53.112 0.54 28.27 148 ASN B CA 1
ATOM 3802 C C . ASN D 1 62 ? -1.551 20.741 52.545 1.00 28.33 148 ASN B C 1
ATOM 3803 O O . ASN D 1 62 ? -1.322 19.816 51.789 1.00 30.05 148 ASN B O 1
ATOM 3812 N N . PHE D 1 63 ? -0.625 21.616 52.916 1.00 28.04 149 PHE B N 1
ATOM 3813 C CA . PHE D 1 63 ? 0.749 21.535 52.423 1.00 28.08 149 PHE B CA 1
ATOM 3814 C C . PHE D 1 63 ? 1.483 20.277 52.914 1.00 28.61 149 PHE B C 1
ATOM 3815 O O . PHE D 1 63 ? 2.230 19.686 52.160 1.00 25.09 149 PHE B O 1
ATOM 3823 N N . VAL D 1 64 ? 1.263 19.874 54.163 1.00 29.42 150 VAL B N 1
ATOM 3824 C CA . VAL D 1 64 ? 1.966 18.709 54.732 1.00 30.44 150 VAL B CA 1
ATOM 3825 C C . VAL D 1 64 ? 1.190 17.396 54.618 1.00 32.99 150 VAL B C 1
ATOM 3826 O O . VAL D 1 64 ? 1.727 16.347 54.956 1.00 34.47 150 VAL B O 1
ATOM 3830 N N . LYS D 1 65 ? -0.054 17.431 54.139 1.00 36.57 151 LYS B N 1
ATOM 3831 C CA . LYS D 1 65 ? -0.922 16.238 54.161 1.00 41.30 151 LYS B CA 1
ATOM 3832 C C . LYS D 1 65 ? -0.300 14.993 53.485 1.00 45.95 151 LYS B C 1
ATOM 3833 O O . LYS D 1 65 ? -0.556 13.863 53.913 1.00 44.09 151 LYS B O 1
ATOM 3839 N N . ASP D 1 66 ? 0.521 15.199 52.457 1.00 47.68 152 ASP B N 1
ATOM 3840 C CA . ASP D 1 66 ? 1.193 14.092 51.783 1.00 51.90 152 ASP B CA 1
ATOM 3841 C C . ASP D 1 66 ? 2.522 13.726 52.441 1.00 52.77 152 ASP B C 1
ATOM 3842 O O . ASP D 1 66 ? 2.805 12.545 52.612 1.00 49.16 152 ASP B O 1
ATOM 3855 N N . ILE D 1 68 ? 3.306 13.581 55.200 1.00 55.32 154 ILE B N 1
ATOM 3856 C CA . ILE D 1 68 ? 3.009 12.994 56.515 1.00 55.68 154 ILE B CA 1
ATOM 3857 C C . ILE D 1 68 ? 3.524 11.572 56.681 1.00 58.74 154 ILE B C 1
ATOM 3858 O O . ILE D 1 68 ? 4.185 11.257 57.678 1.00 60.51 154 ILE B O 1
ATOM 3863 N N . CYS D 1 69 ? 3.182 10.703 55.736 1.00 60.09 155 CYS B N 1
ATOM 3864 C CA . CYS D 1 69 ? 3.540 9.292 55.840 1.00 58.00 155 CYS B CA 1
ATOM 3865 C C . CYS D 1 69 ? 4.787 8.998 55.015 1.00 57.82 155 CYS B C 1
ATOM 3866 O O . CYS D 1 69 ? 5.230 7.861 54.936 1.00 55.78 155 CYS B O 1
ATOM 3869 N N . CYS D 1 70 ? 5.349 10.033 54.396 1.00 60.08 156 CYS B N 1
ATOM 3870 C CA . CYS D 1 70 ? 6.697 9.953 53.844 1.00 60.77 156 CYS B CA 1
ATOM 3871 C C . CYS D 1 70 ? 7.737 10.176 54.963 1.00 53.85 156 CYS B C 1
ATOM 3872 O O . CYS D 1 70 ? 8.514 9.271 55.252 1.00 47.13 156 CYS B O 1
ATOM 3875 N N . ASP D 1 71 ? 7.737 11.365 55.587 1.00 47.68 157 ASP B N 1
ATOM 3876 C CA . ASP D 1 71 ? 8.687 11.687 56.667 1.00 42.76 157 ASP B CA 1
ATOM 3877 C C . ASP D 1 71 ? 7.984 12.474 57.770 1.00 39.41 157 ASP B C 1
ATOM 3878 O O . ASP D 1 71 ? 7.931 13.698 57.729 1.00 40.72 157 ASP B O 1
ATOM 3883 N N . SER D 1 72 ? 7.433 11.775 58.759 1.00 34.09 158 SER B N 1
ATOM 3884 C CA . SER D 1 72 ? 6.847 12.458 59.912 1.00 31.03 158 SER B CA 1
ATOM 3885 C C . SER D 1 72 ? 7.864 13.347 60.643 1.00 26.33 158 SER B C 1
ATOM 3886 O O . SER D 1 72 ? 7.472 14.262 61.364 1.00 25.82 158 SER B O 1
ATOM 3889 N N . ARG D 1 73 ? 9.153 13.089 60.463 1.00 22.84 159 ARG B N 1
ATOM 3890 C CA . ARG D 1 73 ? 10.172 13.970 61.025 1.00 22.08 159 ARG B CA 1
ATOM 3891 C C . ARG D 1 73 ? 10.020 15.398 60.489 1.00 22.62 159 ARG B C 1
ATOM 3892 O O . ARG D 1 73 ? 10.093 16.370 61.247 1.00 20.81 159 ARG B O 1
ATOM 3900 N N . ILE D 1 74 ? 9.796 15.518 59.187 1.00 21.86 160 ILE B N 1
ATOM 3901 C CA . ILE D 1 74 ? 9.653 16.834 58.567 1.00 25.15 160 ILE B CA 1
ATOM 3902 C C . ILE D 1 74 ? 8.324 17.512 58.966 1.00 23.48 160 ILE B C 1
ATOM 3903 O O . ILE D 1 74 ? 8.329 18.675 59.312 1.00 24.68 160 ILE B O 1
ATOM 3908 N N . VAL D 1 75 ? 7.228 16.769 58.971 1.00 22.59 161 VAL B N 1
ATOM 3909 C CA . VAL D 1 75 ? 5.924 17.284 59.368 1.00 24.19 161 VAL B CA 1
ATOM 3910 C C . VAL D 1 75 ? 5.921 17.757 60.819 1.00 23.78 161 VAL B C 1
ATOM 3911 O O . VAL D 1 75 ? 5.358 18.795 61.123 1.00 22.70 161 VAL B O 1
ATOM 3915 N N . VAL D 1 76 ? 6.568 17.006 61.712 1.00 21.90 162 VAL B N 1
ATOM 3916 C CA . VAL D 1 76 ? 6.609 17.403 63.113 1.00 20.96 162 VAL B CA 1
ATOM 3917 C C . VAL D 1 76 ? 7.423 18.668 63.280 1.00 20.15 162 VAL B C 1
ATOM 3918 O O . VAL D 1 76 ? 6.989 19.594 63.944 1.00 19.40 162 VAL B O 1
ATOM 3922 N N . ALA D 1 77 ? 8.613 18.700 62.689 1.00 20.36 163 ALA B N 1
ATOM 3923 C CA . ALA D 1 77 ? 9.462 19.879 62.764 1.00 22.24 163 ALA B CA 1
ATOM 3924 C C . ALA D 1 77 ? 8.773 21.135 62.227 1.00 22.65 163 ALA B C 1
ATOM 3925 O O . ALA D 1 77 ? 8.771 22.169 62.885 1.00 22.67 163 ALA B O 1
ATOM 3927 N N . LEU D 1 78 ? 8.216 21.022 61.031 1.00 22.93 164 LEU B N 1
ATOM 3928 C CA . LEU D 1 78 ? 7.554 22.151 60.358 1.00 23.82 164 LEU B CA 1
ATOM 3929 C C . LEU D 1 78 ? 6.261 22.554 61.114 1.00 23.06 164 LEU B C 1
ATOM 3930 O O . LEU D 1 78 ? 5.970 23.732 61.269 1.00 23.54 164 LEU B O 1
ATOM 3935 N N . SER D 1 79 ? 5.484 21.577 61.579 1.00 21.41 165 SER B N 1
ATOM 3936 C CA . SER D 1 79 ? 4.305 21.878 62.378 1.00 20.53 165 SER B CA 1
ATOM 3937 C C . SER D 1 79 ? 4.651 22.655 63.653 1.00 20.84 165 SER B C 1
ATOM 3938 O O . SER D 1 79 ? 3.959 23.605 64.029 1.00 19.26 165 SER B O 1
ATOM 3941 N N . SER D 1 80 ? 5.727 22.249 64.311 1.00 20.16 166 SER B N 1
ATOM 3942 C CA . SER D 1 80 ? 6.136 22.892 65.549 1.00 20.65 166 SER B CA 1
ATOM 3943 C C . SER D 1 80 ? 6.639 24.307 65.266 1.00 20.53 166 SER B C 1
ATOM 3944 O O . SER D 1 80 ? 6.473 25.203 66.084 1.00 18.78 166 SER B O 1
ATOM 3947 N N . LEU D 1 81 ? 7.249 24.505 64.105 1.00 20.64 167 LEU B N 1
ATOM 3948 C CA . LEU D 1 81 ? 7.787 25.827 63.761 1.00 21.30 167 LEU B CA 1
ATOM 3949 C C . LEU D 1 81 ? 6.673 26.821 63.432 1.00 21.80 167 LEU B C 1
ATOM 3950 O O . LEU D 1 81 ? 6.766 27.998 63.789 1.00 21.67 167 LEU B O 1
ATOM 3955 N N . VAL D 1 82 ? 5.625 26.357 62.756 1.00 22.13 168 VAL B N 1
ATOM 3956 C CA . VAL D 1 82 ? 4.507 27.241 62.429 1.00 22.31 168 VAL B CA 1
ATOM 3957 C C . VAL D 1 82 ? 3.648 27.488 63.680 1.00 23.00 168 VAL B C 1
ATOM 3958 O O . VAL D 1 82 ? 3.119 28.577 63.862 1.00 22.16 168 VAL B O 1
ATOM 3962 N N . SER D 1 83 ? 3.538 26.481 64.540 1.00 21.72 169 SER B N 1
ATOM 3963 C CA . SER D 1 83 ? 2.918 26.672 65.839 1.00 22.27 169 SER B CA 1
ATOM 3964 C C . SER D 1 83 ? 3.591 27.816 66.629 1.00 21.52 169 SER B C 1
ATOM 3965 O O . SER D 1 83 ? 2.927 28.711 67.124 1.00 22.16 169 SER B O 1
ATOM 3968 N N . LYS D 1 84 ? 4.902 27.754 66.764 1.00 21.58 170 LYS B N 1
ATOM 3969 C CA . LYS D 1 84 ? 5.665 28.784 67.457 1.00 23.72 170 LYS B CA 1
ATOM 3970 C C . LYS D 1 84 ? 5.380 30.166 66.856 1.00 25.04 170 LYS B C 1
ATOM 3971 O O . LYS D 1 84 ? 5.139 31.151 67.574 1.00 23.66 170 LYS B O 1
ATOM 3977 N N . HIS D 1 85 ? 5.400 30.217 65.530 1.00 24.21 171 HIS B N 1
ATOM 3978 C CA . HIS D 1 85 ? 5.028 31.414 64.828 1.00 25.23 171 HIS B CA 1
ATOM 3979 C C . HIS D 1 85 ? 3.636 31.927 65.245 1.00 24.33 171 HIS B C 1
ATOM 3980 O O . HIS D 1 85 ? 3.494 33.084 65.631 1.00 24.26 171 HIS B O 1
ATOM 3987 N N . TRP D 1 86 ? 2.624 31.070 65.154 1.00 23.90 172 TRP B N 1
ATOM 3988 C CA . TRP D 1 86 ? 1.276 31.443 65.548 1.00 23.25 172 TRP B CA 1
ATOM 3989 C C . TRP D 1 86 ? 1.190 31.838 67.019 1.00 25.08 172 TRP B C 1
ATOM 3990 O O . TRP D 1 86 ? 0.483 32.775 67.344 1.00 24.34 172 TRP B O 1
ATOM 4001 N N . GLU D 1 87 ? 1.914 31.152 67.904 1.00 26.36 173 GLU B N 1
ATOM 4002 C CA . GLU D 1 87 ? 1.915 31.549 69.325 1.00 27.83 173 GLU B CA 1
ATOM 4003 C C . GLU D 1 87 ? 2.414 32.991 69.463 1.00 29.60 173 GLU B C 1
ATOM 4004 O O . GLU D 1 87 ? 1.797 33.805 70.136 1.00 30.25 173 GLU B O 1
ATOM 4010 N N . LEU D 1 88 ? 3.522 33.301 68.806 1.00 29.30 174 LEU B N 1
ATOM 4011 C CA . LEU D 1 88 ? 4.142 34.612 68.944 1.00 31.21 174 LEU B CA 1
ATOM 4012 C C . LEU D 1 88 ? 3.315 35.714 68.284 1.00 31.45 174 LEU B C 1
ATOM 4013 O O . LEU D 1 88 ? 3.466 36.874 68.629 1.00 33.93 174 LEU B O 1
ATOM 4018 N N . THR D 1 89 ? 2.423 35.351 67.369 1.00 31.29 175 THR B N 1
ATOM 4019 C CA . THR D 1 89 ? 1.538 36.325 66.722 1.00 30.42 175 THR B CA 1
ATOM 4020 C C . THR D 1 89 ? 0.099 36.253 67.240 1.00 30.66 175 THR B C 1
ATOM 4021 O O . THR D 1 89 ? -0.836 36.640 66.548 1.00 32.08 175 THR B O 1
ATOM 4025 N N . ASN D 1 90 ? -0.046 35.749 68.464 1.00 32.35 176 ASN B N 1
ATOM 4026 C CA A ASN D 1 90 ? -1.320 35.717 69.186 0.56 31.81 176 ASN B CA 1
ATOM 4027 C CA B ASN D 1 90 ? -1.326 35.721 69.181 0.44 31.94 176 ASN B CA 1
ATOM 4028 C C . ASN D 1 90 ? -2.414 34.883 68.506 1.00 31.12 176 ASN B C 1
ATOM 4029 O O . ASN D 1 90 ? -3.578 35.263 68.492 1.00 27.73 176 ASN B O 1
ATOM 4038 N N . LYS D 1 91 ? -2.031 33.732 67.947 1.00 28.80 177 LYS B N 1
ATOM 4039 C CA . LYS D 1 91 ? -3.013 32.789 67.427 1.00 27.86 177 LYS B CA 1
ATOM 4040 C C . LYS D 1 91 ? -2.776 31.422 68.058 1.00 27.25 177 LYS B C 1
ATOM 4041 O O . LYS D 1 91 ? -2.666 30.413 67.369 1.00 25.96 177 LYS B O 1
ATOM 4047 N N . LYS D 1 92 ? -2.692 31.407 69.385 1.00 25.72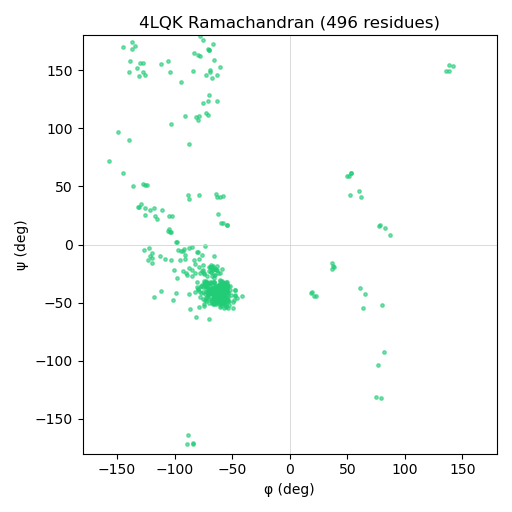 178 LYS B N 1
ATOM 4048 C CA . LYS D 1 92 ? -2.524 30.175 70.123 1.00 26.66 178 LYS B CA 1
ATOM 4049 C C . LYS D 1 92 ? -3.599 29.127 69.790 1.00 24.54 178 LYS B C 1
ATOM 4050 O O . LYS D 1 92 ? -3.295 27.948 69.761 1.00 23.20 178 LYS B O 1
ATOM 4056 N N . TYR D 1 93 ? -4.840 29.539 69.526 1.00 23.01 179 TYR B N 1
ATOM 4057 C CA . TYR D 1 93 ? -5.872 28.570 69.144 1.00 21.92 179 TYR B CA 1
ATOM 4058 C C . TYR D 1 93 ? -5.491 27.692 67.929 1.00 21.39 179 TYR B C 1
ATOM 4059 O O . TYR D 1 93 ? -5.917 26.541 67.836 1.00 21.13 179 TYR B O 1
ATOM 4068 N N . ARG D 1 94 ? -4.721 28.247 66.999 1.00 21.42 180 ARG B N 1
ATOM 4069 C CA . ARG D 1 94 ? -4.205 27.460 65.875 1.00 21.39 180 ARG B CA 1
ATOM 4070 C C . ARG D 1 94 ? -3.184 26.416 66.324 1.00 21.00 180 ARG B C 1
ATOM 4071 O O . ARG D 1 94 ? -3.128 25.344 65.744 1.00 21.08 180 ARG B O 1
ATOM 4079 N N . CYS D 1 95 ? -2.356 26.751 67.313 1.00 20.84 181 CYS B N 1
ATOM 4080 C CA . CYS D 1 95 ? -1.379 25.808 67.870 1.00 22.32 181 CYS B CA 1
ATOM 4081 C C . CYS D 1 95 ? -2.063 24.561 68.403 1.00 22.34 181 CYS B C 1
ATOM 4082 O O . CYS D 1 95 ? -1.598 23.441 68.181 1.00 22.27 181 CYS B O 1
ATOM 4098 N N . ALA D 1 97 ? -5.211 23.541 67.608 1.00 22.64 183 ALA B N 1
ATOM 4099 C CA . ALA D 1 97 ? -5.910 22.848 66.526 1.00 22.72 183 ALA B CA 1
ATOM 4100 C C . ALA D 1 97 ? -4.957 21.987 65.715 1.00 22.13 183 ALA B C 1
ATOM 4101 O O . ALA D 1 97 ? -5.266 20.845 65.377 1.00 24.11 183 ALA B O 1
ATOM 4103 N N . LEU D 1 98 ? -3.798 22.542 65.406 1.00 22.06 184 LEU B N 1
ATOM 4104 C CA . LEU D 1 98 ? -2.819 21.842 64.595 1.00 23.06 184 LEU B CA 1
ATOM 4105 C C . LEU D 1 98 ? -2.276 20.607 65.336 1.00 23.24 184 LEU B C 1
ATOM 4106 O O . LEU D 1 98 ? -2.253 19.507 64.788 1.00 23.46 184 LEU B O 1
ATOM 4111 N N . ALA D 1 99 ? -1.825 20.816 66.566 1.00 22.16 185 ALA B N 1
ATOM 4112 C CA . ALA D 1 99 ? -1.229 19.747 67.367 1.00 22.76 185 ALA B CA 1
ATOM 4113 C C . ALA D 1 99 ? -2.063 18.467 67.414 1.00 23.16 185 ALA B C 1
ATOM 4114 O O . ALA D 1 99 ? -1.548 17.399 67.111 1.00 25.64 185 ALA B O 1
ATOM 4116 N N . GLU D 1 100 ? -3.327 18.575 67.815 1.00 23.66 186 GLU B N 1
ATOM 4117 C CA . GLU D 1 100 ? -4.204 17.422 67.967 1.00 24.90 186 GLU B CA 1
ATOM 4118 C C . GLU D 1 100 ? -4.404 16.697 66.630 1.00 25.36 186 GLU B C 1
ATOM 4119 O O . GLU D 1 100 ? -4.451 15.472 66.584 1.00 25.54 186 GLU B O 1
ATOM 4125 N N . HIS D 1 101 ? -4.514 17.454 65.541 1.00 25.42 187 HIS B N 1
ATOM 4126 C CA . HIS D 1 101 ? -4.772 16.864 64.238 1.00 24.39 187 HIS B CA 1
ATOM 4127 C C . HIS D 1 101 ? -3.538 16.193 63.663 1.00 24.41 187 HIS B C 1
ATOM 4128 O O . HIS D 1 101 ? -3.617 15.085 63.167 1.00 24.36 187 HIS B O 1
ATOM 4135 N N . ILE D 1 102 ? -2.403 16.876 63.707 1.00 25.97 188 ILE B N 1
ATOM 4136 C CA . ILE D 1 102 ? -1.164 16.314 63.167 1.00 26.37 188 ILE B CA 1
ATOM 4137 C C . ILE D 1 102 ? -0.798 15.033 63.916 1.00 28.69 188 ILE B C 1
ATOM 4138 O O . ILE D 1 102 ? -0.542 14.005 63.290 1.00 30.02 188 ILE B O 1
ATOM 4143 N N . SER D 1 103 ? -0.816 15.083 65.248 1.00 29.33 189 SER B N 1
ATOM 4144 C CA A SER D 1 103 ? -0.464 13.920 66.065 0.09 30.85 189 SER B CA 1
ATOM 4145 C CA B SER D 1 103 ? -0.446 13.921 66.044 0.91 29.86 189 SER B CA 1
ATOM 4146 C C . SER D 1 103 ? -1.402 12.739 65.824 1.00 32.09 189 SER B C 1
ATOM 4147 O O . SER D 1 103 ? -0.976 11.586 65.830 1.00 33.03 189 SER B O 1
ATOM 4152 N N . ASP D 1 104 ? -2.685 13.030 65.625 1.00 34.89 190 ASP B N 1
ATOM 4153 C CA . ASP D 1 104 ? -3.697 11.995 65.411 1.00 37.34 190 ASP B CA 1
ATOM 4154 C C . ASP D 1 104 ? -3.640 11.409 64.002 1.00 35.98 190 ASP B C 1
ATOM 4155 O O . ASP D 1 104 ? -4.090 10.298 63.786 1.00 38.97 190 ASP B O 1
ATOM 4160 N N . SER D 1 105 ? -3.076 12.150 63.054 1.00 35.77 191 SER B N 1
ATOM 4161 C CA . SER D 1 105 ? -3.121 11.785 61.641 1.00 35.46 191 SER B CA 1
ATOM 4162 C C . SER D 1 105 ? -1.976 10.896 61.173 1.00 34.66 191 SER B C 1
ATOM 4163 O O . SER D 1 105 ? -2.122 10.206 60.168 1.00 33.61 191 SER B O 1
ATOM 4166 N N . ILE D 1 106 ? -0.833 10.968 61.854 1.00 30.47 192 ILE B N 1
ATOM 4167 C CA . ILE D 1 106 ? 0.349 10.199 61.480 1.00 28.32 192 ILE B CA 1
ATOM 4168 C C . ILE D 1 106 ? -0.015 8.731 61.626 1.00 28.01 192 ILE B C 1
ATOM 4169 O O . ILE D 1 106 ? -0.462 8.317 62.692 1.00 30.09 192 ILE B O 1
ATOM 4174 N N . PRO D 1 107 ? 0.131 7.941 60.556 1.00 29.32 193 PRO B N 1
ATOM 4175 C CA . PRO D 1 107 ? -0.239 6.523 60.676 1.00 31.31 193 PRO B CA 1
ATOM 4176 C C . PRO D 1 107 ? 0.590 5.803 61.741 1.00 32.41 193 PRO B C 1
ATOM 4177 O O . PRO D 1 107 ? 1.724 6.210 62.014 1.00 29.78 193 PRO B O 1
ATOM 4181 N N . ILE D 1 108 ? 0.027 4.751 62.326 1.00 34.23 194 ILE B N 1
ATOM 4182 C CA . ILE D 1 108 ? 0.655 4.068 63.455 1.00 37.65 194 ILE B CA 1
ATOM 4183 C C . ILE D 1 108 ? 2.052 3.547 63.075 1.00 35.64 194 ILE B C 1
ATOM 4184 O O . ILE D 1 108 ? 2.951 3.536 63.915 1.00 32.68 194 ILE B O 1
ATOM 4189 N N . SER D 1 109 ? 2.239 3.173 61.812 1.00 33.27 195 SER B N 1
ATOM 4190 C CA . SER D 1 109 ? 3.518 2.635 61.363 1.00 34.70 195 SER B CA 1
ATOM 4191 C C . SER D 1 109 ? 4.585 3.722 61.303 1.00 33.26 195 SER B C 1
ATOM 4192 O O . SER D 1 109 ? 5.773 3.488 61.585 1.00 33.22 195 SER B O 1
ATOM 4195 N N . GLU D 1 110 ? 4.158 4.916 60.918 1.00 30.63 196 GLU B N 1
ATOM 4196 C CA . GLU D 1 110 ? 5.048 6.050 60.858 1.00 28.97 196 GLU B CA 1
ATOM 4197 C C . GLU D 1 110 ? 5.306 6.602 62.278 1.00 25.41 196 GLU B C 1
ATOM 4198 O O . GLU D 1 110 ? 6.411 7.042 62.572 1.00 22.75 196 GLU B O 1
ATOM 4204 N N . LEU D 1 111 ? 4.301 6.562 63.145 1.00 24.43 197 LEU B N 1
ATOM 4205 C CA . LEU D 1 111 ? 4.503 6.944 64.548 1.00 27.40 197 LEU B CA 1
ATOM 4206 C C . LEU D 1 111 ? 5.538 6.050 65.214 1.00 26.15 197 LEU B C 1
ATOM 4207 O O . LEU D 1 111 ? 6.386 6.544 65.950 1.00 24.35 197 LEU B O 1
ATOM 4212 N N . SER D 1 112 ? 5.424 4.738 64.991 1.00 25.40 198 SER B N 1
ATOM 4213 C CA . SER D 1 112 ? 6.323 3.752 65.602 0.67 25.72 198 SER B CA 1
ATOM 4214 C C . SER D 1 112 ? 7.751 3.933 65.066 1.00 24.54 198 SER B C 1
ATOM 4215 O O . SER D 1 112 ? 8.729 3.826 65.799 1.00 24.02 198 SER B O 1
ATOM 4218 N N . ARG D 1 113 ? 7.863 4.239 63.781 1.00 22.15 199 ARG B N 1
ATOM 4219 C CA . ARG D 1 113 ? 9.135 4.603 63.183 1.00 21.41 199 ARG B CA 1
ATOM 4220 C C . ARG D 1 113 ? 9.813 5.817 63.856 1.00 21.41 199 ARG B C 1
ATOM 4221 O O . ARG D 1 113 ? 10.994 5.757 64.206 1.00 20.23 199 ARG B O 1
ATOM 4229 N N . LEU D 1 114 ? 9.075 6.916 64.012 1.00 19.75 200 LEU B N 1
ATOM 4230 C CA . LEU D 1 114 ? 9.620 8.100 64.678 1.00 21.07 200 LEU B CA 1
ATOM 4231 C C . LEU D 1 114 ? 10.037 7.747 66.106 1.00 19.33 200 LEU B C 1
ATOM 4232 O O . LEU D 1 114 ? 11.122 8.084 66.543 1.00 18.20 200 LEU B O 1
ATOM 4237 N N . ARG D 1 115 ? 9.177 7.042 66.823 1.00 18.73 201 ARG B N 1
ATOM 4238 C CA . ARG D 1 115 ? 9.513 6.587 68.175 1.00 18.83 201 ARG B CA 1
ATOM 4239 C C . ARG D 1 115 ? 10.811 5.763 68.206 1.00 17.94 201 ARG B C 1
ATOM 4240 O O . ARG D 1 115 ? 11.703 5.985 69.024 1.00 16.32 201 ARG B O 1
ATOM 4248 N N . TYR D 1 116 ? 10.910 4.818 67.289 1.00 17.60 202 TYR B N 1
ATOM 4249 C CA . TYR D 1 116 ? 12.077 3.976 67.164 1.00 17.96 202 TYR B CA 1
ATOM 4250 C C . TYR D 1 116 ? 13.392 4.758 66.983 1.00 17.68 202 TYR B C 1
ATOM 4251 O O . TYR D 1 116 ? 14.376 4.521 67.692 1.00 17.58 202 TYR B O 1
ATOM 4260 N N . ASN D 1 117 ? 13.423 5.644 65.994 1.00 16.83 203 ASN B N 1
ATOM 4261 C CA . ASN D 1 117 ? 14.599 6.486 65.760 1.00 16.68 203 ASN B CA 1
ATOM 4262 C C . ASN D 1 117 ? 14.849 7.503 66.889 1.00 16.80 203 ASN B C 1
ATOM 4263 O O . ASN D 1 117 ? 15.978 7.731 67.298 1.00 16.48 203 ASN B O 1
ATOM 4268 N N . LEU D 1 118 ? 13.789 8.089 67.411 1.00 16.81 204 LEU B N 1
ATOM 4269 C CA . LEU D 1 118 ? 13.944 9.068 68.489 1.00 17.48 204 LEU B CA 1
ATOM 4270 C C . LEU D 1 118 ? 14.538 8.407 69.730 1.00 16.30 204 LEU B C 1
ATOM 4271 O O . LEU D 1 118 ? 15.421 8.979 70.395 1.00 15.69 204 LEU B O 1
ATOM 4276 N N . SER D 1 119 ? 14.084 7.199 70.036 1.00 16.49 205 SER B N 1
ATOM 4277 C CA . SER D 1 119 ? 14.576 6.514 71.227 1.00 16.81 205 SER B CA 1
ATOM 4278 C C . SER D 1 119 ? 16.062 6.194 71.099 1.00 17.47 205 SER B C 1
ATOM 4279 O O . SER D 1 119 ? 16.812 6.341 72.062 1.00 16.32 205 SER B O 1
ATOM 4282 N N . LYS D 1 120 ? 16.482 5.777 69.903 1.00 17.75 206 LYS B N 1
ATOM 4283 C CA . LYS D 1 120 ? 17.888 5.506 69.637 1.00 20.02 206 LYS B CA 1
ATOM 4284 C C . LYS D 1 120 ? 18.750 6.761 69.809 1.00 19.88 206 LYS B C 1
ATOM 4285 O O . LYS D 1 120 ? 19.869 6.700 70.366 1.00 19.19 206 LYS B O 1
ATOM 4291 N N . TYR D 1 121 ? 18.246 7.894 69.331 1.00 18.48 207 TYR B N 1
ATOM 4292 C CA . TYR D 1 121 ? 18.958 9.150 69.504 1.00 19.20 207 TYR B CA 1
ATOM 4293 C C . TYR D 1 121 ? 19.087 9.501 70.998 1.00 19.16 207 TYR B C 1
ATOM 4294 O O . TYR D 1 121 ? 20.162 9.813 71.478 1.00 20.04 207 TYR B O 1
ATOM 4303 N N . LEU D 1 122 ? 17.981 9.421 71.714 1.00 19.03 208 LEU B N 1
ATOM 4304 C CA . LEU D 1 122 ? 17.944 9.761 73.144 1.00 19.12 208 LEU B CA 1
ATOM 4305 C C . LEU D 1 122 ? 18.788 8.820 73.994 1.00 19.42 208 LEU B C 1
ATOM 4306 O O . LEU D 1 122 ? 19.248 9.201 75.071 1.00 20.83 208 LEU B O 1
ATOM 4311 N N . ARG D 1 123 ? 18.973 7.593 73.521 1.00 18.81 209 ARG B N 1
ATOM 4312 C CA . ARG D 1 123 ? 19.813 6.616 74.213 0.97 20.13 209 ARG B CA 1
ATOM 4313 C C . ARG D 1 123 ? 21.281 6.734 73.799 1.00 21.20 209 ARG B C 1
ATOM 4314 O O . ARG D 1 123 ? 22.126 6.012 74.313 1.00 22.23 209 ARG B O 1
ATOM 4322 N N . GLY D 1 124 ? 21.581 7.625 72.856 1.00 21.38 210 GLY B N 1
ATOM 4323 C CA . GLY D 1 124 ? 22.954 7.856 72.444 1.00 22.93 210 GLY B CA 1
ATOM 4324 C C . GLY D 1 124 ? 23.493 6.864 71.429 1.00 24.13 210 GLY B C 1
ATOM 4325 O O . GLY D 1 124 ? 24.689 6.833 71.219 1.00 26.15 210 GLY B O 1
ATOM 4326 N N . HIS D 1 125 ? 22.638 6.071 70.781 1.00 24.36 211 HIS B N 1
ATOM 4327 C CA . HIS D 1 125 ? 23.108 5.086 69.803 1.00 25.38 211 HIS B CA 1
ATOM 4328 C C . HIS D 1 125 ? 23.305 5.676 68.426 1.00 26.20 211 HIS B C 1
ATOM 4329 O O . HIS D 1 125 ? 24.022 5.099 67.634 1.00 28.53 211 HIS B O 1
ATOM 4336 N N . THR D 1 126 ? 22.654 6.800 68.113 1.00 25.64 212 THR B N 1
ATOM 4337 C CA . THR D 1 126 ? 22.872 7.471 66.813 1.00 24.41 212 THR B CA 1
ATOM 4338 C C . THR D 1 126 ? 23.214 8.944 67.023 1.00 24.15 212 THR B C 1
ATOM 4339 O O . THR D 1 126 ? 22.851 9.526 68.040 1.00 24.73 212 THR B O 1
ATOM 4343 N N . GLU D 1 127 ? 23.890 9.546 66.047 1.00 23.72 213 GLU B N 1
ATOM 4344 C CA . GLU D 1 127 ? 24.286 10.950 66.106 1.00 26.00 213 GLU B CA 1
ATOM 4345 C C . GLU D 1 127 ? 23.151 11.894 65.774 1.00 24.89 213 GLU B C 1
ATOM 4346 O O . GLU D 1 127 ? 23.208 13.072 66.103 1.00 24.00 213 GLU B O 1
ATOM 4352 N N . SER D 1 128 ? 22.130 11.375 65.105 1.00 24.00 214 SER B N 1
ATOM 4353 C CA . SER D 1 128 ? 20.958 12.148 64.752 1.00 23.79 214 SER B CA 1
ATOM 4354 C C . SER D 1 128 ? 19.734 11.242 64.829 1.00 21.59 214 SER B C 1
ATOM 4355 O O . SER D 1 128 ? 19.857 10.024 64.960 1.00 21.32 214 SER B O 1
ATOM 4358 N N . ILE D 1 129 ? 18.562 11.849 64.727 1.00 20.43 215 ILE B N 1
ATOM 4359 C CA . ILE D 1 129 ? 17.313 11.114 64.680 1.00 19.53 215 ILE B CA 1
ATOM 4360 C C . ILE D 1 129 ? 17.163 10.598 63.249 1.00 20.05 215 ILE B C 1
ATOM 4361 O O . ILE D 1 129 ? 16.881 11.363 62.330 1.00 19.63 215 ILE B O 1
ATOM 4366 N N . GLU D 1 130 ? 17.358 9.302 63.071 1.00 19.95 216 GLU B N 1
ATOM 4367 C CA . GLU D 1 130 ? 17.406 8.696 61.753 1.00 20.58 216 GLU B CA 1
ATOM 4368 C C . GLU D 1 130 ? 16.003 8.391 61.250 1.00 20.66 216 GLU B C 1
ATOM 4369 O O . GLU D 1 130 ? 15.026 8.808 61.860 1.00 19.90 216 GLU B O 1
ATOM 4375 N N . ASP D 1 131 ? 15.903 7.659 60.138 1.00 22.24 217 ASP B N 1
ATOM 4376 C CA . ASP D 1 131 ? 14.623 7.296 59.526 1.00 24.77 217 ASP B CA 1
ATOM 4377 C C . ASP D 1 131 ? 14.541 5.783 59.210 1.00 25.49 217 ASP B C 1
ATOM 4378 O O . ASP D 1 131 ? 13.879 5.354 58.247 1.00 23.99 217 ASP B O 1
ATOM 4383 N N . LYS D 1 132 ? 15.185 4.970 60.038 1.00 26.04 218 LYS B N 1
ATOM 4384 C CA . LYS D 1 132 ? 15.149 3.512 5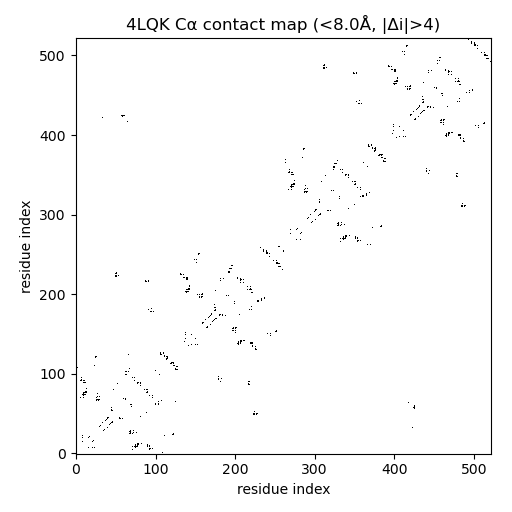9.836 1.00 26.51 218 LYS B CA 1
ATOM 4385 C C . LYS D 1 132 ? 13.861 2.929 60.351 1.00 24.58 218 LYS B C 1
ATOM 4386 O O . LYS D 1 132 ? 13.142 3.545 61.123 1.00 23.98 218 LYS B O 1
ATOM 4392 N N . PHE D 1 133 ? 13.567 1.716 59.911 1.00 24.13 219 PHE B N 1
ATOM 4393 C CA . PHE D 1 133 ? 12.501 0.944 60.493 1.00 23.25 219 PHE B CA 1
ATOM 4394 C C . PHE D 1 133 ? 13.130 -0.140 61.346 1.00 21.94 219 PHE B C 1
ATOM 4395 O O . PHE D 1 133 ? 14.289 -0.506 61.133 1.00 22.24 219 PHE B O 1
ATOM 4403 N N . ASP D 1 134 ? 12.369 -0.669 62.301 1.00 21.19 220 ASP B N 1
ATOM 4404 C CA . ASP D 1 134 ? 12.828 -1.841 63.026 1.00 20.87 220 ASP B CA 1
ATOM 4405 C C . ASP D 1 134 ? 12.670 -3.054 62.109 1.00 21.99 220 ASP B C 1
ATOM 4406 O O . ASP D 1 134 ? 12.179 -2.929 60.961 1.00 20.78 220 ASP B O 1
ATOM 4411 N N . TYR D 1 135 ? 13.119 -4.208 62.590 1.00 20.86 221 TYR B N 1
ATOM 4412 C CA . TYR D 1 135 ? 13.124 -5.421 61.787 1.00 21.25 221 TYR B CA 1
ATOM 4413 C C . TYR D 1 135 ? 11.759 -5.805 61.203 1.00 23.52 221 TYR B C 1
ATOM 4414 O O . TYR D 1 135 ? 11.701 -6.286 60.073 1.00 21.97 221 TYR B O 1
ATOM 4423 N N . PHE D 1 136 ? 10.680 -5.614 61.963 1.00 23.78 222 PHE B N 1
ATOM 4424 C CA . PHE D 1 136 ? 9.357 -6.113 61.566 1.00 26.27 222 PHE B CA 1
ATOM 4425 C C . PHE D 1 136 ? 8.526 -5.138 60.740 1.00 30.25 222 PHE B C 1
ATOM 4426 O O . PHE D 1 136 ? 7.624 -5.556 60.038 1.00 32.05 222 PHE B O 1
ATOM 4434 N N . GLU D 1 137 ? 8.799 -3.848 60.865 1.00 34.38 223 GLU B N 1
ATOM 4435 C CA . GLU D 1 137 ? 8.083 -2.815 60.127 1.00 39.93 223 GLU B CA 1
ATOM 4436 C C . GLU D 1 137 ? 8.719 -2.640 58.766 1.00 40.26 223 GLU B C 1
ATOM 4437 O O . GLU D 1 137 ? 8.070 -2.218 57.828 1.00 45.98 223 GLU B O 1
ATOM 4443 N N . ASP D 1 138 ? 10.004 -2.944 58.669 1.00 41.70 224 ASP B N 1
ATOM 4444 C CA . ASP D 1 138 ? 10.732 -2.776 57.432 1.00 45.71 224 ASP B CA 1
ATOM 4445 C C . ASP D 1 138 ? 10.236 -3.781 56.391 1.00 49.02 224 ASP B C 1
ATOM 4446 O O . ASP D 1 138 ? 10.249 -4.982 56.639 1.00 52.06 224 ASP B O 1
#

CATH classification: 1.10.437.20